Protein AF-A0A9N8YLJ7-F1 (afdb_monomer_lite)

InterPro domains:
  IPR016093 MIR motif [PS50919] (160-214)
  IPR016093 MIR motif [PS50919] (389-443)
  IPR016093 MIR motif [SM00472] (160-214)
  IPR016093 MIR motif [SM00472] (224-276)
  IPR016093 MIR motif [SM00472] (389-443)
  IPR016093 MIR motif [SM00472] (504-561)
  IPR036300 Mir domain superfamily [SSF82109] (162-273)
  IPR036300 Mir domain superfamily [SSF82109] (392-560)

Organism: NCBI:txid1117310

Secondary structure (DSSP, 8-state):
-PPPPB-SSS-HHHHHHHHHHHHHHTT---HHHHHHHHHHTB-TTS--GGGTTT--SHHHHHHHHHHSHHHHHHHHHHHHHHHT-----GGGT--HHHHHHHHHHHHHHTT---HHHHHHHHHHH--SHHHHHHHHHHSTT--SHHHHHHHHHHHHHHHHTB-BTT-EEE-B-TTT-PEEEEEEEE-SSTT-PEEEEEE-S---TTTEEEEEPPTT---SSSSPPBPBTT-EEEEEETTT-PEEEEEEEEE-TTT-SEEEEEESSSGGGEEEEEESS--S---TT-PPBPBTT--EEEEE--SS--EE----S------SHHHHHHHHHHHHHHHHHTT---HHHHHHHHHHHTTT-HHHHHHHHHHGGG--SHHHHHHHHHHHHHHHHTBPBTT-EEEEEETTT-PEEE--TT-B-SSTT-SEE-EEES--STTSEEEEEESS-SB-BSSS-EEEEEETTT--EEEE-TTTSB-TTT-SEEEEEES-TT--EEEE-TT-TT--SB-BTTEEEEEEESSSTT-EEEEEEEEEEETTEEEEEEEEE-SPP--GGG-EEEEE--

pLDDT: mean 85.6, std 11.63, range [34.59, 97.5]

Radius of gyration: 37.89 Å; chains: 1; bounding box: 102×46×97 Å

Foldseek 3Di:
DDQAAAPLLAQLVVSLVSLVVVCVVVVNDDFQVSQVVNVVRHDPVFDLPVCVVVRRGSVSRNVSSCPTVSLVVNLVVLVVCLLPAAADAVVRVGDLVVSVVSLVRSCVSNVVPDPVVSLVSVLNNYDDPQLNVQSVVPCPPDDDPVVNSVSSVVSSVQVVFFDWQQDKDWDADPPVRFTWFWDPAADPDFPSFTAIATHPDDDDLRRIWGWHAAPPDDDPDPDTGTDWQFHKTWIAGRVPRFTWFWDQPGADPFPRGTGIHTHHHDLRRIKGKHQPDPPPDDPPDDTGTDGPPGDTWIWGPDPPDTDTDDHDPDDDDPLPPPPPVVVLVVLVVVCVVVVVQDLVVSLVVVLVVCVVPPQLNVQSVVVVVVDDHSVSSSVSSSVSVVQVVFFDWAFFKKWKAQQVPRWTWFWDAPPADPFWPRATAIFTHNDPDLRRIWGKHWDPDGWDQQAPTWIWTQRPPNRFTWAFDPLRTAWPPPRATGIHRHNDRPWTKHWDDPPDPPSDDTDGAFDKTWIGTPVDPQWTKFWDQDWDDDPHDIGTGIHIHNDDDDDSRRIIGMHGDD

Structure (mmCIF, N/CA/C/O backbone):
data_AF-A0A9N8YLJ7-F1
#
_entry.id   AF-A0A9N8YLJ7-F1
#
loop_
_atom_site.group_PDB
_atom_site.id
_atom_site.type_symbol
_atom_site.label_atom_id
_atom_site.label_alt_id
_atom_site.label_comp_id
_atom_site.label_asym_id
_atom_site.label_entity_id
_atom_site.label_seq_id
_atom_site.pdbx_PDB_ins_code
_atom_site.Cartn_x
_atom_site.Cartn_y
_atom_site.Cartn_z
_atom_site.occupancy
_atom_site.B_iso_or_equiv
_atom_site.auth_seq_id
_atom_site.auth_comp_id
_atom_site.auth_asym_id
_atom_site.auth_atom_id
_atom_site.pdbx_PDB_model_num
ATOM 1 N N . MET A 1 1 ? -42.008 -7.904 14.282 1.00 63.31 1 MET A N 1
ATOM 2 C CA . MET A 1 1 ? -41.082 -7.922 15.429 1.00 63.31 1 MET A CA 1
ATOM 3 C C . MET A 1 1 ? -41.911 -7.738 16.669 1.00 63.31 1 MET A C 1
ATOM 5 O O . MET A 1 1 ? -42.624 -6.746 16.717 1.00 63.31 1 MET A O 1
ATOM 9 N N . ASP A 1 2 ? -41.853 -8.676 17.604 1.00 79.25 2 ASP A N 1
ATOM 10 C CA . ASP A 1 2 ? -42.521 -8.517 18.893 1.00 79.25 2 ASP A CA 1
ATOM 11 C C . ASP A 1 2 ? -41.650 -7.659 19.821 1.00 79.25 2 ASP A C 1
ATOM 13 O O . ASP A 1 2 ? -40.420 -7.784 19.788 1.00 79.25 2 ASP A O 1
ATOM 17 N N . PRO A 1 3 ? -42.247 -6.759 20.619 1.00 84.94 3 PRO A N 1
ATOM 18 C CA . PRO A 1 3 ? -41.491 -5.929 21.541 1.00 84.94 3 PRO A CA 1
ATOM 19 C C . PRO A 1 3 ? -40.908 -6.789 22.676 1.00 84.94 3 PRO A C 1
ATOM 21 O O . PRO A 1 3 ? -41.565 -7.727 23.139 1.00 84.94 3 PRO A O 1
ATOM 24 N N . PRO A 1 4 ? -39.693 -6.486 23.164 1.00 87.56 4 PRO A N 1
ATOM 25 C CA . PRO A 1 4 ? -39.104 -7.229 24.271 1.00 87.56 4 PRO A CA 1
ATOM 26 C C . PRO A 1 4 ? -39.909 -7.021 25.560 1.00 87.56 4 PRO A C 1
ATOM 28 O O . PRO A 1 4 ? -40.402 -5.924 25.833 1.00 87.56 4 PRO A O 1
ATOM 31 N N . ARG A 1 5 ? -40.017 -8.068 26.387 1.00 92.81 5 ARG A N 1
ATOM 32 C CA . ARG A 1 5 ? -40.552 -7.945 27.753 1.00 92.81 5 ARG A CA 1
ATOM 33 C C . ARG A 1 5 ? -39.571 -7.181 28.639 1.00 92.81 5 ARG A C 1
ATOM 35 O O . ARG A 1 5 ? -38.361 -7.326 28.482 1.00 92.81 5 ARG A O 1
ATOM 42 N N . TYR A 1 6 ? -40.084 -6.404 29.590 1.00 94.50 6 TYR A N 1
ATOM 43 C CA . TYR A 1 6 ? -39.234 -5.739 30.575 1.00 94.50 6 TYR A CA 1
ATOM 44 C C . TYR A 1 6 ? -38.812 -6.723 31.665 1.00 94.50 6 TYR A C 1
ATOM 46 O O . TYR A 1 6 ? -39.648 -7.187 32.437 1.00 94.50 6 TYR A O 1
ATOM 54 N N . ASP A 1 7 ? -37.519 -7.014 31.756 1.00 92.19 7 ASP A N 1
ATOM 55 C CA . ASP A 1 7 ? -36.923 -7.931 32.737 1.00 92.19 7 ASP A CA 1
ATOM 56 C C . ASP A 1 7 ? -35.888 -7.251 33.655 1.00 92.19 7 ASP A C 1
ATOM 58 O O . ASP A 1 7 ? -35.203 -7.911 34.435 1.00 92.19 7 ASP A O 1
ATOM 62 N N . GLY A 1 8 ? -35.782 -5.919 33.591 1.00 90.69 8 GLY A N 1
ATOM 63 C CA . GLY A 1 8 ? -34.843 -5.138 34.396 1.00 90.69 8 GLY A CA 1
ATOM 64 C C . GLY A 1 8 ? -33.413 -5.085 33.850 1.00 90.69 8 GLY A C 1
ATOM 65 O O . GLY A 1 8 ? -32.546 -4.512 34.505 1.00 90.69 8 GLY A O 1
ATOM 66 N N . THR A 1 9 ? -33.144 -5.639 32.662 1.00 90.75 9 THR A N 1
ATOM 67 C CA . THR A 1 9 ? -31.802 -5.622 32.042 1.00 90.75 9 THR A CA 1
ATOM 68 C C . THR A 1 9 ? -31.545 -4.417 31.125 1.00 90.75 9 THR A C 1
ATOM 70 O O . THR A 1 9 ? -30.433 -4.242 30.618 1.00 90.75 9 THR A O 1
ATOM 73 N N . ILE A 1 10 ? -32.554 -3.563 30.938 1.00 92.56 10 ILE A N 1
ATOM 74 C CA . ILE A 1 10 ? -32.544 -2.374 30.079 1.00 92.56 10 ILE A CA 1
ATOM 75 C C . ILE A 1 10 ? -33.080 -1.156 30.843 1.00 92.56 10 ILE A C 1
ATOM 77 O O . ILE A 1 10 ? -33.931 -1.285 31.727 1.00 92.56 10 ILE A O 1
ATOM 81 N N . HIS A 1 11 ? -32.584 0.037 30.508 1.00 96.19 11 HIS A N 1
ATOM 82 C CA . HIS A 1 11 ? -33.081 1.283 31.084 1.00 96.19 11 HIS A CA 1
ATOM 83 C C . HIS A 1 11 ? -34.590 1.464 30.792 1.00 96.19 11 HIS A C 1
ATOM 85 O O . HIS A 1 11 ? -34.984 1.328 29.628 1.00 96.19 11 HIS A O 1
ATOM 91 N N . PRO A 1 12 ? -35.434 1.802 31.792 1.00 95.94 12 PRO A N 1
ATOM 92 C CA . PRO A 1 12 ? -36.884 1.932 31.623 1.00 95.94 12 PRO A CA 1
ATOM 93 C C . PRO A 1 12 ? -37.304 2.806 30.437 1.00 95.94 12 PRO A C 1
ATOM 95 O O . PRO A 1 12 ? -38.110 2.369 29.623 1.00 95.94 12 PRO A O 1
ATOM 98 N N . ASP A 1 13 ? -36.711 3.993 30.277 1.00 95.88 13 ASP A N 1
ATOM 99 C CA . ASP A 1 13 ? -37.057 4.893 29.163 1.00 95.88 13 ASP A CA 1
ATOM 100 C C . ASP A 1 13 ? -36.730 4.312 27.783 1.00 95.88 13 ASP A C 1
ATOM 102 O O . ASP A 1 13 ? -37.494 4.500 26.838 1.00 95.88 13 ASP A O 1
ATOM 106 N N . GLU A 1 14 ? -35.604 3.603 27.652 1.00 95.25 14 GLU A N 1
ATOM 107 C CA . GLU A 1 14 ? -35.198 3.016 26.372 1.00 95.25 14 GLU A CA 1
ATOM 108 C C . GLU A 1 14 ? -36.108 1.837 26.017 1.00 95.25 14 GLU A C 1
ATOM 110 O O . GLU A 1 14 ? -36.513 1.686 24.867 1.00 95.25 14 GLU A O 1
ATOM 115 N N . TRP A 1 15 ? -36.507 1.044 27.013 1.00 96.12 15 TRP A N 1
ATOM 116 C CA . TRP A 1 15 ? -37.508 -0.000 26.819 1.00 96.12 15 TRP A CA 1
ATOM 117 C C . TRP A 1 15 ? -38.877 0.572 26.433 1.00 96.12 15 TRP A C 1
ATOM 119 O O . TRP A 1 15 ? -39.453 0.143 25.434 1.00 96.12 15 TRP A O 1
ATOM 129 N N . ILE A 1 16 ? -39.372 1.587 27.153 1.00 95.88 16 ILE A N 1
ATOM 130 C CA . ILE A 1 16 ? -40.635 2.266 26.820 1.00 95.88 16 ILE A CA 1
ATOM 131 C C . ILE A 1 16 ? -40.579 2.804 25.388 1.00 95.88 16 ILE A C 1
ATOM 133 O O . ILE A 1 16 ? -41.525 2.627 24.625 1.00 95.88 16 ILE A O 1
ATOM 137 N N . LYS A 1 17 ? -39.461 3.415 24.980 1.00 94.44 17 LYS A N 1
ATOM 138 C CA . LYS A 1 17 ? -39.255 3.892 23.608 1.00 94.44 17 LYS A CA 1
ATOM 139 C C . LYS A 1 17 ? -39.347 2.761 22.576 1.00 94.44 17 LYS A C 1
ATOM 141 O O . LYS A 1 17 ? -40.006 2.945 21.555 1.00 94.44 17 LYS A O 1
ATOM 146 N N . GLN A 1 18 ? -38.741 1.600 22.831 1.00 93.88 18 GLN A N 1
ATOM 147 C CA . GLN A 1 18 ? -38.833 0.435 21.936 1.00 93.88 18 GLN A CA 1
ATOM 148 C C . GLN A 1 18 ? -40.274 -0.068 21.797 1.00 93.88 18 GLN A C 1
ATOM 150 O O . GLN A 1 18 ? -40.733 -0.317 20.681 1.00 93.88 18 GLN A O 1
ATOM 155 N N . VAL A 1 19 ? -41.009 -0.158 22.910 1.00 94.25 19 VAL A N 1
ATOM 156 C CA . VAL A 1 19 ? -42.425 -0.551 22.895 1.00 94.25 19 VAL A CA 1
ATOM 157 C C . VAL A 1 19 ? -43.272 0.483 22.150 1.00 94.25 19 VAL A C 1
ATOM 159 O O . VAL A 1 19 ? -44.089 0.108 21.314 1.00 94.25 19 VAL A O 1
ATOM 162 N N . ARG A 1 20 ? -43.036 1.782 22.367 1.00 93.19 20 ARG A N 1
ATOM 163 C CA . ARG A 1 20 ? -43.737 2.866 21.658 1.00 93.19 20 ARG A CA 1
ATOM 164 C C . ARG A 1 20 ? -43.558 2.780 20.146 1.00 93.19 20 ARG A C 1
ATOM 166 O O . ARG A 1 20 ? -44.538 2.892 19.421 1.00 93.19 20 ARG A O 1
ATOM 173 N N . ILE A 1 21 ? -42.333 2.544 19.670 1.00 93.06 21 ILE A N 1
ATOM 174 C CA . ILE A 1 21 ? -42.055 2.366 18.235 1.00 93.06 21 ILE A CA 1
ATOM 175 C C . ILE A 1 21 ? -42.877 1.201 17.669 1.00 93.06 21 ILE A C 1
ATOM 177 O O . ILE A 1 21 ? -43.480 1.330 16.604 1.00 93.06 21 ILE A O 1
ATOM 181 N N . PHE A 1 22 ? -42.944 0.082 18.395 1.00 93.62 22 PHE A N 1
ATOM 182 C CA . PHE A 1 22 ? -43.775 -1.054 18.004 1.00 93.62 22 PHE A CA 1
ATOM 183 C C . PHE A 1 22 ? -45.272 -0.701 17.969 1.00 93.62 22 PHE A C 1
ATOM 185 O O . PHE A 1 22 ? -45.948 -1.010 16.989 1.00 93.62 22 PHE A O 1
ATOM 192 N N . CYS A 1 23 ? -45.790 -0.026 18.997 1.00 93.00 23 CYS A N 1
ATOM 193 C CA . CYS A 1 23 ? -47.189 0.397 19.062 1.00 93.00 23 CYS A CA 1
ATOM 194 C C . CYS A 1 23 ? -47.559 1.344 17.915 1.00 93.00 23 CYS A C 1
ATOM 196 O O . CYS A 1 23 ? -48.573 1.124 17.256 1.00 93.00 23 CYS A O 1
ATOM 198 N N . TYR A 1 24 ? -46.700 2.315 17.590 1.00 92.56 24 TYR A N 1
ATOM 199 C CA . TYR A 1 24 ? -46.915 3.209 16.451 1.00 92.56 24 TYR A CA 1
ATOM 200 C C . TYR A 1 24 ? -46.936 2.462 15.117 1.00 92.56 24 TYR A C 1
ATOM 202 O O . TYR A 1 24 ? -47.789 2.739 14.278 1.00 92.56 24 TYR A O 1
ATOM 210 N N . PHE A 1 25 ? -46.072 1.459 14.933 1.00 91.94 25 PHE A N 1
ATOM 211 C CA . PHE A 1 25 ? -46.131 0.589 13.753 1.00 91.94 25 PHE A CA 1
ATOM 212 C C . PHE A 1 25 ? -47.456 -0.188 13.663 1.00 91.94 25 PHE A C 1
ATOM 214 O O . PHE A 1 25 ? -47.945 -0.478 12.573 1.00 91.94 25 PHE A O 1
ATOM 221 N N . LYS A 1 26 ? -48.061 -0.507 14.811 1.00 92.62 26 LYS A N 1
ATOM 222 C CA . LYS A 1 26 ? -49.385 -1.133 14.921 1.00 92.62 26 LYS A CA 1
ATOM 223 C C . LYS A 1 26 ? -50.544 -0.133 14.940 1.00 92.62 26 LYS A C 1
ATOM 225 O O . LYS A 1 26 ? -51.671 -0.555 15.164 1.00 92.62 26 LYS A O 1
ATOM 230 N N . GLN A 1 27 ? -50.278 1.148 14.673 1.00 93.25 27 GLN A N 1
ATOM 231 C CA . GLN A 1 27 ? -51.266 2.234 14.670 1.00 93.25 27 GLN A CA 1
ATOM 232 C C . GLN A 1 27 ? -51.952 2.456 16.030 1.00 93.25 27 GLN A C 1
ATOM 234 O O . GLN A 1 27 ? -53.019 3.054 16.101 1.00 93.25 27 GLN A O 1
ATOM 239 N N . ILE A 1 28 ? -51.320 2.017 17.120 1.00 92.56 28 ILE A N 1
ATOM 240 C CA . ILE A 1 28 ? -51.748 2.318 18.485 1.00 92.56 28 ILE A CA 1
ATOM 241 C C . ILE A 1 28 ? -51.061 3.622 18.882 1.00 92.56 28 ILE A C 1
ATOM 243 O O . ILE A 1 28 ? -49.840 3.656 19.066 1.00 92.56 28 ILE A O 1
ATOM 247 N N . THR A 1 29 ? -51.832 4.703 18.967 1.00 92.31 29 THR A N 1
ATOM 248 C CA . THR A 1 29 ? -51.314 6.052 19.252 1.00 92.31 29 THR A CA 1
ATOM 249 C C . THR A 1 29 ? -51.743 6.596 20.608 1.00 92.31 29 THR A C 1
ATOM 251 O O . THR A 1 29 ? -51.127 7.550 21.079 1.00 92.31 29 THR A O 1
ATOM 254 N N . ASP A 1 30 ? -52.766 6.007 21.231 1.00 94.06 30 ASP A N 1
ATOM 255 C CA . ASP A 1 30 ? -53.246 6.420 22.547 1.00 94.06 30 ASP A CA 1
ATOM 256 C C . ASP A 1 30 ? -52.242 6.040 23.648 1.00 94.06 30 ASP A C 1
ATOM 258 O O . ASP A 1 30 ? -51.832 4.886 23.779 1.00 94.06 30 ASP A O 1
ATOM 262 N N . GLU A 1 31 ? -51.814 7.020 24.448 1.00 92.81 31 GLU A N 1
ATOM 263 C CA . GLU A 1 31 ? -50.809 6.797 25.491 1.00 92.81 31 GLU A CA 1
ATOM 264 C C . GLU A 1 31 ? -51.301 5.824 26.569 1.00 92.81 31 GLU A C 1
ATOM 266 O O . GLU A 1 31 ? -50.521 4.983 27.023 1.00 92.81 31 GLU A O 1
ATOM 271 N N . GLN A 1 32 ? -52.576 5.886 26.959 1.00 91.06 32 GLN A N 1
ATOM 272 C CA . GLN A 1 32 ? -53.111 5.027 28.015 1.00 91.06 32 GLN A CA 1
ATOM 273 C C . GLN A 1 32 ? -53.176 3.567 27.560 1.00 91.06 32 GLN A C 1
ATOM 275 O O . GLN A 1 32 ? -52.810 2.666 28.322 1.00 91.06 32 GLN A O 1
ATOM 280 N N . GLU A 1 33 ? -53.569 3.322 26.309 1.00 92.00 33 GLU A N 1
ATOM 281 C CA . GLU A 1 33 ? -53.531 1.997 25.690 1.00 92.00 33 GLU A CA 1
ATOM 282 C C . GLU A 1 33 ? -52.106 1.443 25.633 1.00 92.00 33 GLU A C 1
ATOM 284 O O . GLU A 1 33 ? -51.875 0.292 26.019 1.00 92.00 33 GLU A O 1
ATOM 289 N N . ILE A 1 34 ? -51.126 2.263 25.236 1.00 93.94 34 ILE A N 1
ATOM 290 C CA . ILE A 1 34 ? -49.717 1.850 25.205 1.00 93.94 34 ILE A CA 1
ATOM 291 C C . ILE A 1 34 ? -49.210 1.558 26.622 1.00 93.94 34 ILE A C 1
ATOM 293 O O . ILE A 1 34 ? -48.548 0.546 26.834 1.00 93.94 34 ILE A O 1
ATOM 297 N N . VAL A 1 35 ? -49.531 2.387 27.620 1.00 93.69 35 VAL A N 1
ATOM 298 C CA . VAL A 1 35 ? -49.142 2.149 29.021 1.00 93.69 35 VAL A CA 1
ATOM 299 C C . VAL A 1 35 ? -49.771 0.858 29.553 1.00 93.69 35 VAL A C 1
ATOM 301 O O . VAL A 1 35 ? -49.090 0.071 30.217 1.00 93.69 35 VAL A O 1
ATOM 304 N N . LYS A 1 36 ? -51.042 0.585 29.234 1.00 91.50 36 LYS A N 1
ATOM 305 C CA . LYS A 1 36 ? -51.720 -0.673 29.585 1.00 91.50 36 LYS A CA 1
ATOM 306 C C . LYS A 1 36 ? -51.044 -1.876 28.927 1.00 91.50 36 LYS A C 1
ATOM 308 O O . LYS A 1 36 ? -50.832 -2.896 29.585 1.00 91.50 36 LYS A O 1
ATOM 313 N N . PHE A 1 37 ? -50.643 -1.741 27.666 1.00 92.56 37 PHE A N 1
ATOM 314 C CA . PHE A 1 37 ? -49.867 -2.756 26.964 1.00 92.56 37 PHE A CA 1
ATOM 315 C C . PHE A 1 37 ? -48.496 -2.974 27.624 1.00 92.56 37 PHE A C 1
ATOM 317 O O . PHE A 1 37 ? -48.159 -4.107 27.966 1.00 92.56 37 PHE A O 1
ATOM 324 N N . CYS A 1 38 ? -47.750 -1.908 27.927 1.00 93.44 38 CYS A N 1
ATOM 325 C CA . CYS A 1 38 ? -46.479 -1.977 28.650 1.00 93.44 38 CYS A CA 1
ATOM 326 C C . CYS A 1 38 ? -46.613 -2.719 29.986 1.00 93.44 38 CYS A C 1
ATOM 328 O O . CYS A 1 38 ? -45.805 -3.597 30.276 1.00 93.44 38 CYS A O 1
ATOM 330 N N . LYS A 1 39 ? -47.653 -2.428 30.780 1.00 91.69 39 LYS A N 1
ATOM 331 C CA . LYS A 1 39 ? -47.930 -3.120 32.051 1.00 91.69 39 LYS A CA 1
ATOM 332 C C . LYS A 1 39 ? -48.038 -4.640 31.883 1.00 91.69 39 LYS A C 1
ATOM 334 O O . LYS A 1 39 ? -47.531 -5.379 32.721 1.00 91.69 39 LYS A O 1
ATOM 339 N N . SER A 1 40 ? -48.654 -5.107 30.793 1.00 90.88 40 SER A N 1
ATOM 340 C CA . SER A 1 40 ? -48.762 -6.542 30.478 1.00 90.88 40 SER A CA 1
ATOM 341 C C . SER A 1 40 ? -47.443 -7.184 30.018 1.00 90.88 40 SER A C 1
ATOM 343 O O . SER A 1 40 ? -47.299 -8.404 30.057 1.00 90.88 40 SER A O 1
ATOM 345 N N . MET A 1 41 ? -46.472 -6.365 29.607 1.00 93.19 41 MET A N 1
ATOM 346 C CA . MET A 1 41 ? -45.174 -6.786 29.070 1.00 93.19 41 MET A CA 1
ATOM 347 C C . MET A 1 41 ? -44.053 -6.790 30.121 1.00 93.19 41 MET A C 1
ATOM 349 O O . MET A 1 41 ? -42.909 -7.117 29.798 1.00 93.19 41 MET A O 1
ATOM 353 N N . ILE A 1 42 ? -44.356 -6.442 31.373 1.00 92.94 42 ILE A N 1
ATOM 354 C CA . ILE A 1 42 ? -43.411 -6.524 32.489 1.00 92.94 42 ILE A CA 1
ATOM 355 C C . ILE A 1 42 ? -43.308 -7.976 32.956 1.00 92.94 42 ILE A C 1
ATOM 357 O O . ILE A 1 42 ? -44.315 -8.659 33.143 1.00 92.94 42 ILE A O 1
ATOM 361 N N . ASN A 1 43 ? -42.081 -8.460 33.147 1.00 91.62 43 ASN A N 1
ATOM 362 C CA . ASN A 1 43 ? -41.835 -9.791 33.684 1.00 91.62 43 ASN A CA 1
ATOM 363 C C . ASN A 1 43 ? -42.477 -9.928 35.075 1.00 91.62 43 ASN A C 1
ATOM 365 O O . ASN A 1 43 ? -42.333 -9.049 35.922 1.00 91.62 43 ASN A O 1
ATOM 369 N N . SER A 1 44 ? -43.148 -11.053 35.332 1.00 89.06 44 SER A N 1
ATOM 370 C CA . SER A 1 44 ? -43.843 -11.323 36.594 1.00 89.06 44 SER A CA 1
ATOM 371 C C . SER A 1 44 ? -42.941 -11.277 37.832 1.00 89.06 44 SER A C 1
ATOM 373 O O . SER A 1 44 ? -43.453 -11.126 38.938 1.00 89.06 44 SER A O 1
ATOM 375 N N . THR A 1 45 ? -41.620 -11.403 37.668 1.00 87.25 45 THR A N 1
ATOM 376 C CA . THR A 1 45 ? -40.638 -11.260 38.757 1.00 87.25 45 THR A CA 1
ATOM 377 C C . THR A 1 45 ? -40.420 -9.809 39.203 1.00 87.25 45 THR A C 1
ATOM 379 O O . THR A 1 45 ? -39.848 -9.586 40.267 1.00 87.25 45 THR A O 1
ATOM 382 N N . ILE A 1 46 ? -40.879 -8.822 38.426 1.00 89.00 46 ILE A N 1
ATOM 383 C CA . ILE A 1 46 ? -40.777 -7.392 38.736 1.00 89.00 46 ILE A CA 1
ATOM 384 C C . ILE A 1 46 ? -42.131 -6.911 39.244 1.00 89.00 46 ILE A C 1
ATOM 386 O O . ILE A 1 46 ? -43.058 -6.643 38.478 1.00 89.00 46 ILE A O 1
ATOM 390 N N . ASN A 1 47 ? -42.253 -6.811 40.566 1.00 84.19 47 ASN A N 1
ATOM 391 C CA . ASN A 1 47 ? -43.512 -6.444 41.193 1.00 84.19 47 ASN A CA 1
ATOM 392 C C . ASN A 1 47 ? -43.615 -4.926 41.389 1.00 84.19 47 ASN A C 1
ATOM 394 O O . ASN A 1 47 ? -43.082 -4.382 42.352 1.00 84.19 47 ASN A O 1
ATOM 398 N N . ILE A 1 48 ? -44.356 -4.261 40.501 1.00 83.19 48 ILE A N 1
ATOM 399 C CA . ILE A 1 48 ? -44.774 -2.858 40.670 1.00 83.19 48 ILE A CA 1
ATOM 400 C C . ILE A 1 48 ? -46.285 -2.724 40.948 1.00 83.19 48 ILE A C 1
ATOM 402 O O . ILE A 1 48 ? -46.835 -1.634 40.818 1.00 83.19 48 ILE A O 1
ATOM 406 N N . LYS A 1 49 ? -46.964 -3.828 41.328 1.00 72.19 49 LYS A N 1
ATOM 407 C CA . LYS A 1 49 ? -48.439 -3.938 41.435 1.00 72.19 49 LYS A CA 1
ATOM 408 C C . LYS A 1 49 ? -49.090 -2.904 42.343 1.00 72.19 49 LYS A C 1
ATOM 410 O O . LYS A 1 49 ? -50.161 -2.412 42.010 1.00 72.19 49 LYS A O 1
ATOM 415 N N . ASN A 1 50 ? -48.408 -2.515 43.413 1.00 66.56 50 ASN A N 1
ATOM 416 C CA . ASN A 1 50 ? -48.930 -1.566 44.395 1.00 66.56 50 ASN A CA 1
ATOM 417 C C . ASN A 1 50 ? -49.145 -0.148 43.833 1.00 66.56 50 ASN A C 1
ATOM 419 O O . ASN A 1 50 ? -49.825 0.641 44.470 1.00 66.56 50 ASN A O 1
ATOM 423 N N . TYR A 1 51 ? -48.605 0.163 42.649 1.00 66.06 51 TYR A N 1
ATOM 424 C CA . TYR A 1 51 ? -48.700 1.480 42.009 1.00 66.06 51 TYR A CA 1
ATOM 425 C C . TYR A 1 51 ? -49.527 1.456 40.712 1.00 66.06 51 TYR A C 1
ATOM 427 O O . TYR A 1 51 ? -49.566 2.440 39.978 1.00 66.06 51 TYR A O 1
ATOM 435 N N . PHE A 1 52 ? -50.169 0.332 40.359 1.00 70.00 52 PHE A N 1
ATOM 436 C CA . PHE A 1 52 ? -50.791 0.174 39.034 1.00 70.00 52 PHE A CA 1
ATOM 437 C C . PHE A 1 52 ? -51.939 1.147 38.762 1.00 70.00 52 PHE A C 1
ATOM 439 O O . PHE A 1 52 ? -52.133 1.498 37.596 1.00 70.00 52 PHE A O 1
ATOM 446 N N . GLU A 1 53 ? -52.676 1.567 39.790 1.00 67.94 53 GLU A N 1
ATOM 447 C CA . GLU A 1 53 ? -53.762 2.549 39.660 1.00 67.94 53 GLU A CA 1
ATOM 448 C C . GLU A 1 53 ? -53.225 3.968 39.401 1.00 67.94 53 GLU A C 1
ATOM 450 O O . GLU A 1 53 ? -53.864 4.752 38.707 1.00 67.94 53 GLU A O 1
ATOM 455 N N . GLU A 1 54 ? -52.003 4.264 39.851 1.00 75.44 54 GLU A N 1
ATOM 456 C CA . GLU A 1 54 ? -51.348 5.572 39.709 1.00 75.44 54 GLU A CA 1
ATOM 457 C C . GLU A 1 54 ? -50.518 5.696 38.414 1.00 75.44 54 GLU A C 1
ATOM 459 O O . GLU A 1 54 ? -50.188 6.796 37.971 1.00 75.44 54 GLU A O 1
ATOM 464 N N . ILE A 1 55 ? -50.184 4.571 37.768 1.00 86.88 55 ILE A N 1
ATOM 465 C CA . ILE A 1 55 ? -49.395 4.545 36.527 1.00 86.88 55 ILE A CA 1
ATOM 466 C C . ILE A 1 55 ? -50.310 4.757 35.310 1.00 86.88 55 ILE A C 1
ATOM 468 O O . ILE A 1 55 ? -50.853 3.798 34.759 1.00 86.88 55 ILE A O 1
ATOM 472 N N . ASN A 1 56 ? -50.472 5.998 34.861 1.00 87.81 56 ASN A N 1
ATOM 473 C CA . ASN A 1 56 ? -51.322 6.360 33.712 1.00 87.81 56 ASN A CA 1
ATOM 474 C C . ASN A 1 56 ? -50.567 7.042 32.554 1.00 87.81 56 ASN A C 1
ATOM 476 O O . ASN A 1 56 ? -51.162 7.330 31.521 1.00 87.81 56 ASN A O 1
ATOM 480 N N . THR A 1 57 ? -49.262 7.262 32.707 1.00 92.62 57 THR A N 1
ATOM 481 C CA . THR A 1 57 ? -48.394 7.974 31.753 1.00 92.62 57 THR A CA 1
ATOM 482 C C . THR A 1 57 ? -47.063 7.249 31.582 1.00 92.62 57 THR A C 1
ATOM 484 O O . THR A 1 57 ? -46.646 6.474 32.449 1.00 92.62 57 THR A O 1
ATOM 487 N N . PHE A 1 58 ? -46.331 7.537 30.505 1.00 94.19 58 PHE A N 1
ATOM 488 C CA . PHE A 1 58 ? -44.970 7.011 30.334 1.00 94.19 58 PHE A CA 1
ATOM 489 C C . PHE A 1 58 ? -44.036 7.416 31.482 1.00 94.19 58 PHE A C 1
ATOM 491 O O . PHE A 1 58 ? -43.220 6.609 31.931 1.00 94.19 58 PHE A O 1
ATOM 498 N N . THR A 1 59 ? -44.182 8.641 31.992 1.00 93.81 59 THR A N 1
ATOM 499 C CA . THR A 1 59 ? -43.377 9.164 33.103 1.00 93.81 59 THR A CA 1
ATOM 500 C C . THR A 1 59 ? -43.643 8.405 34.402 1.00 93.81 59 THR A C 1
ATOM 502 O O . THR A 1 59 ? -42.698 7.954 35.049 1.00 93.81 59 THR A O 1
ATOM 505 N N . SER A 1 60 ? -44.915 8.208 34.772 1.00 93.25 60 SER A N 1
ATOM 506 C CA . SER A 1 60 ? -45.274 7.441 35.978 1.00 93.25 60 SER A CA 1
ATOM 507 C C . SER A 1 60 ? -44.822 5.979 35.883 1.00 93.25 60 SER A C 1
ATOM 509 O O . SER A 1 60 ? -44.290 5.440 36.853 1.00 93.25 60 SER A O 1
ATOM 511 N N . LEU A 1 61 ? -44.926 5.361 34.699 1.00 94.62 61 LEU A N 1
ATOM 512 C CA . LEU A 1 61 ? -44.423 4.007 34.457 1.00 94.62 61 LEU A CA 1
ATOM 513 C C . LEU A 1 61 ? -42.901 3.927 34.615 1.00 94.62 61 LEU A C 1
ATOM 515 O O . LEU A 1 61 ? -42.404 3.042 35.312 1.00 94.62 61 LEU A O 1
ATOM 519 N N . SER A 1 62 ? -42.158 4.849 33.996 1.00 94.62 62 SER A N 1
ATOM 520 C CA . SER A 1 62 ? -40.698 4.898 34.120 1.00 94.62 62 SER A CA 1
ATOM 521 C C . SER A 1 62 ? -40.276 5.055 35.580 1.00 94.62 62 SER A C 1
ATOM 523 O O . SER A 1 62 ? -39.455 4.277 36.060 1.00 94.62 62 SER A O 1
ATOM 525 N N . ASN A 1 63 ? -40.897 5.973 36.325 1.00 93.06 63 ASN A N 1
ATOM 526 C CA . ASN A 1 63 ? -40.598 6.192 37.742 1.00 93.06 63 ASN A CA 1
ATOM 527 C C . ASN A 1 63 ? -40.847 4.936 38.595 1.00 93.06 63 ASN A C 1
ATOM 529 O O . ASN A 1 63 ? -40.011 4.590 39.435 1.00 93.06 63 ASN A O 1
ATOM 533 N N . ALA A 1 64 ? -41.945 4.213 38.350 1.00 93.06 64 ALA A N 1
ATOM 534 C CA . ALA A 1 64 ? -42.243 2.961 39.043 1.00 93.06 64 ALA A CA 1
ATOM 535 C C . ALA A 1 64 ? -41.186 1.880 38.755 1.00 93.06 64 ALA A C 1
ATOM 537 O O . ALA A 1 64 ? -40.690 1.228 39.675 1.00 93.06 64 ALA A O 1
ATOM 538 N N . LEU A 1 65 ? -40.778 1.730 37.490 1.00 94.44 65 LEU A N 1
ATOM 539 C CA . LEU A 1 65 ? -39.725 0.789 37.093 1.00 94.44 65 LEU A CA 1
ATOM 540 C C . LEU A 1 65 ? -38.351 1.177 37.659 1.00 94.44 65 LEU A C 1
ATOM 542 O O . LEU A 1 65 ? -37.613 0.307 38.120 1.00 94.44 65 LEU A O 1
ATOM 546 N N . ARG A 1 66 ? -38.019 2.474 37.685 1.00 93.94 66 ARG A N 1
ATOM 547 C CA . ARG A 1 66 ? -36.778 2.995 38.283 1.00 93.94 66 ARG A CA 1
ATOM 548 C C . ARG A 1 66 ? -36.716 2.789 39.798 1.00 93.94 66 ARG A C 1
ATOM 550 O O . ARG A 1 66 ? -35.628 2.630 40.345 1.00 93.94 66 ARG A O 1
ATOM 557 N N . SER A 1 67 ? -37.865 2.775 40.470 1.00 91.75 67 SER A N 1
ATOM 558 C CA . SER A 1 67 ? -37.956 2.551 41.920 1.00 91.75 67 SER A CA 1
ATOM 559 C C . SER A 1 67 ? -37.727 1.086 42.310 1.00 91.75 67 SER A C 1
ATOM 561 O O . SER A 1 67 ? -37.409 0.792 43.462 1.00 91.75 67 SER A O 1
ATOM 563 N N . HIS A 1 68 ? -37.850 0.152 41.362 1.00 93.06 68 HIS A N 1
ATOM 564 C CA . HIS A 1 68 ? -37.628 -1.267 41.615 1.00 93.06 68 HIS A CA 1
ATOM 565 C C . HIS A 1 68 ? -36.131 -1.600 41.765 1.00 93.06 68 HIS A C 1
ATOM 567 O O . HIS A 1 68 ? -35.267 -1.068 41.065 1.00 93.06 68 HIS A O 1
ATOM 573 N N . VAL A 1 69 ? -35.807 -2.554 42.647 1.00 91.75 69 VAL A N 1
ATOM 574 C CA . VAL A 1 69 ? -34.417 -2.927 42.985 1.00 91.75 69 VAL A CA 1
ATOM 575 C C . VAL A 1 69 ? -33.586 -3.380 41.775 1.00 91.75 69 VAL A C 1
ATOM 577 O O . VAL A 1 69 ? -32.377 -3.146 41.729 1.00 91.75 69 VAL A O 1
ATOM 580 N N . THR A 1 70 ? -34.219 -3.979 40.762 1.00 91.62 70 THR A N 1
ATOM 581 C CA . THR A 1 70 ? -33.544 -4.424 39.528 1.00 91.62 70 THR A CA 1
ATOM 582 C C . THR A 1 70 ? -32.901 -3.268 38.769 1.00 91.62 70 THR A C 1
ATOM 584 O O . THR A 1 70 ? -31.807 -3.439 38.235 1.00 91.62 70 THR A O 1
ATOM 587 N N . PHE A 1 71 ? -33.506 -2.075 38.777 1.00 93.44 71 PHE A N 1
ATOM 588 C CA . PHE A 1 71 ? -32.920 -0.907 38.124 1.00 93.44 71 PHE A CA 1
ATOM 589 C C . PHE A 1 71 ? -31.652 -0.434 38.841 1.00 93.44 71 PHE A C 1
ATOM 591 O O . PHE A 1 71 ? -30.644 -0.141 38.196 1.00 93.44 71 PHE A O 1
ATOM 598 N N . LYS A 1 72 ? -31.640 -0.453 40.180 1.00 93.31 72 LYS A N 1
ATOM 599 C CA . LYS A 1 72 ? -30.422 -0.182 40.959 1.00 93.31 72 LYS A CA 1
ATOM 600 C C . LYS A 1 72 ? -29.305 -1.178 40.620 1.00 93.31 72 LYS A C 1
ATOM 602 O O . LYS A 1 72 ? -28.174 -0.765 40.376 1.00 93.31 72 LYS A O 1
ATOM 607 N N . ILE A 1 73 ? -29.628 -2.472 40.531 1.00 91.19 73 ILE A N 1
ATOM 608 C CA . ILE A 1 73 ? -28.668 -3.523 40.145 1.00 91.19 73 ILE A CA 1
ATOM 609 C C . ILE A 1 73 ? -28.120 -3.282 38.728 1.00 91.19 73 ILE A C 1
ATOM 611 O O . ILE A 1 73 ? -26.909 -3.408 38.517 1.00 91.19 73 ILE A O 1
ATOM 615 N N . LEU A 1 74 ? -28.977 -2.905 37.770 1.00 93.44 74 LEU A N 1
ATOM 616 C CA . LEU A 1 74 ? -28.570 -2.533 36.412 1.00 93.44 74 LEU A CA 1
ATOM 617 C C . LEU A 1 74 ? -27.583 -1.359 36.431 1.00 93.44 74 LEU A C 1
ATOM 619 O O . LEU A 1 74 ? -26.505 -1.471 35.841 1.00 93.44 74 LEU A O 1
ATOM 623 N N . LYS A 1 75 ? -27.910 -0.275 37.149 1.00 95.19 75 LYS A N 1
ATOM 624 C CA . LYS A 1 75 ? -27.043 0.907 37.276 1.00 95.19 75 LYS A CA 1
ATOM 625 C C . LYS A 1 75 ? -25.669 0.538 37.826 1.00 95.19 75 LYS A C 1
ATOM 627 O O . LYS A 1 75 ? -24.650 0.872 37.219 1.00 95.19 75 LYS A O 1
ATOM 632 N N . ASP A 1 76 ? -25.631 -0.197 38.935 1.00 90.44 76 ASP A N 1
ATOM 633 C CA . ASP A 1 76 ? -24.380 -0.600 39.581 1.00 90.44 76 ASP A CA 1
ATOM 634 C C . ASP A 1 76 ? -23.554 -1.545 38.690 1.00 90.44 76 ASP A C 1
ATOM 636 O O . ASP A 1 76 ? -22.327 -1.445 38.627 1.00 90.44 76 ASP A O 1
ATOM 640 N N . SER A 1 77 ? -24.217 -2.438 37.949 1.00 92.06 77 SER A N 1
ATOM 641 C CA . SER A 1 77 ? -23.576 -3.308 36.955 1.00 92.06 77 SER A CA 1
ATOM 642 C C . SER A 1 77 ? -22.947 -2.507 35.812 1.00 92.06 77 SER A C 1
ATOM 644 O O . SER A 1 77 ? -21.791 -2.743 35.451 1.00 92.06 77 SER A O 1
ATOM 646 N N . CYS A 1 78 ? -23.658 -1.515 35.271 1.00 94.25 78 CYS A N 1
ATOM 647 C CA . CYS A 1 78 ? -23.135 -0.628 34.234 1.00 94.25 78 CYS A CA 1
ATOM 648 C C . CYS A 1 78 ? -21.954 0.216 34.735 1.00 94.25 78 CYS A C 1
ATOM 650 O O . CYS A 1 78 ? -20.959 0.321 34.019 1.00 94.25 78 CYS A O 1
ATOM 652 N N . LYS A 1 79 ? -21.997 0.723 35.976 1.00 94.00 79 LYS A N 1
ATOM 653 C CA . LYS A 1 79 ? -20.862 1.426 36.607 1.00 94.00 79 LYS A CA 1
ATOM 654 C C . LYS A 1 79 ? -19.617 0.548 36.696 1.00 94.00 79 LYS A C 1
ATOM 656 O O . LYS A 1 79 ? -18.552 0.964 36.246 1.00 94.00 79 LYS A O 1
ATOM 661 N N . ARG A 1 80 ? -19.745 -0.686 37.201 1.00 94.44 80 ARG A N 1
ATOM 662 C CA . ARG A 1 80 ? -18.617 -1.635 37.266 1.00 94.44 80 ARG A CA 1
ATOM 663 C C . ARG A 1 80 ? -18.047 -1.940 35.880 1.00 94.44 80 ARG A C 1
ATOM 665 O O . ARG A 1 80 ? -16.833 -1.946 35.714 1.00 94.44 80 ARG A O 1
ATOM 672 N N . LYS A 1 81 ? -18.913 -2.130 34.876 1.00 94.31 81 LYS A N 1
ATOM 673 C CA . LYS A 1 81 ? -18.501 -2.344 33.477 1.00 94.31 81 LYS A CA 1
ATOM 674 C C . LYS A 1 81 ? -17.756 -1.144 32.889 1.00 94.31 81 LYS A C 1
ATOM 676 O O . LYS A 1 81 ? -16.829 -1.350 32.120 1.00 94.31 81 LYS A O 1
ATOM 681 N N . LEU A 1 82 ? -18.150 0.085 33.227 1.00 96.44 82 LEU A N 1
ATOM 682 C CA . LEU A 1 82 ? -17.445 1.301 32.805 1.00 96.44 82 LEU A CA 1
ATOM 683 C C . LEU A 1 82 ? -16.082 1.442 33.493 1.00 96.44 82 LEU A C 1
ATOM 685 O O . LEU A 1 82 ? -15.118 1.837 32.851 1.00 96.44 82 LEU A O 1
ATOM 689 N N . GLN A 1 83 ? -15.984 1.085 34.775 1.00 92.94 83 GLN A N 1
ATOM 690 C CA . GLN A 1 83 ? -14.728 1.132 35.534 1.00 92.94 83 GLN A CA 1
ATOM 691 C C . GLN A 1 83 ? -13.683 0.127 35.026 1.00 92.94 83 GLN A C 1
ATOM 693 O O . GLN A 1 83 ? -12.488 0.414 35.073 1.00 92.94 83 GLN A O 1
ATOM 698 N N . SER A 1 84 ? -14.116 -1.037 34.534 1.00 93.31 84 SER A N 1
ATOM 699 C CA . SER A 1 84 ? -13.234 -2.047 33.937 1.00 93.31 84 SER A CA 1
ATOM 700 C C . SER A 1 84 ? -13.068 -1.911 32.420 1.00 93.31 84 SER A C 1
ATOM 702 O O . SER A 1 84 ? -12.322 -2.686 31.820 1.00 93.31 84 SER A O 1
ATOM 704 N N . LEU A 1 85 ? -13.743 -0.943 31.792 1.00 96.00 85 LEU A N 1
ATOM 705 C CA . LEU A 1 85 ? -13.712 -0.751 30.347 1.00 96.00 85 LEU A CA 1
ATOM 706 C C . LEU A 1 85 ? -12.301 -0.372 29.885 1.00 96.00 85 LEU A C 1
ATOM 708 O O . LEU A 1 85 ? -11.650 0.482 30.485 1.00 96.00 85 LEU A O 1
ATOM 712 N N . LYS A 1 86 ? -11.842 -0.984 28.792 1.00 96.50 86 LYS A N 1
ATOM 713 C CA . LYS A 1 86 ? -10.557 -0.678 28.159 1.00 96.50 86 LYS A CA 1
ATOM 714 C C . LYS A 1 86 ? -10.763 -0.277 26.712 1.00 96.50 86 LYS A C 1
ATOM 716 O O . LYS A 1 86 ? -11.480 -0.949 25.976 1.00 96.50 86 LYS A O 1
ATOM 721 N N . PHE A 1 87 ? -10.136 0.827 26.330 1.00 96.75 87 PHE A N 1
ATOM 722 C CA . PHE A 1 87 ? -10.087 1.270 24.950 1.00 96.75 87 PHE A CA 1
ATOM 723 C C . PHE A 1 87 ? -8.938 0.570 24.223 1.00 96.75 87 PHE A C 1
ATOM 725 O O . PHE A 1 87 ? -7.808 0.549 24.715 1.00 96.75 87 PHE A O 1
ATOM 732 N N . ILE A 1 88 ? -9.242 0.024 23.047 1.00 93.44 88 ILE A N 1
ATOM 733 C CA . ILE A 1 88 ? -8.269 -0.546 22.117 1.00 93.44 88 ILE A CA 1
ATOM 734 C C . ILE A 1 88 ? -8.361 0.291 20.834 1.00 93.44 88 ILE A C 1
ATOM 736 O O . ILE A 1 88 ? -9.444 0.349 20.251 1.00 93.44 88 ILE A O 1
ATOM 740 N N . PRO A 1 89 ? -7.274 0.954 20.408 1.00 90.62 89 PRO A N 1
ATOM 741 C CA . PRO A 1 89 ? -7.226 1.667 19.133 1.00 90.62 89 PRO A CA 1
ATOM 742 C C . PRO A 1 89 ? -7.377 0.730 17.925 1.00 90.62 89 PRO A C 1
ATOM 744 O O . PRO A 1 89 ? -6.992 -0.440 17.985 1.00 90.62 89 PRO A O 1
ATOM 747 N N . GLU A 1 90 ? -7.838 1.256 16.791 1.00 89.06 90 GLU A N 1
ATOM 748 C CA . GLU A 1 90 ? -8.004 0.513 15.530 1.00 89.06 90 GLU A CA 1
ATOM 749 C C . GLU A 1 90 ? -6.705 -0.138 15.051 1.00 89.06 90 GLU A C 1
ATOM 751 O O . GLU A 1 90 ? -6.723 -1.261 14.554 1.00 89.06 90 GLU A O 1
ATOM 756 N N . ILE A 1 91 ? -5.562 0.524 15.259 1.00 83.25 91 ILE A N 1
ATOM 757 C CA . ILE A 1 91 ? -4.244 -0.012 14.884 1.00 83.25 91 ILE A CA 1
ATOM 758 C C . ILE A 1 91 ? -3.880 -1.307 15.636 1.00 83.25 91 ILE A C 1
ATOM 760 O O . ILE A 1 91 ? -2.983 -2.029 15.215 1.00 83.25 91 ILE A O 1
ATOM 764 N N . HIS A 1 92 ? -4.585 -1.613 16.729 1.00 86.12 92 HIS A N 1
ATOM 765 C CA . HIS A 1 92 ? -4.464 -2.851 17.501 1.00 86.12 92 HIS A CA 1
ATOM 766 C C . HIS A 1 92 ? -5.709 -3.750 17.358 1.00 86.12 92 HIS A C 1
ATOM 768 O O . HIS A 1 92 ? -5.949 -4.616 18.198 1.00 86.12 92 HIS A O 1
ATOM 774 N N . GLY A 1 93 ? -6.521 -3.542 16.314 1.00 87.75 93 GLY A N 1
ATOM 775 C CA . GLY A 1 93 ? -7.727 -4.328 16.027 1.00 87.75 93 GLY A CA 1
ATOM 776 C C . GLY A 1 93 ? -8.982 -3.892 16.790 1.00 87.75 93 GLY A C 1
ATOM 777 O O . GLY A 1 93 ? -9.963 -4.633 16.828 1.00 87.75 93 GLY A O 1
ATOM 778 N N . GLY A 1 94 ? -8.959 -2.717 17.425 1.00 92.81 94 GLY A N 1
ATOM 779 C CA . GLY A 1 94 ? -10.122 -2.141 18.095 1.00 92.81 94 GLY A CA 1
ATOM 780 C C . GLY A 1 94 ? -11.111 -1.441 17.156 1.00 92.81 94 GLY A C 1
ATOM 781 O O . GLY A 1 94 ? -10.957 -1.447 15.938 1.00 92.81 94 GLY A O 1
ATOM 782 N N . ASP A 1 95 ? -12.144 -0.830 17.741 1.00 94.06 95 ASP A N 1
ATOM 783 C CA . ASP A 1 95 ? -13.198 -0.106 17.017 1.00 94.06 95 ASP A CA 1
ATOM 784 C C . ASP A 1 95 ? -13.715 1.057 17.879 1.00 94.06 95 ASP A C 1
ATOM 786 O O . ASP A 1 95 ? -14.441 0.849 18.862 1.00 94.06 95 ASP A O 1
ATOM 790 N N . THR A 1 96 ? -13.329 2.288 17.530 1.00 94.12 96 THR A N 1
ATOM 791 C CA . THR A 1 96 ? -13.691 3.487 18.296 1.00 94.12 96 THR A CA 1
ATOM 792 C C . THR A 1 96 ? -15.192 3.733 18.284 1.00 94.12 96 THR A C 1
ATOM 794 O O . THR A 1 96 ? -15.760 4.080 19.320 1.00 94.12 96 THR A O 1
ATOM 797 N N . ALA A 1 97 ? -15.880 3.501 17.165 1.00 94.00 97 ALA A N 1
ATOM 798 C CA . ALA A 1 97 ? -17.320 3.726 17.078 1.00 94.00 97 ALA A CA 1
ATOM 799 C C . ALA A 1 97 ? -18.091 2.770 18.003 1.00 94.00 97 ALA A C 1
ATOM 801 O O . ALA A 1 97 ? -18.958 3.205 18.771 1.00 94.00 97 ALA A O 1
ATOM 802 N N . LYS A 1 98 ? -17.740 1.476 18.000 1.00 96.12 98 LYS A N 1
ATOM 803 C CA . LYS A 1 98 ? -18.319 0.487 18.924 1.00 96.12 98 LYS A CA 1
ATOM 804 C C . LYS A 1 98 ? -17.987 0.810 20.372 1.00 96.12 98 LYS A C 1
ATOM 806 O O . LYS A 1 98 ? -18.876 0.725 21.221 1.00 96.12 98 LYS A O 1
ATOM 811 N N . PHE A 1 99 ? -16.747 1.205 20.657 1.00 97.38 99 PHE A N 1
ATOM 812 C CA . PHE A 1 99 ? -16.336 1.605 21.998 1.00 97.38 99 PHE A CA 1
ATOM 813 C C . PHE A 1 99 ? -17.172 2.783 22.515 1.00 97.38 99 PHE A C 1
ATOM 815 O O . PHE A 1 99 ? -17.761 2.689 23.592 1.00 97.38 99 PHE A O 1
ATOM 822 N N . ILE A 1 100 ? -17.289 3.863 21.736 1.00 96.94 100 ILE A N 1
ATOM 823 C CA . ILE A 1 100 ? -18.037 5.066 22.121 1.00 96.94 100 ILE A CA 1
ATOM 824 C C . ILE A 1 100 ? -19.535 4.775 22.247 1.00 96.94 100 ILE A C 1
ATOM 826 O O . ILE A 1 100 ? -20.172 5.240 23.193 1.00 96.94 100 ILE A O 1
ATOM 830 N N . SER A 1 101 ? -20.102 3.969 21.348 1.00 96.25 101 SER A N 1
ATOM 831 C CA . SER A 1 101 ? -21.496 3.518 21.441 1.00 96.25 101 SER A CA 1
ATOM 832 C C . SER A 1 101 ? -21.748 2.734 22.732 1.00 96.25 101 SER A C 1
ATOM 834 O O . SER A 1 101 ? -22.671 3.050 23.490 1.00 96.25 101 SER A O 1
ATOM 836 N N . TYR A 1 102 ? -20.881 1.766 23.042 1.00 97.31 102 TYR A N 1
ATOM 837 C CA . TYR A 1 102 ? -20.964 0.985 24.272 1.00 97.31 102 TYR A CA 1
ATOM 838 C C . TYR A 1 102 ? -20.805 1.865 25.517 1.00 97.31 102 TYR A C 1
ATOM 840 O O . TYR A 1 102 ? -21.617 1.769 26.437 1.00 97.31 102 TYR A O 1
ATOM 848 N N . PHE A 1 103 ? -19.815 2.762 25.528 1.00 97.50 103 PHE A N 1
ATOM 849 C CA . PHE A 1 103 ? -19.592 3.728 26.602 1.00 97.50 103 PHE A CA 1
ATOM 850 C C . PHE A 1 103 ? -20.835 4.596 26.838 1.00 97.50 103 PHE A C 1
ATOM 852 O O . PHE A 1 103 ? -21.355 4.641 27.951 1.00 97.50 103 PHE A O 1
ATOM 859 N N . ASN A 1 104 ? -21.378 5.209 25.782 1.00 95.88 104 ASN A N 1
ATOM 860 C CA . ASN A 1 104 ? -22.563 6.062 25.862 1.00 95.88 104 ASN A CA 1
ATOM 861 C C . ASN A 1 104 ? -23.785 5.312 26.383 1.00 95.88 104 ASN A C 1
ATOM 863 O O . ASN A 1 104 ? -24.470 5.819 27.272 1.00 95.88 104 ASN A O 1
ATOM 867 N N . LYS A 1 105 ? -24.029 4.103 25.867 1.00 96.19 105 LYS A N 1
ATOM 868 C CA . LYS A 1 105 ? -25.115 3.238 26.330 1.00 96.19 105 LYS A CA 1
ATOM 869 C C . LYS A 1 105 ? -24.970 2.931 27.816 1.00 96.19 105 LYS A C 1
ATOM 871 O O . LYS A 1 105 ? -25.934 3.043 28.562 1.00 96.19 105 LYS A O 1
ATOM 876 N N . LYS A 1 106 ? -23.767 2.572 28.264 1.00 96.88 106 LYS A N 1
ATOM 877 C CA . LYS A 1 106 ? -23.527 2.235 29.670 1.00 96.88 106 LYS A CA 1
ATOM 878 C C . LYS A 1 106 ? -23.626 3.447 30.591 1.00 96.88 106 LYS A C 1
ATOM 880 O O . LYS A 1 106 ? -24.157 3.295 31.686 1.00 96.88 106 LYS A O 1
ATOM 885 N N . CYS A 1 107 ? -23.182 4.630 30.162 1.00 96.56 107 CYS A N 1
ATOM 886 C CA . CYS A 1 107 ? -23.396 5.869 30.912 1.00 96.56 107 CYS A CA 1
ATOM 887 C C . CYS A 1 107 ? -24.887 6.199 31.037 1.00 96.56 107 CYS A C 1
ATOM 889 O O . CYS A 1 107 ? 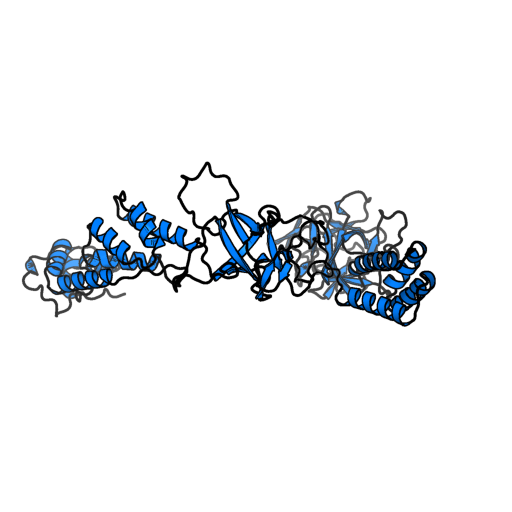-25.324 6.551 32.127 1.00 96.56 107 CYS A O 1
ATOM 891 N N . PHE A 1 108 ? -25.664 6.036 29.960 1.00 96.25 108 PHE A N 1
ATOM 892 C CA . PHE A 1 108 ? -27.115 6.234 29.980 1.00 96.25 108 PHE A CA 1
ATOM 893 C C . PHE A 1 108 ? -27.808 5.240 30.923 1.00 96.25 108 PHE A C 1
ATOM 895 O O . PHE A 1 108 ? -28.498 5.660 31.846 1.00 96.25 108 PHE A O 1
ATOM 902 N N . ASP A 1 109 ? -27.537 3.937 30.772 1.00 95.31 109 ASP A N 1
ATOM 903 C CA . ASP A 1 109 ? -28.081 2.875 31.634 1.00 95.31 109 ASP A CA 1
ATOM 904 C C . ASP A 1 109 ? -27.740 3.091 33.125 1.00 95.31 109 ASP A C 1
ATOM 906 O O . ASP A 1 109 ? -28.495 2.681 34.004 1.00 95.31 109 ASP A O 1
ATOM 910 N N . ALA A 1 110 ? -26.586 3.700 33.419 1.00 96.06 110 ALA A N 1
ATOM 911 C CA . ALA A 1 110 ? -26.122 4.004 34.773 1.00 96.06 110 ALA A CA 1
ATOM 912 C C . ALA A 1 110 ? -26.578 5.376 35.308 1.00 96.06 110 ALA A C 1
ATOM 914 O O . ALA A 1 110 ? -26.270 5.695 36.460 1.00 96.06 110 ALA A O 1
ATOM 915 N N . GLU A 1 111 ? -27.285 6.171 34.498 1.00 96.00 111 GLU A N 1
ATOM 916 C CA . GLU A 1 111 ? -27.641 7.576 34.754 1.00 96.00 111 GLU A CA 1
ATOM 917 C C . GLU A 1 111 ? -26.424 8.469 35.096 1.00 96.00 111 GLU A C 1
ATOM 919 O O . GLU A 1 111 ? -26.494 9.353 35.951 1.00 96.00 111 GLU A O 1
ATOM 924 N N . ILE A 1 112 ? -25.283 8.245 34.433 1.00 96.50 112 ILE A N 1
ATOM 925 C CA . ILE A 1 112 ? -24.063 9.058 34.578 1.00 96.50 112 ILE A CA 1
ATOM 926 C C . ILE A 1 112 ? -24.141 10.249 33.623 1.00 96.50 112 ILE A C 1
ATOM 928 O O . ILE A 1 112 ? -23.689 10.190 32.475 1.00 96.50 112 ILE A O 1
ATOM 932 N N . ASN A 1 113 ? -24.721 11.341 34.115 1.00 93.38 113 ASN A N 1
ATOM 933 C CA . ASN A 1 113 ? -24.882 12.588 33.362 1.00 93.38 113 ASN A CA 1
ATOM 934 C C . ASN A 1 113 ? -23.773 13.611 33.645 1.00 93.38 113 ASN A C 1
ATOM 936 O O . ASN A 1 113 ? -23.566 14.515 32.837 1.00 93.38 113 ASN A O 1
ATOM 940 N N . ASP A 1 114 ? -23.049 13.462 34.759 1.00 95.69 114 ASP A N 1
ATOM 941 C CA . ASP A 1 114 ? -21.955 14.363 35.116 1.00 95.69 114 ASP A CA 1
ATOM 942 C C . ASP A 1 114 ? -20.789 14.243 34.124 1.00 95.69 114 ASP A C 1
ATOM 944 O O . ASP A 1 114 ? -20.236 13.163 33.888 1.00 95.69 114 ASP A O 1
ATOM 948 N N . LEU A 1 115 ? -20.402 15.375 33.536 1.00 95.06 115 LEU A N 1
ATOM 949 C CA . LEU A 1 115 ? -19.339 15.416 32.536 1.00 95.06 115 LEU A CA 1
ATOM 950 C C . LEU A 1 115 ? -17.968 15.112 33.159 1.00 95.06 115 LEU A C 1
ATOM 952 O O . LEU A 1 115 ? -17.115 14.523 32.495 1.00 95.06 115 LEU A O 1
ATOM 956 N N . GLY A 1 116 ? -17.747 15.487 34.424 1.00 94.94 116 GLY A N 1
ATOM 957 C CA . GLY A 1 116 ? -16.513 15.188 35.152 1.00 94.94 116 GLY A CA 1
ATOM 958 C C . GLY A 1 116 ? -16.306 13.684 35.338 1.00 94.94 116 GLY A C 1
ATOM 959 O O . GLY A 1 116 ? -15.226 13.162 35.050 1.00 94.94 116 GLY A O 1
ATOM 960 N N . GLU A 1 117 ? -17.358 12.969 35.733 1.00 95.62 117 GLU A N 1
ATOM 961 C CA . GLU A 1 117 ? -17.367 11.513 35.855 1.00 95.62 117 GLU A CA 1
ATOM 962 C C . GLU A 1 117 ? -17.138 10.838 34.495 1.00 95.62 117 GLU A C 1
ATOM 964 O O . GLU A 1 117 ? -16.293 9.945 34.393 1.00 95.62 117 GLU A O 1
ATOM 969 N N . GLN A 1 118 ? -17.790 11.305 33.422 1.00 96.31 118 GLN A N 1
ATOM 970 C CA . GLN A 1 118 ? -17.559 10.779 32.068 1.00 96.31 118 GLN A CA 1
ATOM 971 C C . GLN A 1 118 ? -16.104 10.973 31.605 1.00 96.31 118 GLN A C 1
ATOM 973 O O . GLN A 1 118 ? -15.497 10.026 31.099 1.00 96.31 118 GLN A O 1
ATOM 978 N N . LYS A 1 119 ? -15.512 12.160 31.823 1.00 95.88 119 LYS A N 1
ATOM 979 C CA . LYS A 1 119 ? -14.087 12.427 31.536 1.00 95.88 119 LYS A CA 1
ATOM 980 C C . LYS A 1 119 ? -13.183 11.448 32.285 1.00 95.88 119 LYS A C 1
ATOM 982 O O . LYS A 1 119 ? -12.277 10.867 31.692 1.00 95.88 119 LYS A O 1
ATOM 987 N N . LYS A 1 120 ? -13.449 11.241 33.578 1.00 95.56 120 LYS A N 1
ATOM 988 C CA . LYS A 1 120 ? -12.684 10.336 34.443 1.00 95.56 120 LYS A CA 1
ATOM 989 C C . LYS A 1 120 ? -12.760 8.884 33.957 1.00 95.56 120 LYS A C 1
ATOM 991 O O . LYS A 1 120 ? -11.731 8.215 33.879 1.00 95.56 120 LYS A O 1
ATOM 996 N N . LEU A 1 121 ? -13.949 8.407 33.590 1.00 96.38 121 LEU A N 1
ATOM 997 C CA . LEU A 1 121 ? -14.146 7.051 33.068 1.00 96.38 121 LEU A CA 1
ATOM 998 C C . LEU A 1 121 ? -13.429 6.837 31.727 1.00 96.38 121 LEU A C 1
ATOM 1000 O O . LEU A 1 121 ? -12.729 5.837 31.569 1.00 96.38 121 LEU A O 1
ATOM 1004 N N . LEU A 1 122 ? -13.529 7.789 30.791 1.00 96.31 122 LEU A N 1
ATOM 1005 C CA . LEU A 1 122 ? -12.780 7.725 29.531 1.00 96.31 122 LEU A CA 1
ATOM 1006 C C . LEU A 1 122 ? -11.271 7.714 29.780 1.00 96.31 122 LEU A C 1
ATOM 1008 O O . LEU A 1 122 ? -10.578 6.863 29.229 1.00 96.31 122 LEU A O 1
ATOM 1012 N N . PHE A 1 123 ? -10.760 8.579 30.659 1.00 95.50 123 PHE A N 1
ATOM 1013 C CA . PHE A 1 123 ? -9.334 8.616 30.984 1.00 95.50 123 PHE A CA 1
ATOM 1014 C C . PHE A 1 123 ? -8.808 7.264 31.495 1.00 95.50 123 PHE A C 1
ATOM 1016 O O . PHE A 1 123 ? -7.773 6.788 31.029 1.00 95.50 123 PHE A O 1
ATOM 1023 N N . TYR A 1 124 ? -9.523 6.606 32.415 1.00 94.44 124 TYR A N 1
ATOM 1024 C CA . TYR A 1 124 ? -9.091 5.310 32.956 1.00 94.44 124 TYR A CA 1
ATOM 1025 C C . TYR A 1 124 ? -9.224 4.143 31.976 1.00 94.44 124 TYR A C 1
ATOM 1027 O O . TYR A 1 124 ? -8.551 3.116 32.152 1.00 94.44 124 TYR A O 1
ATOM 1035 N N . SER A 1 125 ? -10.047 4.305 30.940 1.00 95.75 125 SER A N 1
ATOM 1036 C CA . SER A 1 125 ? -10.159 3.320 29.869 1.00 95.75 125 SER A CA 1
ATOM 1037 C C . SER A 1 125 ? -8.940 3.297 28.942 1.00 95.75 125 SER A C 1
ATOM 1039 O O . SER A 1 125 ? -8.650 2.258 28.351 1.00 95.75 125 SER A O 1
ATOM 1041 N N . LEU A 1 126 ? -8.190 4.403 28.851 1.00 94.81 126 LEU A N 1
ATOM 1042 C CA . LEU A 1 126 ? -6.969 4.503 28.053 1.00 94.81 126 LEU A CA 1
ATOM 1043 C C . LEU A 1 126 ? -5.831 3.736 28.735 1.00 94.81 126 LEU A C 1
ATOM 1045 O O . LEU A 1 126 ? -5.597 3.915 29.929 1.00 94.81 126 LEU A O 1
ATOM 1049 N N . SER A 1 127 ? -5.090 2.912 27.997 1.00 87.44 127 SER A N 1
ATOM 1050 C CA . SER A 1 127 ? -3.930 2.169 28.532 1.00 87.44 127 SER A CA 1
ATOM 1051 C C . SER A 1 127 ? -2.583 2.734 28.072 1.00 87.44 127 SER A C 1
ATOM 1053 O O . SER A 1 127 ? -1.580 2.525 28.743 1.00 87.44 127 SER A O 1
ATOM 1055 N N . ASP A 1 128 ? -2.567 3.461 26.955 1.00 89.56 128 ASP A N 1
ATOM 1056 C CA . ASP A 1 128 ? -1.361 4.023 26.346 1.00 89.56 128 ASP A CA 1
ATOM 1057 C C . ASP A 1 128 ? -0.967 5.371 26.980 1.00 89.56 128 ASP A C 1
ATOM 1059 O O . ASP A 1 128 ? -1.818 6.225 27.263 1.00 89.56 128 ASP A O 1
ATOM 1063 N N . ASP A 1 129 ? 0.337 5.559 27.201 1.00 87.56 129 ASP A N 1
ATOM 1064 C CA . ASP A 1 129 ? 0.892 6.729 27.888 1.00 87.56 129 ASP A CA 1
ATOM 1065 C C . ASP A 1 129 ? 0.726 8.025 27.066 1.00 87.56 129 ASP A C 1
ATOM 1067 O O . ASP A 1 129 ? 0.445 9.085 27.638 1.00 87.56 129 ASP A O 1
ATOM 1071 N N . PHE A 1 130 ? 0.835 7.959 25.731 1.00 88.50 130 PHE A N 1
ATOM 1072 C CA . PHE A 1 130 ? 0.578 9.103 24.851 1.00 88.50 130 PHE A CA 1
ATOM 1073 C C . PHE A 1 130 ? -0.900 9.488 24.889 1.00 88.50 130 PHE A C 1
ATOM 1075 O O . PHE A 1 130 ? -1.211 10.658 25.128 1.00 88.50 130 PHE A O 1
ATOM 1082 N N . LEU A 1 131 ? -1.807 8.517 24.716 1.00 92.25 131 LEU A N 1
ATOM 1083 C CA . LEU A 1 131 ? -3.250 8.779 24.726 1.00 92.25 131 LEU A CA 1
ATOM 1084 C C . LEU A 1 131 ? -3.676 9.438 26.040 1.00 92.25 131 LEU A C 1
ATOM 1086 O O . LEU A 1 131 ? -4.374 10.448 26.027 1.00 92.25 131 LEU A O 1
ATOM 1090 N N . ARG A 1 132 ? -3.205 8.919 27.181 1.00 92.56 132 ARG A N 1
ATOM 1091 C CA . ARG A 1 132 ? -3.479 9.498 28.506 1.00 92.56 132 ARG A CA 1
ATOM 1092 C C . ARG A 1 132 ? -2.990 10.937 28.626 1.00 92.56 132 ARG A C 1
ATOM 1094 O O . ARG A 1 132 ? -3.717 11.794 29.130 1.00 92.56 132 ARG A O 1
ATOM 1101 N N . LYS A 1 133 ? -1.760 11.203 28.180 1.00 91.25 133 LYS A N 1
ATOM 1102 C CA . LYS A 1 133 ? -1.142 12.530 28.266 1.00 91.25 133 LYS A CA 1
ATOM 1103 C C . LYS A 1 133 ? -1.871 13.550 27.393 1.00 91.25 133 LYS A C 1
ATOM 1105 O O . LYS A 1 133 ? -2.185 14.638 27.874 1.00 91.25 133 LYS A O 1
ATOM 1110 N N . GLU A 1 134 ? -2.163 13.206 26.140 1.00 91.56 134 GLU A N 1
ATOM 1111 C CA . GLU A 1 134 ? -2.876 14.104 25.226 1.00 91.56 134 GLU A CA 1
ATOM 1112 C C . GLU A 1 134 ? -4.341 14.293 25.620 1.00 91.56 134 GLU A C 1
ATOM 1114 O O . GLU A 1 134 ? -4.845 15.414 25.544 1.00 91.56 134 GLU A O 1
ATOM 1119 N N . PHE A 1 135 ? -5.002 13.252 26.135 1.00 94.81 135 PHE A N 1
ATOM 1120 C CA . PHE A 1 135 ? -6.349 13.377 26.686 1.00 94.81 135 PHE A CA 1
ATOM 1121 C C . PHE A 1 135 ? -6.370 14.363 27.854 1.00 94.81 135 PHE A C 1
ATOM 1123 O O . PHE A 1 135 ? -7.072 15.367 27.780 1.00 94.81 135 PHE A O 1
ATOM 1130 N N . ASN A 1 136 ? -5.520 14.183 28.869 1.00 92.62 136 ASN A N 1
ATOM 1131 C CA . ASN A 1 136 ? -5.450 15.107 30.010 1.00 92.62 136 ASN A CA 1
ATOM 1132 C C . ASN A 1 136 ? -5.169 16.559 29.609 1.00 92.62 136 ASN A C 1
ATOM 1134 O O . ASN A 1 136 ? -5.721 17.480 30.205 1.00 92.62 136 ASN A O 1
ATOM 1138 N N . LYS A 1 137 ? -4.337 16.769 28.587 1.00 91.62 137 LYS A N 1
ATOM 1139 C CA . LYS A 1 137 ? -4.000 18.105 28.092 1.00 91.62 137 LYS A CA 1
ATOM 1140 C C . LYS A 1 137 ? -5.189 18.820 27.441 1.00 91.62 137 LYS A C 1
ATOM 1142 O O . LYS A 1 137 ? -5.291 20.035 27.567 1.00 91.62 137 LYS A O 1
ATOM 1147 N N . ARG A 1 138 ? -6.059 18.099 26.725 1.00 90.75 138 ARG A N 1
ATOM 1148 C CA . ARG A 1 138 ? -7.140 18.696 25.912 1.00 90.75 138 ARG A CA 1
ATOM 1149 C C . ARG A 1 138 ? -8.486 18.767 26.625 1.00 90.75 138 ARG A C 1
ATOM 1151 O O . ARG A 1 138 ? -9.328 19.573 26.253 1.00 90.75 138 ARG A O 1
ATOM 1158 N N . ILE A 1 139 ? -8.707 17.944 27.648 1.00 90.38 139 ILE A N 1
ATOM 1159 C CA . ILE A 1 139 ? -10.041 17.772 28.248 1.00 90.38 139 ILE A CA 1
ATOM 1160 C C . ILE A 1 139 ? -10.406 18.802 29.318 1.00 90.38 139 ILE A C 1
ATOM 1162 O O . ILE A 1 139 ? -11.566 18.826 29.741 1.00 90.38 139 ILE A O 1
ATOM 1166 N N . HIS A 1 140 ? -9.454 19.615 29.788 1.00 84.81 140 HIS A N 1
ATOM 1167 C CA . HIS A 1 140 ? -9.689 20.561 30.884 1.00 84.81 140 HIS A CA 1
ATOM 1168 C C . HIS A 1 140 ? -10.851 21.512 30.553 1.00 84.81 140 HIS A C 1
ATOM 1170 O O . HIS A 1 140 ? -11.835 21.565 31.290 1.00 84.81 140 HIS A O 1
ATOM 1176 N N . ASP A 1 141 ? -10.816 22.127 29.368 1.00 85.62 141 ASP A N 1
ATOM 1177 C CA . ASP A 1 141 ? -11.776 23.161 28.955 1.00 85.62 141 ASP A CA 1
ATOM 1178 C C . ASP A 1 141 ? -13.005 22.614 28.211 1.00 85.62 141 ASP A C 1
ATOM 1180 O O . ASP A 1 141 ? -13.840 23.373 27.721 1.00 85.62 141 ASP A O 1
ATOM 1184 N N . VAL A 1 142 ? -13.151 21.290 28.123 1.00 91.38 142 VAL A N 1
ATOM 1185 C CA . VAL A 1 142 ? -14.290 20.653 27.451 1.00 91.38 142 VAL A CA 1
ATOM 1186 C C . VAL A 1 142 ? -15.560 20.823 28.287 1.00 91.38 142 VAL A C 1
ATOM 1188 O O . VAL A 1 142 ? -15.630 20.321 29.412 1.00 91.38 142 VAL A O 1
ATOM 1191 N N . LYS A 1 143 ? -16.572 21.499 27.727 1.00 92.38 143 LYS A N 1
ATOM 1192 C CA . LYS A 1 143 ? -17.823 21.864 28.426 1.00 92.38 143 LYS A CA 1
ATOM 1193 C C . LYS A 1 143 ? -19.054 21.049 28.026 1.00 92.38 143 LYS A C 1
ATOM 1195 O O . LYS A 1 143 ? -20.079 21.163 28.687 1.00 92.38 143 LYS A O 1
ATOM 1200 N N . SER A 1 144 ? -18.976 20.235 26.974 1.00 95.31 144 SER A N 1
ATOM 1201 C CA . SER A 1 144 ? -20.089 19.388 26.535 1.00 95.31 144 SER A CA 1
ATOM 1202 C C . SER A 1 144 ? -19.633 17.968 26.225 1.00 95.31 144 SER A C 1
ATOM 1204 O O . SER A 1 144 ? -18.455 17.708 25.962 1.00 95.31 144 SER A O 1
ATOM 1206 N N . LYS A 1 145 ? -20.592 17.040 26.244 1.00 93.62 145 LYS A N 1
ATOM 1207 C CA . LYS A 1 145 ? -20.361 15.638 25.897 1.00 93.62 145 LYS A CA 1
ATOM 1208 C C . LYS A 1 145 ? -19.951 15.472 24.433 1.00 93.62 145 LYS A C 1
ATOM 1210 O O . LYS A 1 145 ? -19.054 14.696 24.141 1.00 93.62 145 LYS A O 1
ATOM 1215 N N . GLU A 1 146 ? -20.556 16.221 23.520 1.00 93.75 146 GLU A N 1
ATOM 1216 C CA . GLU A 1 146 ? -20.215 16.171 22.092 1.00 93.75 146 GLU A CA 1
ATOM 1217 C C . GLU A 1 146 ? -18.756 16.572 21.854 1.00 93.75 146 GLU A C 1
ATOM 1219 O O . GLU A 1 146 ? -18.014 15.836 21.208 1.00 93.75 146 GLU A O 1
ATOM 1224 N N . ILE A 1 147 ? -18.311 17.678 22.463 1.00 94.81 147 ILE A N 1
ATOM 1225 C CA . ILE A 1 147 ? -16.921 18.142 22.358 1.00 94.81 147 ILE A CA 1
ATOM 1226 C C . ILE A 1 147 ? -15.962 17.135 23.009 1.00 94.81 147 ILE A C 1
ATOM 1228 O O . ILE A 1 147 ? -14.857 16.935 22.508 1.00 94.81 147 ILE A O 1
ATOM 1232 N N . LEU A 1 148 ? -16.372 16.465 24.094 1.00 95.75 148 LEU A N 1
ATOM 1233 C CA . LEU A 1 148 ? -15.586 15.400 24.725 1.00 95.75 148 LEU A CA 1
ATOM 1234 C C . LEU A 1 148 ? -15.353 14.226 23.772 1.00 95.75 148 LEU A C 1
ATOM 1236 O O . LEU A 1 148 ? -14.213 13.792 23.610 1.00 95.75 148 LEU A O 1
ATOM 1240 N N . LEU A 1 149 ? -16.419 13.728 23.142 1.00 94.25 149 LEU A N 1
ATOM 1241 C CA . LEU A 1 149 ? -16.338 12.608 22.204 1.00 94.25 149 LEU A CA 1
ATOM 1242 C C . LEU A 1 149 ? -15.546 12.990 20.947 1.00 94.25 149 LEU A C 1
ATOM 1244 O O . LEU A 1 149 ? -14.723 12.200 20.491 1.00 94.25 149 LEU A O 1
ATOM 1248 N N . GLN A 1 150 ? -15.726 14.214 20.442 1.00 93.56 150 GLN A N 1
ATOM 1249 C CA . GLN A 1 150 ? -14.934 14.734 19.328 1.00 93.56 150 GLN A CA 1
ATOM 1250 C C . GLN A 1 150 ? -13.447 14.813 19.690 1.00 93.56 150 GLN A C 1
ATOM 1252 O O . GLN A 1 150 ? -12.611 14.285 18.966 1.00 93.56 150 GLN A O 1
ATOM 1257 N N . SER A 1 151 ? -13.119 15.383 20.853 1.00 94.69 151 SER A N 1
ATOM 1258 C CA . SER A 1 151 ? -11.733 15.493 21.325 1.00 94.69 151 SER A CA 1
ATOM 1259 C C . SER A 1 151 ? -11.084 14.120 21.493 1.00 94.69 151 SER A C 1
ATOM 1261 O O . SER A 1 151 ? -9.922 13.940 21.137 1.00 94.69 151 SER A O 1
ATOM 1263 N N . PHE A 1 152 ? -11.830 13.140 22.016 1.00 94.81 152 PHE A N 1
ATOM 1264 C CA . PHE A 1 152 ? -11.371 11.757 22.115 1.00 94.81 152 PHE A CA 1
ATOM 1265 C C . PHE A 1 152 ? -11.043 11.186 20.729 1.00 94.81 152 PHE A C 1
ATOM 1267 O O . PHE A 1 152 ? -9.938 10.691 20.522 1.00 94.81 152 PHE A O 1
ATOM 1274 N N . ASN A 1 153 ? -11.965 11.311 19.772 1.00 93.75 153 ASN A N 1
ATOM 1275 C CA . ASN A 1 153 ? -11.775 10.837 18.402 1.00 93.75 153 ASN A CA 1
ATOM 1276 C C . ASN A 1 153 ? -10.578 11.512 17.713 1.00 93.75 153 ASN A C 1
ATOM 1278 O O . ASN A 1 153 ? -9.782 10.842 17.062 1.00 93.75 153 ASN A O 1
ATOM 1282 N N . ASP A 1 154 ? -10.394 12.818 17.903 1.00 92.88 154 ASP A N 1
ATOM 1283 C CA . ASP A 1 154 ? -9.264 13.559 17.337 1.00 92.88 154 ASP A CA 1
ATOM 1284 C C . ASP A 1 154 ? -7.918 13.063 17.886 1.00 92.88 154 ASP A C 1
ATOM 1286 O O . ASP A 1 154 ? -6.949 12.930 17.136 1.00 92.88 154 ASP A O 1
ATOM 1290 N N . ILE A 1 155 ? -7.854 12.746 19.184 1.00 93.06 155 ILE A N 1
ATOM 1291 C CA . ILE A 1 155 ? -6.659 12.170 19.816 1.00 93.06 155 ILE A CA 1
ATOM 1292 C C . ILE A 1 155 ? -6.372 10.769 19.263 1.00 93.06 155 ILE A C 1
ATOM 1294 O O . ILE A 1 155 ? -5.218 10.458 18.969 1.00 93.06 155 ILE A O 1
ATOM 1298 N N . VAL A 1 156 ? -7.399 9.930 19.101 1.00 92.50 156 VAL A N 1
ATOM 1299 C CA . VAL A 1 156 ? -7.252 8.583 18.524 1.00 92.50 156 VAL A CA 1
ATOM 1300 C C . VAL A 1 156 ? -6.783 8.660 17.070 1.00 92.50 156 VAL A C 1
ATOM 1302 O O . VAL A 1 156 ? -5.838 7.969 16.690 1.00 92.50 156 VAL A O 1
ATOM 1305 N N . ASN A 1 157 ? -7.366 9.557 16.274 1.00 90.06 157 ASN A N 1
ATOM 1306 C CA . ASN A 1 157 ? -6.941 9.805 14.898 1.00 90.06 157 ASN A CA 1
ATOM 1307 C C . ASN A 1 157 ? -5.482 10.263 14.832 1.00 90.06 157 ASN A C 1
ATOM 1309 O O . ASN A 1 157 ? -4.722 9.793 13.988 1.00 90.06 157 ASN A O 1
ATOM 1313 N N . GLU A 1 158 ? -5.058 11.148 15.733 1.00 90.12 158 GLU A N 1
ATOM 1314 C CA . GLU A 1 158 ? -3.659 11.552 15.822 1.00 90.12 158 GLU A CA 1
ATOM 1315 C C . GLU A 1 158 ? -2.744 10.379 16.188 1.00 90.12 158 GLU A C 1
ATOM 1317 O O . GLU A 1 158 ? -1.704 10.208 15.553 1.00 90.12 158 GLU A O 1
ATOM 1322 N N . TYR A 1 159 ? -3.147 9.558 17.162 1.00 90.69 159 TYR A N 1
ATOM 1323 C CA . TYR A 1 159 ? -2.414 8.366 17.583 1.00 90.69 159 TYR A CA 1
ATOM 1324 C C . TYR A 1 159 ? -2.238 7.357 16.443 1.00 90.69 159 TYR A C 1
ATOM 1326 O O . TYR A 1 159 ? -1.146 6.822 16.270 1.00 90.69 159 TYR A O 1
ATOM 1334 N N . SER A 1 160 ? -3.273 7.157 15.618 1.00 89.69 160 SER A N 1
ATOM 1335 C CA . SER A 1 160 ? -3.243 6.235 14.470 1.00 89.69 160 SER A CA 1
ATOM 1336 C C . SER A 1 160 ? -2.193 6.595 13.413 1.00 89.69 160 SER A C 1
ATOM 1338 O O . SER A 1 160 ? -1.761 5.737 12.649 1.00 89.69 160 SER A O 1
ATOM 1340 N N . ARG A 1 161 ? -1.765 7.862 13.384 1.00 91.06 161 ARG A N 1
ATOM 1341 C CA . ARG A 1 161 ? -0.761 8.375 12.449 1.00 91.06 161 ARG A CA 1
ATOM 1342 C C . ARG A 1 161 ? 0.645 8.369 13.030 1.00 91.06 161 ARG A C 1
ATOM 1344 O O . ARG A 1 161 ? 1.578 8.678 12.301 1.00 91.06 161 ARG A O 1
ATOM 1351 N N . LEU A 1 162 ? 0.831 8.099 14.322 1.00 91.06 162 LEU A N 1
ATOM 1352 C CA . LEU A 1 162 ? 2.164 8.134 14.920 1.00 91.06 162 LEU A CA 1
ATOM 1353 C C . LEU A 1 162 ? 3.006 6.948 14.445 1.00 91.06 162 LEU A C 1
ATOM 1355 O O . LEU A 1 162 ? 2.540 5.811 14.419 1.00 91.06 162 LEU A O 1
ATOM 1359 N N . ILE A 1 163 ? 4.273 7.207 14.136 1.00 91.44 163 ILE A N 1
ATOM 1360 C CA . ILE A 1 163 ? 5.222 6.164 13.747 1.00 91.44 163 ILE A CA 1
ATOM 1361 C C . ILE A 1 163 ? 5.931 5.618 14.992 1.00 91.44 163 ILE A C 1
ATOM 1363 O O . ILE A 1 163 ? 6.434 6.377 15.824 1.00 91.44 163 ILE A O 1
ATOM 1367 N N . LYS A 1 164 ? 5.978 4.288 15.115 1.00 90.81 164 LYS A N 1
ATOM 1368 C CA . LYS A 1 164 ? 6.623 3.553 16.217 1.00 90.81 164 LYS A CA 1
ATOM 1369 C C . LYS A 1 164 ? 7.848 2.789 15.719 1.00 90.81 164 LYS A C 1
ATOM 1371 O O . LYS A 1 164 ? 7.874 2.365 14.561 1.00 90.81 164 LYS A O 1
ATOM 1376 N N . TYR A 1 165 ? 8.821 2.540 16.590 1.00 91.25 165 TYR A N 1
ATOM 1377 C CA . TYR A 1 165 ? 9.871 1.564 16.293 1.00 91.25 165 TYR A CA 1
ATOM 1378 C C . TYR A 1 165 ? 9.248 0.185 16.035 1.00 91.25 165 TYR A C 1
ATOM 1380 O O . TYR A 1 165 ? 8.310 -0.225 16.712 1.00 91.25 165 TYR A O 1
ATOM 1388 N N . GLY A 1 166 ? 9.746 -0.510 15.018 1.00 89.75 166 GLY A N 1
ATOM 1389 C CA . GLY A 1 166 ? 9.196 -1.754 14.491 1.00 89.75 166 GLY A CA 1
ATOM 1390 C C . GLY A 1 166 ? 8.111 -1.577 13.424 1.00 89.75 166 GLY A C 1
ATOM 1391 O O . GLY A 1 166 ? 7.771 -2.567 12.776 1.00 89.75 166 GLY A O 1
ATOM 1392 N N . SER A 1 167 ? 7.602 -0.357 13.200 1.00 91.50 167 SER A N 1
ATOM 1393 C CA . SER A 1 167 ? 6.600 -0.093 12.156 1.00 91.50 167 SER A CA 1
ATOM 1394 C C . SER A 1 167 ? 7.183 -0.309 10.765 1.00 91.50 167 SER A C 1
ATOM 1396 O O . SER A 1 167 ? 8.332 0.051 10.497 1.00 91.50 167 SER A O 1
ATOM 1398 N N . TRP A 1 168 ? 6.357 -0.829 9.863 1.00 92.31 168 TRP A N 1
ATOM 1399 C CA . TRP A 1 168 ? 6.649 -0.863 8.436 1.00 92.31 168 TRP A CA 1
ATOM 1400 C C . TRP A 1 168 ? 6.170 0.430 7.783 1.00 92.31 168 TRP A C 1
ATOM 1402 O O . TRP A 1 168 ? 5.028 0.844 7.972 1.00 92.31 168 TRP A O 1
ATOM 1412 N N . VAL A 1 169 ? 7.052 1.075 7.028 1.00 93.88 169 VAL A N 1
ATOM 1413 C CA . VAL A 1 169 ? 6.799 2.353 6.364 1.00 93.88 169 VAL A CA 1
ATOM 1414 C C . VAL A 1 169 ? 7.252 2.300 4.911 1.00 93.88 169 VAL A C 1
ATOM 1416 O O . VAL A 1 169 ? 8.163 1.562 4.546 1.00 93.88 169 VAL A O 1
ATOM 1419 N N . THR A 1 170 ? 6.646 3.136 4.079 1.00 94.25 170 THR A N 1
ATOM 1420 C CA . THR A 1 170 ? 7.107 3.401 2.713 1.00 94.25 170 THR A CA 1
ATOM 1421 C C . THR A 1 170 ? 7.600 4.837 2.641 1.00 94.25 170 THR A C 1
ATOM 1423 O O . THR A 1 170 ? 6.921 5.744 3.127 1.00 94.25 170 THR A O 1
ATOM 1426 N N . ILE A 1 171 ? 8.750 5.068 2.013 1.00 93.75 171 ILE A N 1
ATOM 1427 C CA . ILE A 1 171 ? 9.339 6.406 1.902 1.00 93.75 171 ILE A CA 1
ATOM 1428 C C . ILE A 1 171 ? 9.122 6.900 0.476 1.00 93.75 171 ILE A C 1
ATOM 1430 O O . ILE A 1 171 ? 9.698 6.359 -0.464 1.00 93.75 171 ILE A O 1
ATOM 1434 N N . ARG A 1 172 ? 8.279 7.924 0.310 1.00 92.19 172 ARG A N 1
ATOM 1435 C CA . ARG A 1 172 ? 7.996 8.544 -0.989 1.00 92.19 172 ARG A CA 1
ATOM 1436 C C . ARG A 1 172 ? 8.731 9.869 -1.108 1.00 92.19 172 ARG A C 1
ATOM 1438 O O . ARG A 1 172 ? 8.563 10.750 -0.265 1.00 92.19 172 ARG A O 1
ATOM 1445 N N . HIS A 1 173 ? 9.494 10.038 -2.178 1.00 91.00 173 HIS A N 1
ATOM 1446 C CA . HIS A 1 173 ? 10.108 11.319 -2.483 1.00 91.00 173 HIS A CA 1
ATOM 1447 C C . HIS A 1 173 ? 9.045 12.310 -2.978 1.00 91.00 173 HIS A C 1
ATOM 1449 O O . HIS A 1 173 ? 8.267 12.003 -3.879 1.00 91.00 173 HIS A O 1
ATOM 1455 N N . VAL A 1 174 ? 8.994 13.505 -2.381 1.00 89.00 174 VAL A N 1
ATOM 1456 C CA . VAL A 1 174 ? 7.908 14.475 -2.618 1.00 89.00 174 VAL A CA 1
ATOM 1457 C C . VAL A 1 174 ? 7.887 14.970 -4.066 1.00 89.00 174 VAL A C 1
ATOM 1459 O O . VAL A 1 174 ? 6.813 15.037 -4.653 1.00 89.00 174 VAL A O 1
ATOM 1462 N N . SER A 1 175 ? 9.047 15.295 -4.643 1.00 87.44 175 SER A N 1
ATOM 1463 C CA . SER A 1 175 ? 9.113 15.921 -5.972 1.00 87.44 175 SER A CA 1
ATOM 1464 C C . SER A 1 175 ? 8.947 14.924 -7.118 1.00 87.44 175 SER A C 1
ATOM 1466 O O . SER A 1 175 ? 8.289 15.236 -8.101 1.00 87.44 175 SER A O 1
ATOM 1468 N N . THR A 1 176 ? 9.537 13.729 -7.007 1.00 86.75 176 THR A N 1
ATOM 1469 C CA . THR A 1 176 ? 9.477 12.713 -8.078 1.00 86.75 176 THR A CA 1
ATOM 1470 C C . THR A 1 176 ? 8.302 11.753 -7.923 1.00 86.75 176 THR A C 1
ATOM 1472 O O . THR A 1 176 ? 8.044 10.973 -8.831 1.00 86.75 176 THR A O 1
ATOM 1475 N N . VAL A 1 177 ? 7.617 11.767 -6.771 1.00 87.44 177 VAL A N 1
ATOM 1476 C CA . VAL A 1 177 ? 6.514 10.853 -6.405 1.00 87.44 177 VAL A CA 1
ATOM 1477 C C . VAL A 1 177 ? 6.938 9.369 -6.351 1.00 87.44 177 VAL A C 1
ATOM 1479 O O . VAL A 1 177 ? 6.133 8.502 -6.023 1.00 87.44 177 VAL A O 1
ATOM 1482 N N . LYS A 1 178 ? 8.225 9.075 -6.575 1.00 88.50 178 LYS A N 1
ATOM 1483 C CA . LYS A 1 178 ? 8.819 7.734 -6.534 1.00 88.50 178 LYS A CA 1
ATOM 1484 C C . LYS A 1 178 ? 8.991 7.241 -5.097 1.00 88.50 178 LYS A C 1
ATOM 1486 O O . LYS A 1 178 ? 9.346 8.014 -4.201 1.00 88.50 178 LYS A O 1
ATOM 1491 N N . TYR A 1 179 ? 8.801 5.943 -4.890 1.00 91.75 179 TYR A N 1
ATOM 1492 C CA . TYR A 1 179 ? 9.067 5.260 -3.625 1.00 91.75 179 TYR A CA 1
ATOM 1493 C C . TYR A 1 179 ? 10.504 4.740 -3.575 1.00 91.75 179 TYR A C 1
ATOM 1495 O O . TYR A 1 179 ? 11.000 4.211 -4.568 1.00 91.75 179 TYR A O 1
ATOM 1503 N N . LEU A 1 180 ? 11.162 4.878 -2.422 1.00 93.19 180 LEU A N 1
ATOM 1504 C CA . LEU A 1 180 ? 12.480 4.300 -2.162 1.00 93.19 180 LEU A CA 1
ATOM 1505 C C . LEU A 1 180 ? 12.375 2.772 -2.149 1.00 93.19 180 LEU A C 1
ATOM 1507 O O . LEU A 1 180 ? 11.705 2.212 -1.280 1.00 93.19 180 LEU A O 1
ATOM 1511 N N . ALA A 1 181 ? 13.057 2.111 -3.076 1.00 91.88 181 ALA A N 1
ATOM 1512 C CA . ALA A 1 181 ? 13.007 0.668 -3.259 1.00 91.88 181 ALA A CA 1
ATOM 1513 C C . ALA A 1 181 ? 14.402 0.056 -3.436 1.00 91.88 181 ALA A C 1
ATOM 1515 O O . ALA A 1 181 ? 15.379 0.759 -3.704 1.00 91.88 181 ALA A O 1
ATOM 1516 N N . THR A 1 182 ? 14.477 -1.266 -3.291 1.00 90.50 182 THR A N 1
ATOM 1517 C CA . THR A 1 182 ? 15.672 -2.073 -3.575 1.00 90.50 182 THR A CA 1
ATOM 1518 C C . THR A 1 182 ? 15.340 -3.300 -4.423 1.00 90.50 182 THR A C 1
ATOM 1520 O O . THR A 1 182 ? 14.180 -3.560 -4.726 1.00 90.50 182 THR A O 1
ATOM 1523 N N . CYS A 1 183 ? 16.349 -4.066 -4.825 1.00 83.62 183 CYS A N 1
ATOM 1524 C CA . CYS A 1 183 ? 16.177 -5.335 -5.527 1.00 83.62 183 CYS A CA 1
ATOM 1525 C C . CYS A 1 183 ? 17.293 -6.334 -5.172 1.00 83.62 183 CYS A C 1
ATOM 1527 O O . CYS A 1 183 ? 18.158 -6.067 -4.337 1.00 83.62 183 CYS A O 1
ATOM 1529 N N . SER A 1 184 ? 17.246 -7.524 -5.777 1.00 81.00 184 SER A N 1
ATOM 1530 C CA . SER A 1 184 ? 18.282 -8.559 -5.637 1.00 81.00 184 SER A CA 1
ATOM 1531 C C . SER A 1 184 ? 19.635 -8.124 -6.193 1.00 81.00 184 SER A C 1
ATOM 1533 O O . SER A 1 184 ? 20.672 -8.598 -5.726 1.00 81.00 184 SER A O 1
ATOM 1535 N N . GLU A 1 185 ? 19.616 -7.223 -7.171 1.00 81.19 185 GLU A N 1
ATOM 1536 C CA . GLU A 1 185 ? 20.797 -6.788 -7.899 1.00 81.19 185 GLU A CA 1
ATOM 1537 C C . GLU A 1 185 ? 21.697 -5.894 -7.047 1.00 81.19 185 GLU A C 1
ATOM 1539 O O . GLU A 1 185 ? 21.244 -5.128 -6.192 1.00 81.19 185 GLU A O 1
ATOM 1544 N N . LYS A 1 186 ? 23.001 -5.994 -7.299 1.00 85.69 186 LYS A N 1
ATOM 1545 C CA . LYS A 1 186 ? 24.048 -5.285 -6.561 1.00 85.69 186 LYS A CA 1
ATOM 1546 C C . LYS A 1 186 ? 24.767 -4.298 -7.463 1.00 85.69 186 LYS A C 1
ATOM 1548 O O . LYS A 1 186 ? 24.901 -4.536 -8.661 1.00 85.69 186 LYS A O 1
ATOM 1553 N N . TYR A 1 187 ? 25.277 -3.217 -6.881 1.00 77.94 187 TYR A N 1
ATOM 1554 C CA . TYR A 1 187 ? 26.168 -2.322 -7.609 1.00 77.94 187 TYR A CA 1
ATOM 1555 C C . TYR A 1 187 ? 27.404 -3.099 -8.090 1.00 77.94 187 TYR A C 1
ATOM 1557 O O . TYR A 1 187 ? 28.026 -3.840 -7.330 1.00 77.94 187 TYR A O 1
ATOM 1565 N N . LEU A 1 188 ? 27.759 -2.954 -9.368 1.00 73.06 188 LEU A N 1
ATOM 1566 C CA . LEU A 1 188 ? 28.953 -3.599 -9.936 1.00 73.06 188 LEU A CA 1
ATOM 1567 C C . LEU A 1 188 ? 30.247 -2.946 -9.427 1.00 73.06 188 LEU A C 1
ATOM 1569 O O . LEU A 1 188 ? 31.279 -3.603 -9.270 1.00 73.06 188 LEU A O 1
ATOM 1573 N N . THR A 1 189 ? 30.176 -1.647 -9.153 1.00 75.06 189 THR A N 1
ATOM 1574 C CA . THR A 1 189 ? 31.241 -0.816 -8.591 1.00 75.06 189 THR A CA 1
ATOM 1575 C C . THR A 1 189 ? 30.834 -0.321 -7.201 1.00 75.06 189 THR A C 1
ATOM 1577 O O . THR A 1 189 ? 29.777 -0.686 -6.688 1.00 75.06 189 THR A O 1
ATOM 1580 N N . GLY A 1 190 ? 31.689 0.462 -6.544 1.00 84.31 190 GLY A N 1
ATOM 1581 C CA . GLY A 1 190 ? 31.349 1.037 -5.245 1.00 84.31 190 GLY A CA 1
ATOM 1582 C C . GLY A 1 190 ? 31.197 -0.028 -4.158 1.00 84.31 190 GLY A C 1
ATOM 1583 O O . GLY A 1 190 ? 32.105 -0.836 -3.949 1.00 84.31 190 GLY A O 1
ATOM 1584 N N . SER A 1 191 ? 30.066 -0.018 -3.449 1.00 85.25 191 SER A N 1
ATOM 1585 C CA . SER A 1 191 ? 29.892 -0.843 -2.247 1.00 85.25 191 SER A CA 1
ATOM 1586 C C . SER A 1 191 ? 29.672 -2.328 -2.512 1.00 85.25 191 SER A C 1
ATOM 1588 O O . SER A 1 191 ? 29.786 -3.135 -1.589 1.00 85.25 191 SER A O 1
ATOM 1590 N N . ARG A 1 192 ? 29.299 -2.703 -3.745 1.00 83.94 192 ARG A N 1
ATOM 1591 C CA . ARG A 1 192 ? 28.752 -4.035 -4.070 1.00 83.94 192 ARG A CA 1
ATOM 1592 C C . ARG A 1 192 ? 27.528 -4.432 -3.230 1.00 83.94 192 ARG A C 1
ATOM 1594 O O . ARG A 1 192 ? 27.151 -5.605 -3.194 1.00 83.94 192 ARG A O 1
ATOM 1601 N N . GLY A 1 193 ? 26.909 -3.469 -2.550 1.00 84.06 193 GLY A N 1
ATOM 1602 C CA . GLY A 1 193 ? 25.633 -3.621 -1.868 1.00 84.06 193 GLY A CA 1
ATOM 1603 C C . GLY A 1 193 ? 24.478 -3.651 -2.859 1.00 84.06 193 GLY A C 1
ATOM 1604 O O . GLY A 1 193 ? 24.648 -3.371 -4.048 1.00 84.06 193 GLY A O 1
ATOM 1605 N N . GLN A 1 194 ? 23.295 -4.007 -2.367 1.00 89.81 194 GLN A N 1
ATOM 1606 C CA . GLN A 1 194 ? 22.096 -4.022 -3.201 1.00 89.81 194 GLN A CA 1
ATOM 1607 C C . GLN A 1 194 ? 21.731 -2.617 -3.668 1.00 89.81 194 GLN A C 1
ATOM 1609 O O . GLN A 1 194 ? 21.869 -1.647 -2.918 1.00 89.81 194 GLN A O 1
ATOM 1614 N N . ILE A 1 195 ? 21.243 -2.535 -4.901 1.00 88.69 195 ILE A N 1
ATOM 1615 C CA . ILE A 1 195 ? 20.906 -1.273 -5.549 1.00 88.69 195 ILE A CA 1
ATOM 1616 C C . ILE A 1 195 ? 19.695 -0.639 -4.867 1.00 88.69 195 ILE A C 1
ATOM 1618 O O . ILE A 1 195 ? 18.725 -1.319 -4.522 1.00 88.69 195 ILE A O 1
ATOM 1622 N N . ILE A 1 196 ? 19.748 0.684 -4.708 1.00 91.00 196 ILE A N 1
ATOM 1623 C CA . ILE A 1 196 ? 18.640 1.510 -4.230 1.00 91.00 196 ILE A CA 1
ATOM 1624 C C . ILE A 1 196 ? 18.177 2.413 -5.366 1.00 91.00 196 ILE A C 1
ATOM 1626 O O . ILE A 1 196 ? 18.982 3.071 -6.024 1.00 91.00 196 ILE A O 1
ATOM 1630 N N . PHE A 1 197 ? 16.869 2.452 -5.602 1.00 88.50 197 PHE A N 1
ATOM 1631 C CA . PHE A 1 197 ? 16.273 3.223 -6.689 1.00 88.50 197 PHE A CA 1
ATOM 1632 C C . PHE A 1 197 ? 14.886 3.755 -6.317 1.00 88.50 197 PHE A C 1
ATOM 1634 O O . PHE A 1 197 ? 14.283 3.349 -5.326 1.00 88.50 197 PHE A O 1
ATOM 1641 N N . GLY A 1 198 ? 14.387 4.703 -7.111 1.00 88.81 198 GLY A N 1
ATOM 1642 C CA . GLY A 1 198 ? 13.022 5.210 -6.995 1.00 88.81 198 GLY A CA 1
ATOM 1643 C C . GLY A 1 198 ? 12.083 4.494 -7.966 1.00 88.81 198 GLY A C 1
ATOM 1644 O O . GLY A 1 198 ? 12.322 4.560 -9.170 1.00 88.81 198 GLY A O 1
ATOM 1645 N N . THR A 1 199 ? 11.010 3.868 -7.477 1.00 82.69 199 THR A N 1
ATOM 1646 C CA . THR A 1 199 ? 9.991 3.207 -8.318 1.00 82.69 199 THR A CA 1
ATOM 1647 C C . THR A 1 199 ? 8.661 3.966 -8.349 1.00 82.69 199 THR A C 1
ATOM 1649 O O . THR A 1 199 ? 8.275 4.593 -7.363 1.00 82.69 199 THR A O 1
ATOM 1652 N N . ASN A 1 200 ? 7.958 3.891 -9.485 1.00 80.38 200 ASN A N 1
ATOM 1653 C CA . ASN A 1 200 ? 6.589 4.396 -9.661 1.00 80.38 200 ASN A CA 1
ATOM 1654 C C . ASN A 1 200 ? 5.519 3.323 -9.378 1.00 80.38 200 ASN A C 1
ATOM 1656 O O . ASN A 1 200 ? 4.331 3.638 -9.371 1.00 80.38 200 ASN A O 1
ATOM 1660 N N . THR A 1 201 ? 5.916 2.059 -9.205 1.00 71.69 201 THR A N 1
ATOM 1661 C CA . THR A 1 201 ? 4.983 0.963 -8.916 1.00 71.69 201 THR A CA 1
ATOM 1662 C C . THR A 1 201 ? 4.401 1.106 -7.511 1.00 71.69 201 THR A C 1
ATOM 1664 O O . THR A 1 201 ? 5.024 1.709 -6.632 1.00 71.69 201 THR A O 1
ATOM 1667 N N . LEU A 1 202 ? 3.206 0.545 -7.291 1.00 61.72 202 LEU A N 1
ATOM 1668 C CA . LEU A 1 202 ? 2.631 0.445 -5.947 1.00 61.72 202 LEU A CA 1
ATOM 1669 C C . LEU A 1 202 ? 3.649 -0.217 -4.995 1.00 61.72 202 LEU A C 1
ATOM 1671 O O . LEU A 1 202 ? 4.380 -1.107 -5.438 1.00 61.72 202 LEU A O 1
ATOM 1675 N N . PRO A 1 203 ? 3.735 0.209 -3.720 1.00 64.50 203 PRO A N 1
ATOM 1676 C CA . PRO A 1 203 ? 4.737 -0.328 -2.809 1.00 64.50 203 PRO A CA 1
ATOM 1677 C C . PRO A 1 203 ? 4.528 -1.828 -2.565 1.00 64.50 203 PRO A C 1
ATOM 1679 O O . PRO A 1 203 ? 3.545 -2.230 -1.944 1.00 64.50 203 PRO A O 1
ATOM 1682 N N . GLU A 1 204 ? 5.468 -2.644 -3.038 1.00 80.62 204 GLU A N 1
ATOM 1683 C CA . GLU A 1 204 ? 5.605 -4.051 -2.659 1.00 80.62 204 GLU A CA 1
ATOM 1684 C C . GLU A 1 204 ? 6.678 -4.194 -1.566 1.00 80.62 204 GLU A C 1
ATOM 1686 O O . GLU A 1 204 ? 7.238 -3.211 -1.074 1.00 80.62 204 GLU A O 1
ATOM 1691 N N . THR A 1 205 ? 7.014 -5.427 -1.180 1.00 82.31 205 THR A N 1
ATOM 1692 C CA . THR A 1 205 ? 8.029 -5.706 -0.148 1.00 82.31 205 THR A CA 1
ATOM 1693 C C . THR A 1 205 ? 9.393 -5.071 -0.444 1.00 82.31 205 THR A C 1
ATOM 1695 O O . THR A 1 205 ? 10.186 -4.838 0.463 1.00 82.31 205 THR A O 1
ATOM 1698 N N . ASN A 1 206 ? 9.688 -4.766 -1.706 1.00 86.50 206 ASN A N 1
ATOM 1699 C CA . ASN A 1 206 ? 10.919 -4.100 -2.117 1.00 86.50 206 ASN A CA 1
ATOM 1700 C C . ASN A 1 206 ? 10.974 -2.600 -1.766 1.00 86.50 206 ASN A C 1
ATOM 1702 O O . ASN A 1 206 ? 12.074 -2.057 -1.659 1.00 86.50 206 ASN A O 1
ATOM 1706 N N . ALA A 1 207 ? 9.829 -1.947 -1.549 1.00 91.31 207 ALA A N 1
ATOM 1707 C CA . ALA A 1 207 ? 9.696 -0.527 -1.209 1.00 91.31 207 ALA A CA 1
ATOM 1708 C C . ALA A 1 207 ? 9.207 -0.289 0.234 1.00 91.31 207 ALA A C 1
ATOM 1710 O O . ALA A 1 207 ? 8.999 0.857 0.647 1.00 91.31 207 ALA A O 1
ATOM 1711 N N . THR A 1 208 ? 9.037 -1.365 1.005 1.00 93.06 208 THR A N 1
ATOM 1712 C CA . THR A 1 208 ? 8.598 -1.330 2.402 1.00 93.06 208 THR A CA 1
ATOM 1713 C C . THR A 1 208 ? 9.783 -1.528 3.346 1.00 93.06 208 THR A C 1
ATOM 1715 O O . THR A 1 208 ? 10.597 -2.441 3.187 1.00 93.06 208 THR A O 1
ATOM 1718 N N . TRP A 1 209 ? 9.877 -0.657 4.349 1.00 94.75 209 TRP A N 1
ATOM 1719 C CA . TRP A 1 209 ? 11.018 -0.533 5.250 1.00 94.75 209 TRP A CA 1
ATOM 1720 C C . TRP A 1 209 ? 10.568 -0.612 6.704 1.00 94.75 209 TRP A C 1
ATOM 1722 O O . TRP A 1 209 ? 9.684 0.127 7.126 1.00 94.75 209 TRP A O 1
ATOM 1732 N N . LYS A 1 210 ? 11.184 -1.487 7.494 1.00 94.75 210 LYS A N 1
ATOM 1733 C CA . LYS A 1 210 ? 10.998 -1.531 8.940 1.00 94.75 210 LYS A CA 1
ATOM 1734 C C . LYS A 1 210 ? 11.848 -0.451 9.582 1.00 94.75 210 LYS A C 1
ATOM 1736 O O . LYS A 1 210 ? 13.058 -0.399 9.357 1.00 94.75 210 LYS A O 1
ATOM 1741 N N . LEU A 1 211 ? 11.222 0.382 10.400 1.00 94.38 211 LEU A N 1
ATOM 1742 C CA . LEU A 1 211 ? 11.903 1.427 11.147 1.00 94.38 211 LEU A CA 1
ATOM 1743 C C . LEU A 1 211 ? 12.381 0.861 12.486 1.00 94.38 211 LEU A C 1
ATOM 1745 O O . LEU A 1 211 ? 11.605 0.701 13.422 1.00 94.38 211 LEU A O 1
ATOM 1749 N N . ASN A 1 212 ? 13.657 0.514 12.562 1.00 92.19 212 ASN A N 1
ATOM 1750 C CA . ASN A 1 212 ? 14.283 -0.135 13.707 1.00 92.19 212 ASN A CA 1
ATOM 1751 C C . ASN A 1 212 ? 15.080 0.863 14.561 1.00 92.19 212 ASN A C 1
ATOM 1753 O O . ASN A 1 212 ? 15.352 1.997 14.159 1.00 92.19 212 ASN A O 1
ATOM 1757 N N . TYR A 1 213 ? 15.469 0.412 15.753 1.00 91.31 213 TYR A N 1
ATOM 1758 C CA . TYR A 1 213 ? 16.430 1.116 16.600 1.00 91.31 213 TYR A CA 1
ATOM 1759 C C . TYR A 1 213 ? 17.779 1.282 15.881 1.00 91.31 213 TYR A C 1
ATOM 1761 O O . TYR A 1 213 ? 18.105 0.479 14.997 1.00 91.31 213 TYR A O 1
ATOM 1769 N N . PRO A 1 214 ? 18.566 2.313 16.224 1.00 89.38 214 PRO A N 1
ATOM 1770 C CA . PRO A 1 214 ? 19.878 2.506 15.627 1.00 89.38 214 PRO A CA 1
ATOM 1771 C C . PRO A 1 214 ? 20.819 1.358 16.004 1.00 89.38 214 PRO A C 1
ATOM 1773 O O . PRO A 1 214 ? 20.606 0.639 16.984 1.00 89.38 214 PRO A O 1
ATOM 1776 N N . PHE A 1 215 ? 21.877 1.176 15.220 1.00 84.19 215 PHE A N 1
ATOM 1777 C CA . PHE A 1 215 ? 22.899 0.177 15.501 1.00 84.19 215 PHE A CA 1
ATOM 1778 C C . PHE A 1 215 ? 23.458 0.335 16.924 1.00 84.19 215 PHE A C 1
ATOM 1780 O O . PHE A 1 215 ? 23.639 1.447 17.429 1.00 84.19 215 PHE A O 1
ATOM 1787 N N . GLY A 1 216 ? 23.682 -0.797 17.596 1.00 80.25 216 GLY A N 1
ATOM 1788 C CA . GLY A 1 216 ? 24.144 -0.842 18.986 1.00 80.25 216 GLY A CA 1
ATOM 1789 C C . GLY A 1 216 ? 23.088 -0.480 20.037 1.00 80.25 216 GLY A C 1
ATOM 1790 O O . GLY A 1 216 ? 23.404 -0.494 21.223 1.00 80.25 216 GLY A O 1
ATOM 1791 N N . HIS A 1 217 ? 21.845 -0.185 19.640 1.00 81.38 217 HIS A N 1
ATOM 1792 C CA . HIS A 1 217 ? 20.762 0.148 20.561 1.00 81.38 217 HIS A CA 1
ATOM 1793 C C . HIS A 1 217 ? 19.647 -0.896 20.518 1.00 81.38 217 HIS A C 1
ATOM 1795 O O . HIS A 1 217 ? 19.304 -1.441 19.470 1.00 81.38 217 HIS A O 1
ATOM 1801 N N . GLN A 1 218 ? 19.053 -1.148 21.680 1.00 73.50 218 GLN A N 1
ATOM 1802 C CA . GLN A 1 218 ? 17.882 -2.004 21.836 1.00 73.50 218 GLN A CA 1
ATOM 1803 C C . GLN A 1 218 ? 16.737 -1.220 22.477 1.00 73.50 218 GLN A C 1
ATOM 1805 O O . GLN A 1 218 ? 16.935 -0.128 23.023 1.00 73.50 218 GLN A O 1
ATOM 1810 N N . ALA A 1 219 ? 15.534 -1.790 22.407 1.00 72.00 219 ALA A N 1
ATOM 1811 C CA . ALA A 1 219 ? 14.376 -1.248 23.094 1.00 72.00 219 ALA A CA 1
ATOM 1812 C C . ALA A 1 219 ? 14.683 -1.098 24.591 1.00 72.00 219 ALA A C 1
ATOM 1814 O O . ALA A 1 219 ? 15.163 -2.025 25.238 1.00 72.00 219 ALA A O 1
ATOM 1815 N N . LYS A 1 220 ? 14.403 0.084 25.149 1.00 67.75 220 LYS A N 1
ATOM 1816 C CA . LYS A 1 220 ? 14.618 0.351 26.582 1.00 67.75 220 LYS A CA 1
ATOM 1817 C C . LYS A 1 220 ? 13.597 -0.363 27.474 1.00 67.75 220 LYS A C 1
ATOM 1819 O O . LYS A 1 220 ? 13.797 -0.440 28.680 1.00 67.75 220 LYS A O 1
ATOM 1824 N N . THR A 1 221 ? 12.488 -0.816 26.891 1.00 67.19 221 THR A N 1
ATOM 1825 C CA . THR A 1 221 ? 11.340 -1.431 27.565 1.00 67.19 221 THR A CA 1
ATOM 1826 C C . THR A 1 221 ? 10.591 -2.336 26.592 1.00 67.19 221 THR A C 1
ATOM 1828 O O . THR A 1 221 ? 10.613 -2.061 25.395 1.00 67.19 221 THR A O 1
ATOM 1831 N N . ASP A 1 222 ? 9.803 -3.282 27.101 1.00 63.00 222 ASP A N 1
ATOM 1832 C CA . ASP A 1 222 ? 8.888 -4.111 26.290 1.00 63.00 222 ASP A CA 1
ATOM 1833 C C . ASP A 1 222 ? 7.695 -3.330 25.695 1.00 63.00 222 ASP A C 1
ATOM 1835 O O . ASP A 1 222 ? 6.882 -3.881 24.955 1.00 63.00 222 ASP A O 1
ATOM 1839 N N . LYS A 1 223 ? 7.551 -2.039 26.027 1.00 67.06 223 LYS A N 1
ATOM 1840 C CA . LYS A 1 223 ? 6.507 -1.166 25.477 1.00 67.06 223 LYS A CA 1
ATOM 1841 C C . LYS A 1 223 ? 6.886 -0.645 24.090 1.00 67.06 223 LYS A C 1
ATOM 1843 O O . LYS A 1 223 ? 8.029 -0.255 23.856 1.00 67.06 223 LYS A O 1
ATOM 1848 N N . GLU A 1 224 ? 5.889 -0.534 23.213 1.00 72.88 224 GLU A N 1
ATOM 1849 C CA . GLU A 1 224 ? 6.030 0.133 21.918 1.00 72.88 224 GLU A CA 1
ATOM 1850 C C . GLU A 1 224 ? 6.491 1.586 22.094 1.00 72.88 224 GLU A C 1
ATOM 1852 O O . GLU A 1 224 ? 5.852 2.385 22.784 1.00 72.88 224 GLU A O 1
ATOM 1857 N N . GLN A 1 225 ? 7.603 1.941 21.451 1.00 85.81 225 GLN A N 1
ATOM 1858 C CA . GLN A 1 225 ? 8.191 3.269 21.560 1.00 85.81 225 GLN A CA 1
ATOM 1859 C C . GLN A 1 225 ? 7.898 4.099 20.308 1.00 85.81 225 GLN A C 1
ATOM 1861 O O . GLN A 1 225 ? 8.132 3.664 19.180 1.00 85.81 225 GLN A O 1
ATOM 1866 N N . LEU A 1 226 ? 7.404 5.319 20.519 1.00 89.12 226 LEU A N 1
ATOM 1867 C CA . LEU A 1 226 ? 7.146 6.290 19.457 1.00 89.12 226 LEU A CA 1
ATOM 1868 C C . LEU A 1 226 ? 8.457 6.907 18.958 1.00 89.12 226 LEU A C 1
ATOM 1870 O O . LEU A 1 226 ? 9.341 7.210 19.761 1.00 89.12 226 LEU A O 1
ATOM 1874 N N . VAL A 1 227 ? 8.545 7.135 17.650 1.00 90.75 227 VAL A N 1
ATOM 1875 C CA . VAL A 1 227 ? 9.679 7.806 17.005 1.00 90.75 227 VAL A CA 1
ATOM 1876 C C . VAL A 1 227 ? 9.495 9.317 17.113 1.00 90.75 227 VAL A C 1
ATOM 1878 O O . VAL A 1 227 ? 8.420 9.855 16.824 1.00 90.75 227 VAL A O 1
ATOM 1881 N N . LEU A 1 228 ? 10.544 10.019 17.527 1.00 90.62 228 LEU A N 1
ATOM 1882 C CA . LEU A 1 228 ? 10.566 11.475 17.626 1.00 90.62 228 LEU A CA 1
ATOM 1883 C C . LEU A 1 228 ? 11.422 12.088 16.518 1.00 90.62 228 LEU A C 1
ATOM 1885 O O . LEU A 1 228 ? 12.360 11.481 16.009 1.00 90.62 228 LEU A O 1
ATOM 1889 N N . TYR A 1 229 ? 11.143 13.344 16.178 1.00 89.62 229 TYR A N 1
ATOM 1890 C CA . TYR A 1 229 ? 12.081 14.127 15.380 1.00 89.62 229 TYR A CA 1
ATOM 1891 C C . TYR A 1 229 ? 13.412 14.291 16.113 1.00 89.62 229 TYR A C 1
ATOM 1893 O 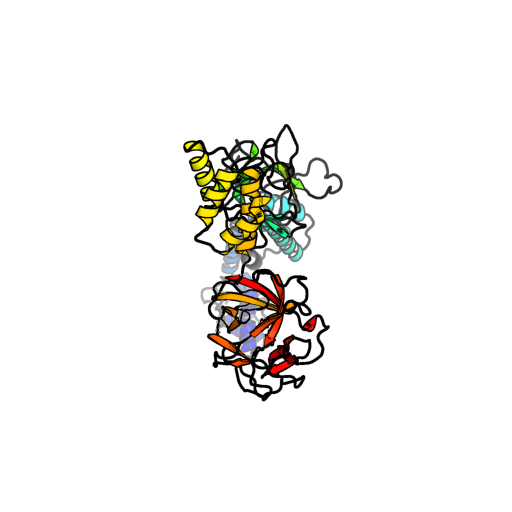O . TYR A 1 229 ? 13.439 14.668 17.286 1.00 89.62 229 TYR A O 1
ATOM 1901 N N . GLY A 1 230 ? 14.506 14.067 15.386 1.00 87.44 230 GLY A N 1
ATOM 1902 C CA . GLY A 1 230 ? 15.862 14.049 15.923 1.00 87.44 230 GLY A CA 1
ATOM 1903 C C . GLY A 1 230 ? 16.295 12.698 16.490 1.00 87.44 230 GLY A C 1
ATOM 1904 O O . GLY A 1 230 ? 17.464 12.575 16.839 1.00 87.44 230 GLY A O 1
ATOM 1905 N N . ASP A 1 231 ? 15.406 11.702 16.559 1.00 89.25 231 ASP A N 1
ATOM 1906 C CA . ASP A 1 231 ? 15.823 10.339 16.873 1.00 89.25 231 ASP A CA 1
ATOM 1907 C C . ASP A 1 231 ? 16.657 9.757 15.724 1.00 89.25 231 ASP A C 1
ATOM 1909 O O . ASP A 1 231 ? 16.350 9.953 14.540 1.00 89.25 231 ASP A O 1
ATOM 1913 N N . THR A 1 232 ? 17.680 8.992 16.099 1.00 90.88 232 THR A N 1
ATOM 1914 C CA . THR A 1 232 ? 18.430 8.125 15.195 1.00 90.88 232 THR A CA 1
ATOM 1915 C C . THR A 1 232 ? 17.691 6.797 15.042 1.00 90.88 232 THR A C 1
ATOM 1917 O O . THR A 1 232 ? 17.295 6.172 16.025 1.00 90.88 232 THR A O 1
ATOM 1920 N N . ILE A 1 233 ? 17.522 6.353 13.805 1.00 92.88 233 ILE A N 1
ATOM 1921 C CA . ILE A 1 233 ? 16.806 5.145 13.408 1.00 92.88 233 ILE A CA 1
ATOM 1922 C C . ILE A 1 233 ? 17.678 4.303 12.476 1.00 92.88 233 ILE A C 1
ATOM 1924 O O . ILE A 1 233 ? 18.669 4.781 11.927 1.00 92.88 233 ILE A O 1
ATOM 1928 N N . SER A 1 234 ? 17.270 3.066 12.230 1.00 93.62 234 SER A N 1
ATOM 1929 C CA . SER A 1 234 ? 17.785 2.272 11.119 1.00 93.62 234 SER A CA 1
ATOM 1930 C C . SER A 1 234 ? 16.629 1.756 10.260 1.00 93.62 234 SER A C 1
ATOM 1932 O O . SER A 1 234 ? 15.523 1.539 10.753 1.00 93.62 234 SER A O 1
ATOM 1934 N N . LEU A 1 235 ? 16.850 1.610 8.954 1.00 94.38 235 LEU A N 1
ATOM 1935 C CA . LEU A 1 235 ? 15.808 1.214 8.001 1.00 94.38 235 LEU A CA 1
ATOM 1936 C C . LEU A 1 235 ? 16.147 -0.151 7.412 1.00 94.38 235 LEU A C 1
ATOM 1938 O O . LEU A 1 235 ? 17.151 -0.277 6.721 1.00 94.38 235 LEU A O 1
ATOM 1942 N N . GLN A 1 236 ? 15.318 -1.159 7.671 1.00 94.38 236 GLN A N 1
ATOM 1943 C CA . GLN A 1 236 ? 15.495 -2.514 7.146 1.00 94.38 236 GLN A CA 1
ATOM 1944 C C . GLN A 1 236 ? 14.506 -2.783 6.020 1.00 94.38 236 GLN A C 1
ATOM 1946 O O . GLN A 1 236 ? 13.303 -2.654 6.221 1.00 94.38 236 GLN A O 1
ATOM 1951 N N . ASN A 1 237 ? 14.974 -3.195 4.850 1.00 93.12 237 ASN A N 1
ATOM 1952 C CA . ASN A 1 237 ? 14.075 -3.523 3.752 1.00 93.12 237 ASN A CA 1
ATOM 1953 C C . ASN A 1 237 ? 13.339 -4.855 3.995 1.00 93.12 237 ASN A C 1
ATOM 1955 O O . ASN A 1 237 ? 13.958 -5.825 4.433 1.00 93.12 237 ASN A O 1
ATOM 1959 N N . GLN A 1 238 ? 12.039 -4.923 3.679 1.00 88.75 238 GLN A N 1
ATOM 1960 C CA . GLN A 1 238 ? 11.233 -6.135 3.879 1.00 88.75 238 GLN A CA 1
ATOM 1961 C C . GLN A 1 238 ? 11.635 -7.282 2.943 1.00 88.75 238 GLN A C 1
ATOM 1963 O O . GLN A 1 238 ? 11.657 -8.431 3.374 1.00 88.75 238 GLN A O 1
ATOM 1968 N N . PHE A 1 239 ? 11.941 -6.985 1.679 1.00 79.19 239 PHE A N 1
ATOM 1969 C CA . PHE A 1 239 ? 12.308 -7.986 0.676 1.00 79.19 239 PHE A CA 1
ATOM 1970 C C . PHE A 1 239 ? 13.694 -8.582 0.938 1.00 79.19 239 PHE A C 1
ATOM 1972 O O . PHE A 1 239 ? 13.852 -9.798 0.981 1.00 79.19 239 PHE A O 1
ATOM 1979 N N . ALA A 1 240 ? 14.701 -7.728 1.118 1.00 75.62 240 ALA A N 1
ATOM 1980 C CA . ALA A 1 240 ? 16.085 -8.179 1.229 1.00 75.62 240 ALA A CA 1
ATOM 1981 C C . ALA A 1 240 ? 16.521 -8.526 2.660 1.00 75.62 240 ALA A C 1
ATOM 1983 O O . ALA A 1 240 ? 17.539 -9.188 2.846 1.00 75.62 240 ALA A O 1
ATOM 1984 N N . GLY A 1 241 ? 15.830 -8.001 3.676 1.00 84.00 241 GLY A N 1
ATOM 1985 C CA . GLY A 1 241 ? 16.251 -8.080 5.079 1.00 84.00 241 GLY A CA 1
ATOM 1986 C C . GLY A 1 241 ? 17.479 -7.225 5.429 1.00 84.00 241 GLY A C 1
ATOM 1987 O O . GLY A 1 241 ? 17.831 -7.129 6.604 1.00 84.00 241 GLY A O 1
ATOM 1988 N N . ASN A 1 242 ? 18.110 -6.582 4.443 1.00 90.25 242 ASN A N 1
ATOM 1989 C CA . ASN A 1 242 ? 19.282 -5.727 4.613 1.00 90.25 242 ASN A CA 1
ATOM 1990 C C . ASN A 1 242 ? 18.907 -4.294 5.011 1.00 90.25 242 ASN A C 1
ATOM 1992 O O . ASN A 1 242 ? 17.781 -3.833 4.814 1.00 90.25 242 ASN A O 1
ATOM 1996 N N . MET A 1 243 ? 19.883 -3.577 5.560 1.00 92.25 243 MET A N 1
ATOM 1997 C CA . MET A 1 243 ? 19.718 -2.236 6.108 1.00 92.25 243 MET A CA 1
ATOM 1998 C C . MET A 1 243 ? 20.105 -1.170 5.084 1.00 92.25 243 MET A C 1
ATOM 2000 O O . MET A 1 243 ? 21.103 -1.329 4.380 1.00 92.25 243 MET A O 1
ATOM 2004 N N . LEU A 1 244 ? 19.358 -0.065 5.033 1.00 93.62 244 LEU A N 1
ATOM 2005 C CA . LEU A 1 244 ? 19.720 1.112 4.249 1.00 93.62 244 LEU A CA 1
ATOM 2006 C C . LEU A 1 244 ? 21.039 1.677 4.771 1.00 93.62 244 LEU A C 1
ATOM 2008 O O . LEU A 1 244 ? 21.200 1.904 5.975 1.00 93.62 244 LEU A O 1
ATOM 2012 N N . TRP A 1 245 ? 21.981 1.892 3.869 1.00 91.31 245 TRP A N 1
ATOM 2013 C CA . TRP A 1 245 ? 23.376 2.117 4.200 1.00 91.31 245 TRP A CA 1
ATOM 2014 C C . TRP A 1 245 ? 23.979 3.181 3.288 1.00 91.31 245 TRP A C 1
ATOM 2016 O O . TRP A 1 245 ? 23.686 3.215 2.093 1.00 91.31 245 TRP A O 1
ATOM 2026 N N . ALA A 1 246 ? 24.831 4.040 3.843 1.00 89.62 246 ALA A N 1
ATOM 2027 C CA . ALA A 1 246 ? 25.593 5.014 3.071 1.00 89.62 246 ALA A CA 1
ATOM 2028 C C . ALA A 1 246 ? 26.993 5.183 3.662 1.00 89.62 246 ALA A C 1
ATOM 2030 O O . ALA A 1 246 ? 27.145 5.475 4.848 1.00 89.62 246 ALA A O 1
ATOM 2031 N N . TYR A 1 247 ? 28.020 5.036 2.825 1.00 86.06 247 TYR A N 1
ATOM 2032 C CA . TYR A 1 247 ? 29.414 5.180 3.238 1.00 86.06 247 TYR A CA 1
ATOM 2033 C C . TYR A 1 247 ? 30.134 6.231 2.383 1.00 86.06 247 TYR A C 1
ATOM 2035 O O . TYR A 1 247 ? 30.130 6.104 1.157 1.00 86.06 247 TYR A O 1
ATOM 2043 N N . PRO A 1 248 ? 30.797 7.244 2.983 1.00 84.81 248 PRO A N 1
ATOM 2044 C CA . PRO A 1 248 ? 31.290 8.427 2.262 1.00 84.81 248 PRO A CA 1
ATOM 2045 C C . PRO A 1 248 ? 32.231 8.158 1.078 1.00 84.81 248 PRO A C 1
ATOM 2047 O O . PRO A 1 248 ? 32.313 8.978 0.149 1.00 84.81 248 PRO A O 1
ATOM 2050 N N . ASN A 1 249 ? 32.953 7.034 1.120 1.00 86.38 249 ASN A N 1
ATOM 2051 C CA . ASN A 1 249 ? 33.977 6.695 0.133 1.00 86.38 249 ASN A CA 1
ATOM 2052 C C . ASN A 1 249 ? 33.408 6.031 -1.124 1.00 86.38 249 ASN A C 1
ATOM 2054 O O . ASN A 1 249 ? 34.059 6.083 -2.165 1.00 86.38 249 ASN A O 1
ATOM 2058 N N . TYR A 1 250 ? 32.206 5.450 -1.069 1.00 86.94 250 TYR A N 1
ATOM 2059 C CA . TYR A 1 250 ? 31.578 4.882 -2.260 1.00 86.94 250 TYR A CA 1
ATOM 2060 C C . TYR A 1 250 ? 30.758 5.939 -2.980 1.00 86.94 250 TYR A C 1
ATOM 2062 O O . TYR A 1 250 ? 29.984 6.677 -2.365 1.00 86.94 250 TYR A O 1
ATOM 2070 N N . LYS A 1 251 ? 30.966 6.038 -4.293 1.00 85.94 251 LYS A N 1
ATOM 2071 C CA . LYS A 1 251 ? 30.288 7.010 -5.142 1.00 85.94 251 LYS A CA 1
ATOM 2072 C C . LYS A 1 251 ? 29.241 6.322 -5.996 1.00 85.94 251 LYS A C 1
ATOM 2074 O O . LYS A 1 251 ? 29.528 5.308 -6.620 1.00 85.94 251 LYS A O 1
ATOM 2079 N N . SER A 1 252 ? 28.057 6.922 -6.041 1.00 80.75 252 SER A N 1
ATOM 2080 C CA . SER A 1 252 ? 26.978 6.540 -6.934 1.00 80.75 252 SER A CA 1
ATOM 2081 C C . SER A 1 252 ? 27.499 6.516 -8.371 1.00 80.75 252 SER A C 1
ATOM 2083 O O . SER A 1 252 ? 28.080 7.517 -8.815 1.00 80.75 252 SER A O 1
ATOM 2085 N N . PRO A 1 253 ? 27.268 5.420 -9.111 1.00 74.62 253 PRO A N 1
ATOM 2086 C CA . PRO A 1 253 ? 27.841 5.223 -10.438 1.00 74.62 253 PRO A CA 1
ATOM 2087 C C . PRO A 1 253 ? 27.391 6.278 -11.453 1.00 74.62 253 PRO A C 1
ATOM 2089 O O . PRO A 1 253 ? 28.103 6.526 -12.418 1.00 74.62 253 PRO A O 1
ATOM 2092 N N . THR A 1 254 ? 26.233 6.913 -11.247 1.00 76.56 254 THR A N 1
ATOM 2093 C CA . THR A 1 254 ? 25.675 7.870 -12.218 1.00 76.56 254 THR A CA 1
ATOM 2094 C C . THR A 1 254 ? 25.822 9.322 -11.792 1.00 76.56 254 THR A C 1
ATOM 2096 O O . THR A 1 254 ? 26.037 10.181 -12.637 1.00 76.56 254 THR A O 1
ATOM 2099 N N . SER A 1 255 ? 25.693 9.627 -10.498 1.00 79.31 255 SER A N 1
ATOM 2100 C CA . SER A 1 255 ? 25.712 11.019 -10.027 1.00 79.31 255 SER A CA 1
ATOM 2101 C C . SER A 1 255 ? 27.041 11.450 -9.413 1.00 79.31 255 SER A C 1
ATOM 2103 O O . SER A 1 255 ? 27.191 12.630 -9.105 1.00 79.31 255 SER A O 1
ATOM 2105 N N . GLY A 1 256 ? 27.966 10.523 -9.135 1.00 81.69 256 GLY A N 1
ATOM 2106 C CA . GLY A 1 256 ? 29.229 10.808 -8.440 1.00 81.69 256 GLY A CA 1
ATOM 2107 C C . GLY A 1 256 ? 29.084 11.236 -6.969 1.00 81.69 256 GLY A C 1
ATOM 2108 O O . GLY A 1 256 ? 30.087 11.422 -6.279 1.00 81.69 256 GLY A O 1
ATOM 2109 N N . HIS A 1 257 ? 27.853 11.374 -6.461 1.00 86.19 257 HIS A N 1
ATOM 2110 C CA . HIS A 1 257 ? 27.560 11.631 -5.047 1.00 86.19 257 HIS A CA 1
ATOM 2111 C C . HIS A 1 257 ? 27.788 10.370 -4.211 1.00 86.19 257 HIS A C 1
ATOM 2113 O O . HIS A 1 257 ? 28.125 9.329 -4.757 1.00 86.19 257 HIS A O 1
ATOM 2119 N N . VAL A 1 258 ? 27.623 10.429 -2.888 1.00 88.62 258 VAL A N 1
ATOM 2120 C CA . VAL A 1 258 ? 27.734 9.220 -2.055 1.00 88.62 258 VAL A CA 1
ATOM 2121 C C . VAL A 1 258 ? 26.671 8.193 -2.459 1.00 88.62 258 VAL A C 1
ATOM 2123 O O . VAL A 1 258 ? 25.507 8.538 -2.656 1.00 88.62 258 VAL A O 1
ATOM 2126 N N . GLU A 1 259 ? 27.096 6.943 -2.620 1.00 89.50 259 GLU A N 1
ATOM 2127 C CA . GLU A 1 259 ? 26.221 5.814 -2.924 1.00 89.50 259 GLU A CA 1
ATOM 2128 C C . GLU A 1 259 ? 25.357 5.454 -1.709 1.00 89.50 259 GLU A C 1
ATOM 2130 O O . GLU A 1 259 ? 25.845 5.401 -0.578 1.00 89.50 259 GLU A O 1
ATOM 2135 N N . VAL A 1 260 ? 24.079 5.168 -1.958 1.00 91.69 260 VAL A N 1
ATOM 2136 C CA . VAL A 1 260 ? 23.175 4.577 -0.970 1.00 91.69 260 VAL A CA 1
ATOM 2137 C C . VAL A 1 260 ? 22.867 3.162 -1.433 1.00 91.69 260 VAL A C 1
ATOM 2139 O O . VAL A 1 260 ? 22.416 2.972 -2.560 1.00 91.69 260 VAL A O 1
ATOM 2142 N N . SER A 1 261 ? 23.112 2.173 -0.582 1.00 91.19 261 SER A N 1
ATOM 2143 C CA . SER A 1 261 ? 22.894 0.761 -0.894 1.00 91.19 261 SER A CA 1
ATOM 2144 C C . SER A 1 261 ? 22.211 0.037 0.268 1.00 91.19 261 SER A C 1
ATOM 2146 O O . SER A 1 261 ? 21.968 0.616 1.331 1.00 91.19 261 SER A O 1
ATOM 2148 N N . CYS A 1 262 ? 21.854 -1.229 0.064 1.00 90.12 262 CYS A N 1
ATOM 2149 C CA . CYS A 1 262 ? 21.413 -2.117 1.138 1.00 90.12 262 CYS A CA 1
ATOM 2150 C C . CYS A 1 262 ? 22.543 -3.082 1.528 1.00 90.12 262 CYS A C 1
ATOM 2152 O O . CYS A 1 262 ? 23.090 -3.784 0.671 1.00 90.12 262 CYS A O 1
ATOM 2154 N N . TYR A 1 263 ? 22.885 -3.122 2.821 1.00 85.56 263 TYR A N 1
ATOM 2155 C CA . TYR A 1 263 ? 23.989 -3.928 3.359 1.00 85.56 263 TYR A CA 1
ATOM 2156 C C . TYR A 1 263 ? 23.700 -4.482 4.768 1.00 85.56 263 TYR A C 1
ATOM 2158 O O . TYR A 1 263 ? 22.648 -4.216 5.353 1.00 85.56 263 TYR A O 1
ATOM 2166 N N . SER A 1 264 ? 24.634 -5.261 5.325 1.00 84.44 264 SER A N 1
ATOM 2167 C CA . SER A 1 264 ? 24.550 -5.784 6.695 1.00 84.44 264 SER A CA 1
ATOM 2168 C C . SER A 1 264 ? 24.619 -4.673 7.748 1.00 84.44 264 SER A C 1
ATOM 2170 O O . SER A 1 264 ? 25.332 -3.687 7.563 1.00 84.44 264 SER A O 1
ATOM 2172 N N . MET A 1 265 ? 23.943 -4.877 8.882 1.00 79.69 265 MET A N 1
ATOM 2173 C CA . MET A 1 265 ? 23.814 -3.890 9.961 1.00 79.69 265 MET A CA 1
ATOM 2174 C C . MET A 1 265 ? 25.167 -3.485 10.588 1.00 79.69 265 MET A C 1
ATOM 2176 O O . MET A 1 265 ? 25.931 -4.336 11.036 1.00 79.69 265 MET A O 1
ATOM 2180 N N . ASN A 1 266 ? 25.449 -2.182 10.631 1.00 83.50 266 ASN A N 1
ATOM 2181 C CA . ASN A 1 266 ? 26.613 -1.517 11.217 1.00 83.50 266 ASN A CA 1
ATOM 2182 C C . ASN A 1 266 ? 26.304 -0.021 11.477 1.00 83.50 266 ASN A C 1
ATOM 2184 O O . ASN A 1 266 ? 25.198 0.452 11.216 1.00 83.50 266 ASN A O 1
ATOM 2188 N N . GLN A 1 267 ? 27.281 0.742 11.978 1.00 78.31 267 GLN A N 1
ATOM 2189 C CA . GLN A 1 267 ? 27.111 2.159 12.338 1.00 78.31 267 GLN A CA 1
ATOM 2190 C C . GLN A 1 267 ? 26.686 3.081 11.177 1.00 78.31 267 GLN A C 1
ATOM 2192 O O . GLN A 1 267 ? 25.997 4.068 11.400 1.00 78.31 267 GLN A O 1
ATOM 2197 N N . TYR A 1 268 ? 27.018 2.749 9.928 1.00 84.50 268 TYR A N 1
ATOM 2198 C CA . TYR A 1 268 ? 26.645 3.547 8.751 1.00 84.50 268 TYR A CA 1
ATOM 2199 C C . TYR A 1 268 ? 25.184 3.329 8.311 1.00 84.50 268 TYR A C 1
ATOM 2201 O O . TYR A 1 268 ? 24.729 3.918 7.329 1.00 84.50 268 TYR A O 1
ATOM 2209 N N . ASN A 1 269 ? 24.436 2.482 9.029 1.00 87.06 269 ASN A N 1
ATOM 2210 C CA . ASN A 1 269 ? 22.994 2.295 8.855 1.00 87.06 269 ASN A CA 1
ATOM 2211 C C . ASN A 1 269 ? 22.141 3.238 9.705 1.00 87.06 269 ASN A C 1
ATOM 2213 O O . ASN A 1 269 ? 20.915 3.107 9.697 1.00 87.06 269 ASN A O 1
ATOM 2217 N N . ASN A 1 270 ? 22.768 4.139 10.458 1.00 91.31 270 ASN A N 1
ATOM 2218 C CA . ASN A 1 270 ? 22.076 5.074 11.324 1.00 91.31 270 ASN A CA 1
ATOM 2219 C C . ASN A 1 270 ? 21.640 6.318 10.545 1.00 91.31 270 ASN A C 1
ATOM 2221 O O . ASN A 1 270 ? 22.433 6.959 9.853 1.00 91.31 270 ASN A O 1
ATOM 2225 N N . TRP A 1 271 ? 20.364 6.667 10.677 1.00 92.94 271 TRP A N 1
ATOM 2226 C CA . TRP A 1 271 ? 19.744 7.799 10.003 1.00 92.94 271 TRP A CA 1
ATOM 2227 C C . TRP A 1 271 ? 18.945 8.638 10.998 1.00 92.94 271 TRP A C 1
ATOM 2229 O O . TRP A 1 271 ? 18.184 8.100 11.790 1.00 92.94 271 TRP A O 1
ATOM 2239 N N . ILE A 1 272 ? 19.071 9.955 10.944 1.00 92.25 272 ILE A N 1
ATOM 2240 C CA . ILE A 1 272 ? 18.346 10.911 11.775 1.00 92.25 272 ILE A CA 1
ATOM 2241 C C . ILE A 1 272 ? 17.179 11.475 10.966 1.00 92.25 272 ILE A C 1
ATOM 2243 O O . ILE A 1 272 ? 17.354 11.960 9.845 1.00 92.25 272 ILE A O 1
ATOM 2247 N N . ILE A 1 273 ? 15.978 11.455 11.548 1.00 91.38 273 ILE A N 1
ATOM 2248 C CA . ILE A 1 273 ? 14.791 12.058 10.932 1.00 91.38 273 ILE A CA 1
ATOM 2249 C C . ILE A 1 273 ? 14.655 13.515 11.376 1.00 91.38 273 ILE A C 1
ATOM 2251 O O . ILE A 1 273 ? 14.405 13.817 12.546 1.00 91.38 273 ILE A O 1
ATOM 2255 N N . ARG A 1 274 ? 14.763 14.440 10.421 1.00 89.50 274 ARG A N 1
ATOM 2256 C CA . ARG A 1 274 ? 14.608 15.885 10.620 1.00 89.50 274 ARG A CA 1
ATOM 2257 C C . ARG A 1 274 ? 13.304 16.391 9.984 1.00 89.50 274 ARG A C 1
ATOM 2259 O O . ARG A 1 274 ? 12.870 15.860 8.962 1.00 89.50 274 ARG A O 1
ATOM 2266 N N . PRO A 1 275 ? 12.666 17.432 10.538 1.00 87.12 275 PRO A N 1
ATOM 2267 C CA . PRO A 1 275 ? 11.520 18.069 9.893 1.00 87.12 275 PRO A CA 1
ATOM 2268 C C . PRO A 1 275 ? 11.957 18.847 8.638 1.00 87.12 275 PRO A C 1
ATOM 2270 O O . PRO A 1 275 ? 12.972 19.536 8.661 1.00 87.12 275 PRO A O 1
ATOM 2273 N N . SER A 1 276 ? 11.180 18.774 7.549 1.00 76.81 276 SER A N 1
ATOM 2274 C CA . SER A 1 276 ? 11.497 19.465 6.282 1.00 76.81 276 SER A CA 1
ATOM 2275 C C . SER A 1 276 ? 11.321 20.989 6.337 1.00 76.81 276 SER A C 1
ATOM 2277 O O . SER A 1 276 ? 12.002 21.710 5.611 1.00 76.81 276 SER A O 1
ATOM 2279 N N . ALA A 1 277 ? 10.429 21.496 7.190 1.00 63.28 277 ALA A N 1
ATOM 2280 C CA . ALA A 1 277 ? 10.239 22.927 7.393 1.00 63.28 277 ALA A CA 1
ATOM 2281 C C . ALA A 1 277 ? 10.913 23.367 8.695 1.00 63.28 277 ALA A C 1
ATOM 2283 O O . ALA A 1 277 ? 10.656 22.789 9.754 1.00 63.28 277 ALA A O 1
ATOM 2284 N N . VAL A 1 278 ? 11.679 24.460 8.632 1.00 47.84 278 VAL A N 1
ATOM 2285 C CA . VAL A 1 278 ? 11.959 25.309 9.796 1.00 47.84 278 VAL A CA 1
ATOM 2286 C C . VAL A 1 278 ? 10.620 25.898 10.242 1.00 47.84 278 VAL A C 1
ATOM 2288 O O . VAL A 1 278 ? 10.268 27.031 9.923 1.00 47.84 278 VAL A O 1
ATOM 2291 N N . SER A 1 279 ? 9.805 25.120 10.953 1.00 41.88 279 SER A N 1
ATOM 2292 C CA . SER A 1 279 ? 8.756 25.712 11.768 1.00 41.88 279 SER A CA 1
ATOM 2293 C C . SER A 1 279 ? 9.474 26.652 12.727 1.00 41.88 279 SER A C 1
ATOM 2295 O O . SER A 1 279 ? 10.346 26.183 13.464 1.00 41.88 279 SER A O 1
ATOM 2297 N N . LYS A 1 280 ? 9.162 27.956 12.651 1.00 39.38 280 LYS A N 1
ATOM 2298 C CA . LYS A 1 280 ? 9.584 29.011 13.590 1.00 39.38 280 LYS A CA 1
ATOM 2299 C C . LYS A 1 280 ? 9.925 28.387 14.939 1.00 39.38 280 LYS A C 1
ATOM 2301 O O . LYS A 1 280 ? 9.037 27.745 15.497 1.00 39.38 280 LYS A O 1
ATOM 2306 N N . LYS A 1 281 ? 11.191 28.526 15.369 1.00 34.59 281 LYS A N 1
ATOM 2307 C CA . LYS A 1 281 ? 11.777 27.991 16.612 1.00 34.59 281 LYS A CA 1
ATOM 2308 C C . LYS A 1 281 ? 10.731 27.294 17.495 1.00 34.59 281 LYS A C 1
ATOM 2310 O O . LYS A 1 281 ? 9.934 27.995 18.129 1.00 34.59 281 LYS A O 1
ATOM 2315 N N . PRO A 1 282 ? 10.706 25.952 17.561 1.00 39.06 282 PRO A N 1
ATOM 2316 C CA . PRO A 1 282 ? 9.968 25.294 18.625 1.00 39.06 282 PRO A CA 1
ATOM 2317 C C . PRO A 1 282 ? 10.447 25.909 19.942 1.00 39.06 282 PRO A C 1
ATOM 2319 O O . PRO A 1 282 ? 11.648 26.141 20.100 1.00 39.06 282 PRO A O 1
ATOM 2322 N N . LYS A 1 283 ? 9.539 26.185 20.887 1.00 42.75 283 LYS A N 1
ATOM 2323 C CA . LYS A 1 283 ? 9.957 26.352 22.286 1.00 42.75 283 LYS A CA 1
ATOM 2324 C C . LYS A 1 283 ? 10.916 25.202 22.587 1.00 42.75 283 LYS A C 1
ATOM 2326 O O . LYS A 1 283 ? 10.561 24.053 22.326 1.00 42.75 283 LYS A O 1
ATOM 2331 N N . GLU A 1 284 ? 12.099 25.540 23.080 1.00 41.34 284 GLU A N 1
ATOM 2332 C CA . GLU A 1 284 ? 13.362 24.785 23.058 1.00 41.34 284 GLU A CA 1
ATOM 2333 C C . GLU A 1 284 ? 13.339 23.376 23.695 1.00 41.34 284 GLU A C 1
ATOM 2335 O O . GLU A 1 284 ? 14.379 22.759 23.835 1.00 41.34 284 GLU A O 1
ATOM 2340 N N . ASN A 1 285 ? 12.173 22.824 24.054 1.00 42.88 285 ASN A N 1
ATOM 2341 C CA . ASN A 1 285 ? 12.027 21.568 24.795 1.00 42.88 285 ASN A CA 1
ATOM 2342 C C . ASN A 1 285 ? 10.833 20.670 24.388 1.00 42.88 285 ASN A C 1
ATOM 2344 O O . ASN A 1 285 ? 10.578 19.662 25.048 1.00 42.88 285 ASN A O 1
ATOM 2348 N N . ALA A 1 286 ? 10.073 20.973 23.327 1.00 54.69 286 ALA A N 1
ATOM 2349 C CA . ALA A 1 286 ? 8.952 20.114 22.918 1.00 54.69 286 ALA A CA 1
ATOM 2350 C C . ALA A 1 286 ? 9.387 19.058 21.883 1.00 54.69 286 ALA A C 1
ATOM 2352 O O . ALA A 1 286 ? 9.339 19.301 20.678 1.00 54.69 286 ALA A O 1
ATOM 2353 N N . LYS A 1 287 ? 9.787 17.868 22.354 1.00 67.50 287 LYS A N 1
ATOM 2354 C CA . LYS A 1 287 ? 9.989 16.677 21.508 1.00 67.50 287 LYS A CA 1
ATOM 2355 C C . LYS A 1 287 ? 8.720 16.411 20.683 1.00 67.50 287 LYS A C 1
ATOM 2357 O O . LYS A 1 287 ? 7.658 16.165 21.255 1.00 67.50 287 LYS A O 1
ATOM 2362 N N . ARG A 1 288 ? 8.814 16.495 19.353 1.00 84.25 288 ARG A N 1
ATOM 2363 C CA . ARG A 1 288 ? 7.690 16.283 18.427 1.00 84.25 288 ARG A CA 1
ATOM 2364 C C . ARG A 1 288 ? 7.718 14.849 17.902 1.00 84.25 288 ARG A C 1
ATOM 2366 O O . ARG A 1 288 ? 8.766 14.387 17.464 1.00 84.25 288 ARG A O 1
ATOM 2373 N N . TYR A 1 289 ? 6.572 14.176 17.926 1.00 89.50 289 TYR A N 1
ATOM 2374 C CA . TYR A 1 289 ? 6.406 12.829 17.374 1.00 89.50 289 TYR A CA 1
ATOM 2375 C C . TYR A 1 289 ? 6.387 12.845 15.847 1.00 89.50 289 TYR A C 1
ATOM 2377 O O . TYR A 1 289 ? 5.820 13.766 15.249 1.00 89.50 289 TYR A O 1
ATOM 2385 N N . LEU A 1 290 ? 6.980 11.818 15.243 1.00 91.19 290 LEU A N 1
A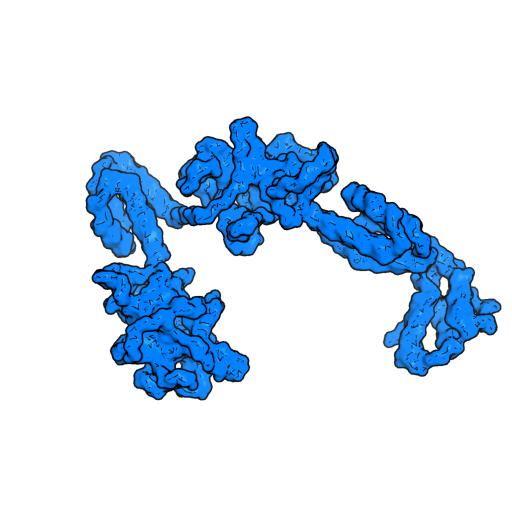TOM 2386 C CA . LEU A 1 290 ? 6.906 11.569 13.811 1.00 91.19 290 LEU A CA 1
ATOM 2387 C C . LEU A 1 290 ? 5.531 11.001 13.448 1.00 91.19 290 LEU A C 1
ATOM 2389 O O . LEU A 1 290 ? 5.052 10.064 14.095 1.00 91.19 290 LEU A O 1
ATOM 2393 N N . LYS A 1 291 ? 4.912 11.555 12.403 1.00 91.62 291 LYS A N 1
ATOM 2394 C CA . LYS A 1 291 ? 3.605 11.119 11.904 1.00 91.62 291 LYS A CA 1
ATOM 2395 C C . LYS A 1 291 ? 3.688 10.630 10.462 1.00 91.62 291 LYS A C 1
ATOM 2397 O O . LYS A 1 291 ? 4.543 11.073 9.699 1.00 91.62 291 LYS A O 1
ATOM 2402 N N . SER A 1 292 ? 2.779 9.743 10.073 1.00 91.19 292 SER A N 1
ATOM 2403 C CA . SER A 1 292 ? 2.559 9.378 8.677 1.00 91.19 292 SER A CA 1
ATOM 2404 C C . SER A 1 292 ? 2.281 10.632 7.849 1.00 91.19 292 SER A C 1
ATOM 2406 O O . SER A 1 292 ? 1.580 11.530 8.314 1.00 91.19 292 SER A O 1
ATOM 2408 N N . GLU A 1 293 ? 2.796 10.664 6.619 1.00 89.75 293 GLU A N 1
ATOM 2409 C CA . GLU A 1 293 ? 2.668 11.787 5.671 1.00 89.75 293 GLU A CA 1
ATOM 2410 C C . GLU A 1 293 ? 3.416 13.074 6.054 1.00 89.75 293 GLU A C 1
ATOM 2412 O O . GLU A 1 293 ? 3.428 14.028 5.270 1.00 89.75 293 GLU A O 1
ATOM 2417 N N . ASP A 1 294 ? 4.096 13.111 7.205 1.00 91.31 294 ASP A N 1
ATOM 2418 C CA . ASP A 1 294 ? 4.994 14.216 7.515 1.00 91.31 294 ASP A CA 1
ATOM 2419 C C . ASP A 1 294 ? 6.112 14.310 6.459 1.00 91.31 294 ASP A C 1
ATOM 2421 O O . ASP A 1 294 ? 6.727 13.317 6.059 1.00 91.31 294 ASP A O 1
ATOM 2425 N N . LYS A 1 295 ? 6.417 15.538 6.023 1.00 91.81 295 LYS A N 1
ATOM 2426 C CA . LYS A 1 295 ? 7.564 15.809 5.150 1.00 91.81 295 LYS A CA 1
ATOM 2427 C C . LYS A 1 295 ? 8.834 15.861 5.990 1.00 91.81 295 LYS A C 1
ATOM 2429 O O . LYS A 1 295 ? 8.988 16.743 6.841 1.00 91.81 295 LYS A O 1
ATOM 2434 N N . VAL A 1 296 ? 9.755 14.949 5.708 1.00 92.31 296 VAL A N 1
ATOM 2435 C CA . VAL A 1 296 ? 10.990 14.779 6.476 1.00 92.31 296 VAL A CA 1
ATOM 2436 C C . VAL A 1 296 ? 12.231 14.898 5.602 1.00 92.31 296 VAL A C 1
ATOM 2438 O O . VAL A 1 296 ? 12.178 14.700 4.390 1.00 92.31 296 VAL A O 1
ATOM 2441 N N . ILE A 1 297 ? 13.349 15.211 6.245 1.00 91.62 297 ILE A N 1
ATOM 2442 C CA . ILE A 1 297 ? 14.700 15.070 5.707 1.00 91.62 297 ILE A CA 1
ATOM 2443 C C . ILE A 1 297 ? 15.344 13.910 6.468 1.00 91.62 297 ILE A C 1
ATOM 2445 O O . ILE A 1 297 ? 15.269 13.867 7.696 1.00 91.62 297 ILE A O 1
ATOM 2449 N N . ILE A 1 298 ? 15.936 12.963 5.744 1.00 92.88 298 ILE A N 1
ATOM 2450 C CA . ILE A 1 298 ? 16.612 11.800 6.325 1.00 92.88 298 ILE A CA 1
ATOM 2451 C C . ILE A 1 298 ? 18.114 12.015 6.156 1.00 92.88 298 ILE A C 1
ATOM 2453 O O . ILE A 1 298 ? 18.614 12.111 5.037 1.00 92.88 298 ILE A O 1
ATOM 2457 N N . GLU A 1 299 ? 18.811 12.142 7.275 1.00 92.00 299 GLU A N 1
ATOM 2458 C CA . GLU A 1 299 ? 20.229 12.490 7.359 1.00 92.00 299 GLU A CA 1
ATOM 2459 C C . GLU A 1 299 ? 21.013 11.280 7.870 1.00 92.00 299 GLU A C 1
ATOM 2461 O O . GLU A 1 299 ? 20.589 10.653 8.828 1.00 92.00 299 GLU A O 1
ATOM 2466 N N . ASN A 1 300 ? 22.130 10.908 7.257 1.00 89.38 300 ASN A N 1
ATOM 2467 C CA . ASN A 1 300 ? 22.973 9.833 7.776 1.00 89.38 300 ASN A CA 1
ATOM 2468 C C . ASN A 1 300 ? 23.762 10.325 8.998 1.00 89.38 300 ASN A C 1
ATOM 2470 O O . ASN A 1 300 ? 24.371 11.395 8.955 1.00 89.38 300 ASN A O 1
ATOM 2474 N N . GLU A 1 301 ? 23.774 9.533 10.068 1.00 81.19 301 GLU A N 1
ATOM 2475 C CA . GLU A 1 301 ? 24.550 9.803 11.280 1.00 81.19 301 GLU A CA 1
ATOM 2476 C C . GLU A 1 301 ? 26.018 9.415 11.039 1.00 81.19 301 GLU A C 1
ATOM 2478 O O . GLU A 1 301 ? 26.484 8.353 11.445 1.00 81.19 301 GLU A O 1
ATOM 2483 N N . ASN A 1 302 ? 26.755 10.260 10.317 1.00 72.38 302 ASN A N 1
ATOM 2484 C CA . ASN A 1 302 ? 28.193 10.098 10.127 1.00 72.38 302 ASN A CA 1
ATOM 2485 C C . ASN A 1 302 ? 28.935 11.343 10.617 1.00 72.38 302 ASN A C 1
ATOM 2487 O O . ASN A 1 302 ? 28.675 12.458 10.165 1.00 72.38 302 ASN A O 1
ATOM 2491 N N . ASN A 1 303 ? 29.888 11.131 11.526 1.00 61.53 303 ASN A N 1
ATOM 2492 C CA . ASN A 1 303 ? 30.650 12.188 12.192 1.00 61.53 303 ASN A CA 1
ATOM 2493 C C . ASN A 1 303 ? 31.579 12.970 11.249 1.00 61.53 303 ASN A C 1
ATOM 2495 O O . ASN A 1 303 ? 32.036 14.051 11.611 1.00 61.53 303 ASN A O 1
ATOM 2499 N N . GLU A 1 304 ? 31.876 12.443 10.059 1.00 67.06 304 GLU A N 1
ATOM 2500 C CA . GLU A 1 304 ? 32.800 13.084 9.119 1.00 67.06 304 GLU A CA 1
ATOM 2501 C C . GLU A 1 304 ? 32.096 14.023 8.132 1.00 67.06 304 GLU A C 1
ATOM 2503 O O . GLU A 1 304 ? 32.640 15.072 7.781 1.00 67.06 304 GLU A O 1
ATOM 2508 N N . LYS A 1 305 ? 30.897 13.655 7.655 1.00 71.44 305 LYS A N 1
ATOM 2509 C CA . LYS A 1 305 ? 30.126 14.426 6.666 1.00 71.44 305 LYS A CA 1
ATOM 2510 C C . LYS A 1 305 ? 28.628 14.203 6.839 1.00 71.44 305 LYS A C 1
ATOM 2512 O O . LYS A 1 305 ? 28.162 13.067 6.822 1.00 71.44 305 LYS A O 1
ATOM 2517 N N . VAL A 1 306 ? 27.878 15.303 6.867 1.00 77.19 306 VAL A N 1
ATOM 2518 C CA . VAL A 1 306 ? 26.413 15.287 6.799 1.00 77.19 306 VAL A CA 1
ATOM 2519 C C . VAL A 1 306 ? 25.986 14.846 5.400 1.00 77.19 306 VAL A C 1
ATOM 2521 O O . VAL A 1 306 ? 26.255 15.534 4.413 1.00 77.19 306 VAL A O 1
ATOM 2524 N N . MET A 1 307 ? 25.325 13.693 5.305 1.00 86.00 307 MET A N 1
ATOM 2525 C CA . MET A 1 307 ? 24.821 13.146 4.044 1.00 86.00 307 MET A CA 1
ATOM 2526 C C . MET A 1 307 ? 23.303 13.058 4.108 1.00 86.00 307 MET A C 1
ATOM 2528 O O . MET A 1 307 ? 22.749 12.394 4.979 1.00 86.00 307 MET A O 1
ATOM 2532 N N . ILE A 1 308 ? 22.624 13.725 3.182 1.00 89.06 308 ILE A N 1
ATOM 2533 C CA . ILE A 1 308 ? 21.163 13.727 3.109 1.00 89.06 308 ILE A CA 1
ATOM 2534 C C . ILE A 1 308 ? 20.731 12.700 2.068 1.00 89.06 308 ILE A C 1
ATOM 2536 O O . ILE A 1 308 ? 21.234 12.709 0.943 1.00 89.06 308 ILE A O 1
ATOM 2540 N N . LEU A 1 309 ? 19.780 11.837 2.427 1.00 90.88 309 LEU A N 1
ATOM 2541 C CA . LEU A 1 309 ? 19.156 10.933 1.472 1.00 90.88 309 LEU A CA 1
ATOM 2542 C C . LEU A 1 309 ? 18.443 11.760 0.397 1.00 90.88 309 LEU A C 1
ATOM 2544 O O . LEU A 1 309 ? 17.488 12.486 0.680 1.00 90.88 309 LEU A O 1
ATOM 2548 N N . HIS A 1 310 ? 18.921 11.648 -0.837 1.00 87.81 310 HIS A N 1
ATOM 2549 C CA . HIS A 1 310 ? 18.497 12.490 -1.945 1.00 87.81 310 HIS A CA 1
ATOM 2550 C C . HIS A 1 310 ? 18.138 11.643 -3.166 1.00 87.81 310 HIS A C 1
ATOM 2552 O O . HIS A 1 310 ? 18.799 10.648 -3.464 1.00 87.81 310 HIS A O 1
ATOM 2558 N N . SER A 1 311 ? 17.097 12.052 -3.892 1.00 83.44 311 SER A N 1
ATOM 2559 C CA . SER A 1 311 ? 16.685 11.433 -5.151 1.00 83.44 311 SER A CA 1
ATOM 2560 C C . SER A 1 311 ? 16.903 12.418 -6.293 1.00 83.44 311 SER A C 1
ATOM 2562 O O . SER A 1 311 ? 16.436 13.552 -6.231 1.00 83.44 311 SER A O 1
ATOM 2564 N N . HIS A 1 312 ? 17.580 11.958 -7.342 1.00 72.62 312 HIS A N 1
ATOM 2565 C CA . HIS A 1 312 ? 17.743 12.691 -8.592 1.00 72.62 312 HIS A CA 1
ATOM 2566 C C . HIS A 1 312 ? 16.781 12.128 -9.642 1.00 72.62 312 HIS A C 1
ATOM 2568 O O . HIS A 1 312 ? 16.498 10.928 -9.628 1.00 72.62 312 HIS A O 1
ATOM 2574 N N . ASP A 1 313 ? 16.358 12.943 -10.610 1.00 70.56 313 ASP A N 1
ATOM 2575 C CA . ASP A 1 313 ? 15.715 12.429 -11.830 1.00 70.56 313 ASP A CA 1
ATOM 2576 C C . ASP A 1 313 ? 16.765 12.012 -12.871 1.00 70.56 313 ASP A C 1
ATOM 2578 O O . ASP A 1 313 ? 16.763 12.424 -14.026 1.00 70.56 313 ASP A O 1
ATOM 2582 N N . ILE A 1 314 ? 17.730 11.215 -12.413 1.00 68.44 314 ILE A N 1
ATOM 2583 C CA . ILE A 1 314 ? 18.765 10.616 -13.246 1.00 68.44 314 ILE A CA 1
ATOM 2584 C C . ILE A 1 314 ? 18.349 9.168 -13.474 1.00 68.44 314 ILE A C 1
ATOM 2586 O O . ILE A 1 314 ? 18.155 8.412 -12.519 1.00 68.44 314 ILE A O 1
ATOM 2590 N N . LYS A 1 315 ? 18.189 8.776 -14.741 1.00 64.75 315 LYS A N 1
ATOM 2591 C CA . LYS A 1 315 ? 17.894 7.386 -15.091 1.00 64.75 315 LYS A CA 1
ATOM 2592 C C . LYS A 1 315 ? 19.121 6.530 -14.783 1.00 64.75 315 LYS A C 1
ATOM 2594 O O . LYS A 1 315 ? 20.185 6.739 -15.356 1.00 64.75 315 LYS A O 1
ATOM 2599 N N . TYR A 1 316 ? 18.951 5.575 -13.876 1.00 56.25 316 TYR A N 1
ATOM 2600 C CA . TYR A 1 316 ? 19.894 4.486 -13.677 1.00 56.25 316 TYR A CA 1
ATOM 2601 C C . TYR A 1 316 ? 19.361 3.271 -14.425 1.00 56.25 316 TYR A C 1
ATOM 2603 O O . TYR A 1 316 ? 18.390 2.646 -13.996 1.00 56.25 316 TYR A O 1
ATOM 2611 N N . THR A 1 317 ? 19.958 2.966 -15.569 1.00 52.91 317 THR A N 1
ATOM 2612 C CA . THR A 1 317 ? 19.711 1.701 -16.251 1.00 52.91 317 THR A CA 1
ATOM 2613 C C . THR A 1 317 ? 20.574 0.669 -15.542 1.00 52.91 317 THR A C 1
ATOM 2615 O O . THR A 1 317 ? 21.802 0.758 -15.592 1.00 52.91 317 THR A O 1
ATOM 2618 N N . LEU A 1 318 ? 19.958 -0.311 -14.869 1.00 47.22 318 LEU A N 1
ATOM 2619 C CA . LEU A 1 318 ? 20.665 -1.572 -14.687 1.00 47.22 318 LEU A CA 1
ATOM 2620 C C . LEU A 1 318 ? 21.031 -2.006 -16.098 1.00 47.22 318 LEU A C 1
ATOM 2622 O O . LEU A 1 318 ? 20.130 -2.180 -16.922 1.00 47.22 318 LEU A O 1
ATOM 2626 N N . ALA A 1 319 ? 22.322 -2.145 -16.398 1.00 42.12 319 ALA A N 1
ATOM 2627 C CA . ALA A 1 319 ? 22.690 -2.978 -17.526 1.00 42.12 319 ALA A CA 1
ATOM 2628 C C . ALA A 1 319 ? 21.867 -4.262 -17.351 1.00 42.12 319 ALA A C 1
ATOM 2630 O O . ALA A 1 319 ? 21.900 -4.853 -16.268 1.00 42.12 319 ALA A O 1
ATOM 2631 N N . GLN A 1 320 ? 21.048 -4.634 -18.337 1.00 36.28 320 GLN A N 1
ATOM 2632 C CA . GLN A 1 320 ? 20.413 -5.953 -18.407 1.00 36.28 320 GLN A CA 1
ATOM 2633 C C . GLN A 1 320 ? 21.547 -6.981 -18.532 1.00 36.28 320 GLN A C 1
ATOM 2635 O O . GLN A 1 320 ? 21.864 -7.479 -19.605 1.00 36.28 320 GLN A O 1
ATOM 2640 N N . GLY A 1 321 ? 22.268 -7.174 -17.433 1.00 38.56 321 GLY A N 1
ATOM 2641 C CA . GLY A 1 321 ? 23.690 -7.486 -17.439 1.00 38.56 321 GLY A CA 1
ATOM 2642 C C . GLY A 1 321 ? 24.045 -8.627 -16.510 1.00 38.56 321 GLY A C 1
ATOM 2643 O O . GLY A 1 321 ? 25.224 -8.907 -16.336 1.00 38.56 321 GLY A O 1
ATOM 2644 N N . GLY A 1 322 ? 23.058 -9.343 -15.969 1.00 45.47 322 GLY A N 1
ATOM 2645 C CA . GLY A 1 322 ? 23.336 -10.652 -15.381 1.00 45.47 322 GLY A CA 1
ATOM 2646 C C . GLY A 1 322 ? 24.054 -11.554 -16.394 1.00 45.47 322 GLY A C 1
ATOM 2647 O O . GLY A 1 322 ? 25.081 -12.145 -16.075 1.00 45.47 322 GLY A O 1
ATOM 2648 N N . GLU A 1 323 ? 23.575 -11.567 -17.641 1.00 54.38 323 GLU A N 1
ATOM 2649 C CA . GLU A 1 323 ? 24.187 -12.294 -18.760 1.00 54.38 323 GLU A CA 1
ATOM 2650 C C . GLU A 1 323 ? 25.260 -11.451 -19.472 1.00 54.38 323 GLU A C 1
ATOM 2652 O O . GLU A 1 323 ? 26.383 -11.919 -19.625 1.00 54.38 323 GLU A O 1
ATOM 2657 N N . THR A 1 324 ? 24.984 -10.188 -19.826 1.00 62.66 324 THR A N 1
ATOM 2658 C CA . THR A 1 324 ? 25.921 -9.327 -20.583 1.00 62.66 324 THR A CA 1
ATOM 2659 C C . THR A 1 324 ? 27.210 -9.025 -19.815 1.00 62.66 324 THR A C 1
ATOM 2661 O O . THR A 1 324 ? 28.300 -9.166 -20.365 1.00 62.66 324 THR A O 1
ATOM 2664 N N . SER A 1 325 ? 27.139 -8.670 -18.526 1.00 59.22 325 SER A N 1
ATOM 2665 C CA . SER A 1 325 ? 28.343 -8.404 -17.725 1.00 59.22 325 SER A CA 1
ATOM 2666 C C . SER A 1 325 ? 29.099 -9.691 -17.393 1.00 59.22 325 SER A C 1
ATOM 2668 O O . SER A 1 325 ? 30.328 -9.677 -17.326 1.00 59.22 325 SER A O 1
ATOM 2670 N N . LYS A 1 326 ? 28.399 -10.822 -17.224 1.00 67.19 326 LYS A N 1
ATOM 2671 C CA . LYS A 1 326 ? 29.029 -12.143 -17.087 1.00 67.19 326 LYS A CA 1
ATOM 2672 C C . LYS A 1 326 ? 29.754 -12.536 -18.373 1.00 67.19 326 LYS A C 1
ATOM 2674 O O . LYS A 1 326 ? 30.913 -12.923 -18.299 1.00 67.19 326 LYS A O 1
ATOM 2679 N N . PHE A 1 327 ? 29.120 -12.349 -19.526 1.00 74.38 327 PHE A N 1
ATOM 2680 C CA . PHE A 1 327 ? 29.705 -12.550 -20.848 1.00 74.38 327 PHE A CA 1
ATOM 2681 C C . PHE A 1 327 ? 30.954 -11.682 -21.056 1.00 74.38 327 PHE A C 1
ATOM 2683 O O . PHE A 1 327 ? 32.011 -12.222 -21.369 1.00 74.38 327 PHE A O 1
ATOM 2690 N N . ILE A 1 328 ? 30.882 -10.372 -20.785 1.00 78.06 328 ILE A N 1
ATOM 2691 C CA . ILE A 1 328 ? 32.032 -9.457 -20.890 1.00 78.06 328 ILE A CA 1
ATOM 2692 C C . ILE A 1 328 ? 33.164 -9.895 -19.954 1.00 78.06 328 ILE A C 1
ATOM 2694 O O . ILE A 1 328 ? 34.324 -9.933 -20.359 1.00 78.06 328 ILE A O 1
ATOM 2698 N N . ASN A 1 329 ? 32.854 -10.256 -18.707 1.00 73.44 329 ASN A N 1
ATOM 2699 C CA . ASN A 1 329 ? 33.867 -10.715 -17.757 1.00 73.44 329 ASN A CA 1
ATOM 2700 C C . ASN A 1 329 ? 34.510 -12.033 -18.196 1.00 73.44 329 ASN A C 1
ATOM 2702 O O . ASN A 1 329 ? 35.730 -12.157 -18.124 1.00 73.44 329 ASN A O 1
ATOM 2706 N N . THR A 1 330 ? 33.722 -12.995 -18.681 1.00 77.00 330 THR A N 1
ATOM 2707 C CA . THR A 1 330 ? 34.233 -14.250 -19.239 1.00 77.00 330 THR A CA 1
ATOM 2708 C C . THR A 1 330 ? 35.116 -13.987 -20.455 1.00 77.00 330 THR A C 1
ATOM 2710 O O . THR A 1 330 ? 36.221 -14.516 -20.505 1.00 77.00 330 THR A O 1
ATOM 2713 N N . PHE A 1 331 ? 34.695 -13.123 -21.381 1.00 84.38 331 PHE A N 1
ATOM 2714 C CA . PHE A 1 331 ? 35.493 -12.737 -22.544 1.00 84.38 331 PHE A CA 1
ATOM 2715 C C . PHE A 1 331 ? 36.837 -12.122 -22.128 1.00 84.38 331 PHE A C 1
ATOM 2717 O O . PHE A 1 331 ? 37.887 -12.593 -22.553 1.00 84.38 331 PHE A O 1
ATOM 2724 N N . ARG A 1 332 ? 36.829 -11.145 -21.209 1.00 81.81 332 ARG A N 1
ATOM 2725 C CA . ARG A 1 332 ? 38.055 -10.513 -20.689 1.00 81.81 332 ARG A CA 1
ATOM 2726 C C . ARG A 1 332 ? 38.992 -11.508 -20.011 1.00 81.81 332 ARG A C 1
ATOM 2728 O O . ARG A 1 332 ? 40.198 -11.429 -20.206 1.00 81.81 332 ARG A O 1
ATOM 2735 N N . GLN A 1 333 ? 38.443 -12.418 -19.207 1.00 77.31 333 GLN A N 1
ATOM 2736 C CA . GLN A 1 333 ? 39.219 -13.461 -18.535 1.00 77.31 333 GLN A CA 1
ATOM 2737 C C . GLN A 1 333 ? 39.840 -14.433 -19.539 1.00 77.31 333 GLN A C 1
ATOM 2739 O O . GLN A 1 333 ? 40.994 -14.808 -19.377 1.00 77.31 333 GLN A O 1
ATOM 2744 N N . LEU A 1 334 ? 39.115 -14.808 -20.595 1.00 77.44 334 LEU A N 1
ATOM 2745 C CA . LEU A 1 334 ? 39.648 -15.665 -21.654 1.00 77.44 334 LEU A CA 1
ATOM 2746 C C . LEU A 1 334 ? 40.748 -14.962 -22.456 1.00 77.44 334 LEU A C 1
ATOM 2748 O O . LEU A 1 334 ? 41.784 -15.576 -22.687 1.00 77.44 334 LEU A O 1
ATOM 2752 N N . CYS A 1 335 ? 40.579 -13.681 -22.808 1.00 82.75 335 CYS A N 1
ATOM 2753 C CA . CYS A 1 335 ? 41.640 -12.901 -23.452 1.00 82.75 335 CYS A CA 1
ATOM 2754 C C . CYS A 1 335 ? 42.882 -12.794 -22.559 1.00 82.75 335 CYS A C 1
ATOM 2756 O O . CYS A 1 335 ? 43.988 -13.008 -23.040 1.00 82.75 335 CYS A O 1
ATOM 2758 N N . TYR A 1 336 ? 42.698 -12.522 -21.262 1.00 76.56 336 TYR A N 1
ATOM 2759 C CA . TYR A 1 336 ? 43.794 -12.448 -20.294 1.00 76.56 336 TYR A CA 1
ATOM 2760 C C . TYR A 1 336 ? 44.531 -13.786 -20.148 1.00 76.56 336 TYR A C 1
ATOM 2762 O O . TYR A 1 336 ? 45.748 -13.829 -20.258 1.00 76.56 336 TYR A O 1
ATOM 2770 N N . ASN A 1 337 ? 43.802 -14.890 -19.960 1.00 72.44 337 ASN A N 1
ATOM 2771 C CA . ASN A 1 337 ? 44.393 -16.222 -19.802 1.00 72.44 337 ASN A CA 1
ATOM 2772 C C . ASN A 1 337 ? 45.104 -16.728 -21.069 1.00 72.44 337 ASN A C 1
ATOM 2774 O O . ASN A 1 337 ? 45.942 -17.619 -20.974 1.00 72.44 337 ASN A O 1
ATOM 2778 N N . ALA A 1 338 ? 44.736 -16.204 -22.239 1.00 80.38 338 ALA A N 1
ATOM 2779 C CA . ALA A 1 338 ? 45.340 -16.532 -23.527 1.00 80.38 338 ALA A CA 1
ATOM 2780 C C . ALA A 1 338 ? 46.419 -15.521 -23.968 1.00 80.38 338 ALA A C 1
ATOM 2782 O O . ALA A 1 338 ? 46.885 -15.609 -25.100 1.00 80.38 338 ALA A O 1
ATOM 2783 N N . ASP A 1 339 ? 46.789 -14.558 -23.113 1.00 87.00 339 ASP A N 1
ATOM 2784 C CA . ASP A 1 339 ? 47.729 -13.465 -23.413 1.00 87.00 339 ASP A CA 1
ATOM 2785 C C . ASP A 1 339 ? 47.356 -12.606 -24.648 1.00 87.00 339 ASP A C 1
ATOM 2787 O O . ASP A 1 339 ? 48.203 -11.946 -25.256 1.00 87.00 339 ASP A O 1
ATOM 2791 N N . ILE A 1 340 ? 46.064 -12.540 -24.992 1.00 85.44 340 ILE A N 1
ATOM 2792 C CA . ILE A 1 340 ? 45.539 -11.734 -26.105 1.00 85.44 340 ILE A CA 1
ATOM 2793 C C . ILE A 1 340 ? 45.393 -10.280 -25.644 1.00 85.44 340 ILE A C 1
ATOM 2795 O O . ILE A 1 340 ? 44.354 -9.868 -25.115 1.00 85.44 340 ILE A O 1
ATOM 2799 N N . ASN A 1 341 ? 46.447 -9.492 -25.847 1.00 83.62 341 ASN A N 1
ATOM 2800 C CA . ASN A 1 341 ? 46.511 -8.078 -25.458 1.00 83.62 341 ASN A CA 1
ATOM 2801 C C . ASN A 1 341 ? 46.316 -7.101 -26.632 1.00 83.62 341 ASN A C 1
ATOM 2803 O O . ASN A 1 341 ? 46.083 -5.914 -26.397 1.00 83.62 341 ASN A O 1
ATOM 2807 N N . ASP A 1 342 ? 46.403 -7.583 -27.875 1.00 90.56 342 ASP A N 1
ATOM 2808 C CA . ASP A 1 342 ? 46.196 -6.769 -29.073 1.00 90.56 342 ASP A CA 1
ATOM 2809 C C . ASP A 1 342 ? 44.707 -6.458 -29.294 1.00 90.56 342 ASP A C 1
ATOM 2811 O O . ASP A 1 342 ? 43.849 -7.342 -29.253 1.00 90.56 342 ASP A O 1
ATOM 2815 N N . ILE A 1 343 ? 44.383 -5.182 -29.521 1.00 90.88 343 ILE A N 1
ATOM 2816 C CA . ILE A 1 343 ? 42.989 -4.737 -29.625 1.00 90.88 343 ILE A CA 1
ATOM 2817 C C . ILE A 1 343 ? 42.327 -5.169 -30.939 1.00 90.88 343 ILE A C 1
ATOM 2819 O O . ILE A 1 343 ? 41.123 -5.420 -30.947 1.00 90.88 343 ILE A O 1
ATOM 2823 N N . GLU A 1 344 ? 43.072 -5.287 -32.040 1.00 92.81 344 GLU A N 1
ATOM 2824 C CA . GLU A 1 344 ? 42.506 -5.750 -33.312 1.00 92.81 344 GLU A CA 1
ATOM 2825 C C . GLU A 1 344 ? 42.162 -7.241 -33.232 1.00 92.81 344 GLU A C 1
ATOM 2827 O O . GLU A 1 344 ? 41.070 -7.649 -33.633 1.00 92.81 344 GLU A O 1
ATOM 2832 N N . GLU A 1 345 ? 43.025 -8.036 -32.599 1.00 92.75 345 GLU A N 1
ATOM 2833 C CA . GLU A 1 345 ? 42.753 -9.443 -32.307 1.00 92.75 345 GLU A CA 1
ATOM 2834 C C . GLU A 1 345 ? 41.525 -9.612 -31.387 1.00 92.75 345 GLU A C 1
ATOM 2836 O O . GLU A 1 345 ? 40.620 -10.401 -31.682 1.00 92.75 345 GLU A O 1
ATOM 2841 N N . GLN A 1 346 ? 41.415 -8.809 -30.319 1.00 89.56 346 GLN A N 1
ATOM 2842 C CA . GLN A 1 346 ? 40.238 -8.809 -29.439 1.00 89.56 346 GLN A CA 1
ATOM 2843 C C . GLN A 1 346 ? 38.942 -8.456 -30.184 1.00 89.56 346 GLN A C 1
ATOM 2845 O O . GLN A 1 346 ? 37.916 -9.095 -29.946 1.00 89.56 346 GLN A O 1
ATOM 2850 N N . LYS A 1 347 ? 38.959 -7.476 -31.101 1.00 92.44 347 LYS A N 1
ATOM 2851 C CA . LYS A 1 347 ? 37.778 -7.108 -31.906 1.00 92.44 347 LYS A CA 1
ATOM 2852 C C . LYS A 1 347 ? 37.288 -8.265 -32.768 1.00 92.44 347 LYS A C 1
ATOM 2854 O O . LYS A 1 347 ? 36.075 -8.452 -32.880 1.00 92.44 347 LYS A O 1
ATOM 2859 N N . GLU A 1 348 ? 38.193 -9.014 -33.396 1.00 92.50 348 GLU A N 1
ATOM 2860 C CA . GLU A 1 348 ? 37.804 -10.140 -34.250 1.00 92.50 348 GLU A CA 1
ATOM 2861 C C . GLU A 1 348 ? 37.215 -11.291 -33.436 1.00 92.50 348 GLU A C 1
ATOM 2863 O O . GLU A 1 348 ? 36.137 -11.782 -33.783 1.00 92.50 348 GLU A O 1
ATOM 2868 N N . TYR A 1 349 ? 37.838 -11.668 -32.314 1.00 89.12 349 TYR A N 1
ATOM 2869 C CA . TYR A 1 349 ? 37.263 -12.685 -31.430 1.00 89.12 349 TYR A CA 1
ATOM 2870 C C . TYR A 1 349 ? 35.916 -12.247 -30.863 1.00 89.12 349 TYR A C 1
ATOM 2872 O O . TYR A 1 349 ? 34.955 -13.013 -30.905 1.00 89.12 349 TYR A O 1
ATOM 2880 N N . PHE A 1 350 ? 35.804 -11.001 -30.397 1.00 89.44 350 PHE A N 1
ATOM 2881 C CA . PHE A 1 350 ? 34.542 -10.479 -29.881 1.00 89.44 350 PHE A CA 1
ATOM 2882 C C . PHE A 1 350 ? 33.453 -10.522 -30.954 1.00 89.44 350 PHE A C 1
ATOM 2884 O O . PHE A 1 350 ? 32.373 -11.060 -30.729 1.00 89.44 350 PHE A O 1
ATOM 2891 N N . LYS A 1 351 ? 33.753 -10.069 -32.173 1.00 89.31 351 LYS A N 1
ATOM 2892 C CA . LYS A 1 351 ? 32.828 -10.148 -33.307 1.00 89.31 351 LYS A CA 1
ATOM 2893 C C . LYS A 1 351 ? 32.367 -11.585 -33.591 1.00 89.31 351 LYS A C 1
ATOM 2895 O O . LYS A 1 351 ? 31.185 -11.796 -33.853 1.00 89.31 351 LYS A O 1
ATOM 2900 N N . GLN A 1 352 ? 33.259 -12.575 -33.529 1.00 86.00 352 GLN A N 1
ATOM 2901 C CA . GLN A 1 352 ? 32.896 -13.983 -33.743 1.00 86.00 352 GLN A CA 1
ATOM 2902 C C . GLN A 1 352 ? 31.899 -14.494 -32.697 1.00 86.00 352 GLN A C 1
ATOM 2904 O O . GLN A 1 352 ? 30.970 -15.225 -33.048 1.00 86.00 352 GLN A O 1
ATOM 2909 N N . THR A 1 353 ? 32.031 -14.069 -31.437 1.00 84.81 353 THR A N 1
ATOM 2910 C CA . THR A 1 353 ? 31.085 -14.461 -30.376 1.00 84.81 353 THR A CA 1
ATOM 2911 C C . THR A 1 353 ? 29.662 -13.942 -30.606 1.00 84.81 353 THR A C 1
ATOM 2913 O O . THR A 1 353 ? 28.710 -14.557 -30.135 1.00 84.81 353 THR A O 1
ATOM 2916 N N . LEU A 1 354 ? 29.499 -12.862 -31.380 1.00 85.38 354 LEU A N 1
ATOM 2917 C CA . LEU A 1 354 ? 28.200 -12.262 -31.704 1.00 85.38 354 LEU A CA 1
ATOM 2918 C C . LEU A 1 354 ? 27.517 -12.901 -32.923 1.00 85.38 354 LEU A C 1
ATOM 2920 O O . LEU A 1 354 ? 26.412 -12.505 -33.275 1.00 85.38 354 LEU A O 1
ATOM 2924 N N . SER A 1 355 ? 28.148 -13.879 -33.580 1.00 78.44 355 SER A N 1
ATOM 2925 C CA . SER A 1 355 ? 27.673 -14.473 -34.844 1.00 78.44 355 SER A CA 1
ATOM 2926 C C . SER A 1 355 ? 26.277 -15.105 -34.785 1.00 78.44 355 SER A C 1
ATOM 2928 O O . SER A 1 355 ? 25.617 -15.217 -35.816 1.00 78.44 355 SER A O 1
ATOM 2930 N N . SER A 1 356 ? 25.806 -15.485 -33.596 1.00 74.31 356 SER A N 1
ATOM 2931 C CA . SER A 1 356 ? 24.453 -16.007 -33.378 1.00 74.31 356 SER A CA 1
ATOM 2932 C C . SER A 1 356 ? 23.363 -14.933 -33.442 1.00 74.31 356 SER A C 1
ATOM 2934 O O . SER A 1 356 ? 22.202 -15.268 -33.658 1.00 74.31 356 SER A O 1
ATOM 2936 N N . ASN A 1 357 ? 23.715 -13.654 -33.278 1.00 80.06 357 ASN A N 1
ATOM 2937 C CA . ASN A 1 357 ? 22.792 -12.528 -33.343 1.00 80.06 357 ASN A CA 1
ATOM 2938 C C . ASN A 1 357 ? 23.214 -11.581 -34.470 1.00 80.06 357 ASN A C 1
ATOM 2940 O O . ASN A 1 357 ? 24.150 -10.789 -34.337 1.00 80.06 357 ASN A O 1
ATOM 2944 N N . PHE A 1 358 ? 22.487 -11.653 -35.586 1.00 80.88 358 PHE A N 1
ATOM 2945 C CA . PHE A 1 358 ? 22.811 -10.895 -36.792 1.00 80.88 358 PHE A CA 1
ATOM 2946 C C . PHE A 1 358 ? 22.871 -9.380 -36.549 1.00 80.88 358 PHE A C 1
ATOM 2948 O O . PHE A 1 358 ? 23.761 -8.724 -37.084 1.00 80.88 358 PHE A O 1
ATOM 2955 N N . TYR A 1 359 ? 21.980 -8.826 -35.715 1.00 84.19 359 TYR A N 1
ATOM 2956 C CA . TYR A 1 359 ? 21.985 -7.393 -35.404 1.00 84.19 359 TYR A CA 1
ATOM 2957 C C . TYR A 1 359 ? 23.250 -6.985 -34.651 1.00 84.19 359 TYR A C 1
ATOM 2959 O O . TYR A 1 359 ? 23.949 -6.068 -35.081 1.00 84.19 359 TYR A O 1
ATOM 2967 N N . LEU A 1 360 ? 23.561 -7.681 -33.548 1.00 86.69 360 LEU A N 1
ATOM 2968 C CA . LEU A 1 360 ? 24.748 -7.382 -32.742 1.00 86.69 360 LEU A CA 1
ATOM 2969 C C . LEU A 1 360 ? 26.018 -7.506 -33.588 1.00 86.69 360 LEU A C 1
ATOM 2971 O O . LEU A 1 360 ? 26.899 -6.652 -33.512 1.00 86.69 360 LEU A O 1
ATOM 2975 N N . TYR A 1 361 ? 26.091 -8.539 -34.429 1.00 86.62 361 TYR A N 1
ATOM 2976 C CA . TYR A 1 361 ? 27.209 -8.763 -35.337 1.00 86.62 361 TYR A CA 1
ATOM 2977 C C . TYR A 1 361 ? 27.376 -7.637 -36.371 1.00 86.62 361 TYR A C 1
ATOM 2979 O O . TYR A 1 361 ? 28.493 -7.146 -36.575 1.00 86.62 361 TYR A O 1
ATOM 2987 N N . ASP A 1 362 ? 26.291 -7.240 -37.040 1.00 85.56 362 ASP A N 1
ATOM 2988 C CA . ASP A 1 362 ? 26.290 -6.217 -38.092 1.00 85.56 362 ASP A CA 1
ATOM 2989 C C . ASP A 1 362 ? 26.622 -4.829 -37.526 1.00 85.56 362 ASP A C 1
ATOM 2991 O O . ASP A 1 362 ? 27.545 -4.166 -38.006 1.00 85.56 362 ASP A O 1
ATOM 2995 N N . GLU A 1 363 ? 25.954 -4.413 -36.446 1.00 88.75 363 GLU A N 1
ATOM 2996 C CA . GLU A 1 363 ? 26.211 -3.112 -35.818 1.00 88.75 363 GLU A CA 1
ATOM 2997 C C . GLU A 1 363 ? 27.612 -3.024 -35.215 1.00 88.75 363 GLU A C 1
ATOM 2999 O O . GLU A 1 363 ? 28.325 -2.044 -35.453 1.00 88.75 363 GLU A O 1
ATOM 3004 N N . PHE A 1 364 ? 28.072 -4.070 -34.521 1.00 90.75 364 PHE A N 1
ATOM 3005 C CA . PHE A 1 364 ? 29.438 -4.089 -34.005 1.00 90.75 364 PHE A CA 1
ATOM 3006 C C . PHE A 1 364 ? 30.462 -4.028 -35.143 1.00 90.75 364 PHE A C 1
ATOM 3008 O O . PHE A 1 364 ? 31.448 -3.299 -35.051 1.00 90.75 364 PHE A O 1
ATOM 3015 N N . SER A 1 365 ? 30.216 -4.713 -36.265 1.00 89.00 365 SER A N 1
ATOM 3016 C CA . SER A 1 365 ? 31.107 -4.674 -37.433 1.00 89.00 365 SER A CA 1
ATOM 3017 C C . SER A 1 365 ? 31.259 -3.277 -38.034 1.00 89.00 365 SER A C 1
ATOM 3019 O O . SER A 1 365 ? 32.351 -2.940 -38.491 1.00 89.00 365 SER A O 1
ATOM 3021 N N . LYS A 1 366 ? 30.199 -2.463 -38.024 1.00 89.19 366 LYS A N 1
ATOM 3022 C CA . LYS A 1 366 ? 30.246 -1.075 -38.508 1.00 89.19 366 LYS A CA 1
ATOM 3023 C C . LYS A 1 366 ? 30.990 -0.160 -37.537 1.00 89.19 366 LYS A C 1
ATOM 3025 O O . LYS A 1 366 ? 31.750 0.706 -37.968 1.00 89.19 366 LYS A O 1
ATOM 3030 N N . ARG A 1 367 ? 30.778 -0.341 -36.229 1.00 89.44 367 ARG A N 1
ATOM 3031 C CA . ARG A 1 367 ? 31.307 0.559 -35.189 1.00 89.44 367 ARG A CA 1
ATOM 3032 C C . ARG A 1 367 ? 32.730 0.213 -34.748 1.00 89.44 367 ARG A C 1
ATOM 3034 O O . ARG A 1 367 ? 33.476 1.114 -34.364 1.00 89.44 367 ARG A O 1
ATOM 3041 N N . LYS A 1 368 ? 33.167 -1.046 -34.903 1.00 87.62 368 LYS A N 1
ATOM 3042 C CA . LYS A 1 368 ? 34.465 -1.522 -34.388 1.00 87.62 368 LYS A CA 1
ATOM 3043 C C . LYS A 1 368 ? 35.702 -0.800 -34.920 1.00 87.62 368 LYS A C 1
ATOM 3045 O O . LYS A 1 368 ? 36.748 -0.823 -34.275 1.00 87.62 368 LYS A O 1
ATOM 3050 N N . VAL A 1 369 ? 35.593 -0.136 -36.072 1.00 87.50 369 VAL A N 1
ATOM 3051 C CA . VAL A 1 369 ? 36.691 0.630 -36.689 1.00 87.50 369 VAL A CA 1
ATOM 3052 C C . VAL A 1 369 ? 37.164 1.774 -35.781 1.00 87.50 369 VAL A C 1
ATOM 3054 O O . VAL A 1 369 ? 38.335 2.131 -35.815 1.00 87.50 369 VAL A O 1
ATOM 3057 N N . LYS A 1 370 ? 36.279 2.329 -34.941 1.00 85.69 370 LYS A N 1
ATOM 3058 C CA . LYS A 1 370 ? 36.581 3.473 -34.062 1.00 85.69 370 LYS A CA 1
ATOM 3059 C C . LYS A 1 370 ? 37.130 3.083 -32.686 1.00 85.69 370 LYS A C 1
ATOM 3061 O O . LYS A 1 370 ? 37.521 3.960 -31.928 1.00 85.69 370 LYS A O 1
ATOM 3066 N N . ILE A 1 371 ? 37.137 1.793 -32.360 1.00 90.12 371 ILE A N 1
ATOM 3067 C CA . ILE A 1 371 ? 37.507 1.281 -31.038 1.00 90.12 371 ILE A CA 1
ATOM 3068 C C . ILE A 1 371 ? 39.034 1.208 -30.935 1.00 90.12 371 ILE A C 1
ATOM 3070 O O . ILE A 1 371 ? 39.672 0.552 -31.750 1.00 90.12 371 ILE A O 1
ATOM 3074 N N . SER A 1 372 ? 39.625 1.838 -29.926 1.00 89.00 372 SER A N 1
ATOM 3075 C CA . SER A 1 372 ? 41.078 1.851 -29.692 1.00 89.00 372 SER A CA 1
ATOM 3076 C C . SER A 1 372 ? 41.507 1.089 -28.434 1.00 89.00 372 SER A C 1
ATOM 3078 O O . SER A 1 372 ? 42.693 0.836 -28.232 1.00 89.00 372 SER A O 1
ATOM 3080 N N . SER A 1 373 ? 40.554 0.684 -27.588 1.00 85.44 373 SER A N 1
ATOM 3081 C CA . SER A 1 373 ? 40.826 -0.059 -26.353 1.00 85.44 373 SER A CA 1
ATOM 3082 C C . SER A 1 373 ? 39.702 -1.026 -25.981 1.00 85.44 373 SER A C 1
ATOM 3084 O O . SER A 1 373 ? 38.564 -0.887 -26.428 1.00 85.44 373 SER A O 1
ATOM 3086 N N . ILE A 1 374 ? 39.995 -1.976 -25.088 1.00 78.06 374 ILE A N 1
ATOM 3087 C CA . ILE A 1 374 ? 39.000 -2.932 -24.578 1.00 78.06 374 ILE A CA 1
ATOM 3088 C C . ILE A 1 374 ? 37.865 -2.247 -23.800 1.00 78.06 374 ILE A C 1
ATOM 3090 O O . ILE A 1 374 ? 36.731 -2.713 -23.810 1.00 78.06 374 ILE A O 1
ATOM 3094 N N . ASN A 1 375 ? 38.144 -1.117 -23.144 1.00 77.06 375 ASN A N 1
ATOM 3095 C CA . ASN A 1 375 ? 37.117 -0.355 -22.433 1.00 77.06 375 ASN A CA 1
ATOM 3096 C C . ASN A 1 375 ? 36.170 0.345 -23.415 1.00 77.06 375 ASN A C 1
ATOM 3098 O O . ASN A 1 375 ? 34.964 0.366 -23.185 1.00 77.06 375 ASN A O 1
ATOM 3102 N N . GLU A 1 376 ? 36.699 0.880 -24.520 1.00 84.62 376 GLU A N 1
ATOM 3103 C CA . GLU A 1 376 ? 35.874 1.414 -25.610 1.00 84.62 376 GLU A CA 1
ATOM 3104 C C . GLU A 1 376 ? 35.065 0.311 -26.291 1.00 84.62 376 GLU A C 1
ATOM 3106 O O . GLU A 1 376 ? 33.900 0.529 -26.601 1.00 84.62 376 GLU A O 1
ATOM 3111 N N . LEU A 1 377 ? 35.637 -0.890 -26.441 1.00 87.25 377 LEU A N 1
ATOM 3112 C CA . LEU A 1 377 ? 34.923 -2.054 -26.963 1.00 87.25 377 LEU A CA 1
ATOM 3113 C C . LEU A 1 377 ? 33.705 -2.397 -26.119 1.00 87.25 377 LEU A C 1
ATOM 3115 O O . LEU A 1 377 ? 32.606 -2.551 -26.646 1.00 87.25 377 LEU A O 1
ATOM 3119 N N . ILE A 1 378 ? 33.911 -2.501 -24.808 1.00 80.25 378 ILE A N 1
ATOM 3120 C CA . ILE A 1 378 ? 32.849 -2.800 -23.851 1.00 80.25 378 ILE A CA 1
ATOM 3121 C C . ILE A 1 378 ? 31.768 -1.725 -23.911 1.00 80.25 378 ILE A C 1
ATOM 3123 O O . ILE A 1 378 ? 30.593 -2.061 -23.995 1.00 80.25 378 ILE A O 1
ATOM 3127 N N . LYS A 1 379 ? 32.165 -0.449 -23.924 1.00 80.75 379 LYS A N 1
ATOM 3128 C CA . LYS A 1 379 ? 31.229 0.672 -23.988 1.00 80.75 379 LYS A CA 1
ATOM 3129 C C . LYS A 1 379 ? 30.386 0.643 -25.268 1.00 80.75 379 LYS A C 1
ATOM 3131 O O . LYS A 1 379 ? 29.167 0.729 -25.190 1.00 80.75 379 LYS A O 1
ATOM 3136 N N . GLU A 1 380 ? 31.018 0.473 -26.428 1.00 85.50 380 GLU A N 1
ATOM 3137 C CA . GLU A 1 380 ? 30.310 0.357 -27.710 1.00 85.50 380 GLU A CA 1
ATOM 3138 C C . GLU A 1 380 ? 29.370 -0.851 -27.725 1.00 85.50 380 GLU A C 1
ATOM 3140 O O . GLU A 1 380 ? 28.238 -0.755 -28.191 1.00 85.50 380 GLU A O 1
ATOM 3145 N N . PHE A 1 381 ? 29.793 -1.990 -27.174 1.00 85.00 381 PHE A N 1
ATOM 3146 C CA . PHE A 1 381 ? 28.928 -3.160 -27.082 1.00 85.00 381 PHE A CA 1
ATOM 3147 C C . PHE A 1 381 ? 27.732 -2.942 -26.150 1.00 85.00 381 PHE A C 1
ATOM 3149 O O . PHE A 1 381 ? 26.627 -3.351 -26.493 1.00 85.00 381 PHE A O 1
ATOM 3156 N N . GLU A 1 382 ? 27.918 -2.291 -25.000 1.00 82.00 382 GLU A N 1
ATOM 3157 C CA . GLU A 1 382 ? 26.817 -1.938 -24.097 1.00 82.00 382 GLU A CA 1
ATOM 3158 C C . GLU A 1 382 ? 25.804 -1.011 -24.783 1.00 82.00 382 GLU A C 1
ATOM 3160 O O . GLU A 1 382 ? 24.595 -1.215 -24.649 1.00 82.00 382 GLU A O 1
ATOM 3165 N N . GLU A 1 383 ? 26.282 -0.043 -25.568 1.00 82.88 383 GLU A N 1
ATOM 3166 C CA . GLU A 1 383 ? 25.431 0.832 -26.378 1.00 82.88 383 GLU A CA 1
ATOM 3167 C C . GLU A 1 383 ? 24.661 0.033 -27.445 1.00 82.88 383 GLU A C 1
ATOM 3169 O O . GLU A 1 383 ? 23.437 0.146 -27.531 1.00 82.88 383 GLU A O 1
ATOM 3174 N N . ILE A 1 384 ? 25.333 -0.846 -28.198 1.00 85.62 384 ILE A N 1
ATOM 3175 C CA . ILE A 1 384 ? 24.695 -1.702 -29.211 1.00 85.62 384 ILE A CA 1
ATOM 3176 C C . ILE A 1 384 ? 23.673 -2.656 -28.573 1.00 85.62 384 ILE A C 1
ATOM 3178 O O . ILE A 1 384 ? 22.575 -2.811 -29.104 1.00 85.62 384 ILE A O 1
ATOM 3182 N N . ALA A 1 385 ? 23.995 -3.277 -27.436 1.00 81.50 385 ALA A N 1
ATOM 3183 C CA . ALA A 1 385 ? 23.099 -4.185 -26.719 1.00 81.50 385 ALA A CA 1
ATOM 3184 C C . ALA A 1 385 ? 21.861 -3.456 -26.170 1.00 81.50 385 ALA A C 1
ATOM 3186 O O . ALA A 1 385 ? 20.754 -3.992 -26.192 1.00 81.50 385 ALA A O 1
ATOM 3187 N N . MET A 1 386 ? 22.019 -2.208 -25.723 1.00 79.62 386 MET A N 1
ATOM 3188 C CA . MET A 1 386 ? 20.894 -1.358 -25.331 1.00 79.62 386 MET A CA 1
ATOM 3189 C C . MET A 1 386 ? 20.025 -0.967 -26.533 1.00 79.62 386 MET A 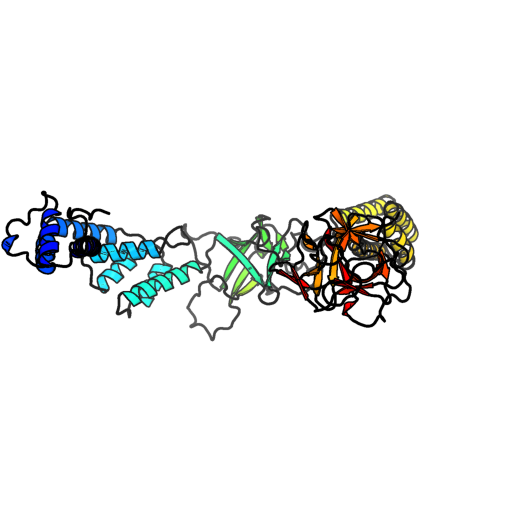C 1
ATOM 3191 O O . MET A 1 386 ? 18.804 -0.880 -26.418 1.00 79.62 386 MET A O 1
ATOM 3195 N N . GLU A 1 387 ? 20.620 -0.717 -27.697 1.00 82.12 387 GLU A N 1
ATOM 3196 C CA . GLU A 1 387 ? 19.842 -0.508 -28.917 1.00 82.12 387 GLU A CA 1
ATOM 3197 C C . GLU A 1 387 ? 19.103 -1.784 -29.346 1.00 82.12 387 GLU A C 1
ATOM 3199 O O . GLU A 1 387 ? 17.963 -1.698 -29.800 1.00 82.12 387 GLU A O 1
ATOM 3204 N N . GLU A 1 388 ? 19.728 -2.949 -29.167 1.00 83.38 388 GLU A N 1
ATOM 3205 C CA . GLU A 1 388 ? 19.196 -4.268 -29.522 1.00 83.38 388 GLU A CA 1
ATOM 3206 C C . GLU A 1 388 ? 17.938 -4.639 -28.728 1.00 83.38 388 GLU A C 1
ATOM 3208 O O . GLU A 1 388 ? 16.968 -5.152 -29.298 1.00 83.38 388 GLU A O 1
ATOM 3213 N N . SER A 1 389 ? 17.902 -4.294 -27.437 1.00 81.38 389 SER A N 1
ATOM 3214 C CA . SER A 1 389 ? 16.742 -4.549 -26.573 1.00 81.38 389 SER A CA 1
ATOM 3215 C C . SER A 1 389 ? 15.505 -3.739 -26.968 1.00 81.38 389 SER A C 1
ATOM 3217 O O . SER A 1 389 ? 14.383 -4.116 -26.637 1.00 81.38 389 SER A O 1
ATOM 3219 N N . ASN A 1 390 ? 15.693 -2.654 -27.724 1.00 84.00 390 ASN A N 1
ATOM 3220 C CA . ASN A 1 390 ? 14.608 -1.834 -28.249 1.00 84.00 390 ASN A CA 1
ATOM 3221 C C . ASN A 1 390 ? 14.134 -2.281 -29.639 1.00 84.00 390 ASN A C 1
ATOM 3223 O O . ASN A 1 390 ? 13.192 -1.689 -30.161 1.00 84.00 390 ASN A O 1
ATOM 3227 N N . ILE A 1 391 ? 14.754 -3.289 -30.256 1.00 86.44 391 ILE A N 1
ATOM 3228 C CA . ILE A 1 391 ? 14.368 -3.755 -31.591 1.00 86.44 391 ILE A CA 1
ATOM 3229 C C . ILE A 1 391 ? 13.061 -4.533 -31.536 1.00 86.44 391 ILE A C 1
ATOM 3231 O O . ILE A 1 391 ? 12.894 -5.469 -30.754 1.00 86.44 391 ILE A O 1
ATOM 3235 N N . ILE A 1 392 ? 12.161 -4.193 -32.453 1.00 87.38 392 ILE A N 1
ATOM 3236 C CA . ILE A 1 392 ? 10.907 -4.906 -32.663 1.00 87.38 392 ILE A CA 1
ATOM 3237 C C . ILE A 1 392 ? 11.157 -6.066 -33.631 1.00 87.38 392 ILE A C 1
ATOM 3239 O O . ILE A 1 392 ? 11.557 -5.862 -34.781 1.00 87.38 392 ILE A O 1
ATOM 3243 N N . ARG A 1 393 ? 10.912 -7.294 -33.163 1.00 89.00 393 ARG A N 1
ATOM 3244 C CA . ARG A 1 393 ? 11.168 -8.532 -33.910 1.00 89.00 393 ARG A CA 1
ATOM 3245 C C . ARG A 1 393 ? 9.885 -9.126 -34.469 1.00 89.00 393 ARG A C 1
ATOM 3247 O O . ARG A 1 393 ? 8.770 -8.782 -34.072 1.00 89.00 393 ARG A O 1
ATOM 3254 N N . ASN A 1 394 ? 10.049 -10.054 -35.404 1.00 88.12 394 ASN A N 1
ATOM 3255 C CA . ASN A 1 394 ? 8.939 -10.825 -35.933 1.00 88.12 394 ASN A CA 1
ATOM 3256 C C . ASN A 1 394 ? 8.262 -11.614 -34.801 1.00 88.12 394 ASN A C 1
ATOM 3258 O O . ASN A 1 394 ? 8.875 -12.468 -34.167 1.00 88.12 394 ASN A O 1
ATOM 3262 N N . GLY A 1 395 ? 6.988 -11.328 -34.558 1.00 89.69 395 GLY A N 1
ATOM 3263 C CA . GLY A 1 395 ? 6.193 -11.940 -33.502 1.00 89.69 395 GLY A CA 1
ATOM 3264 C C . GLY A 1 395 ? 6.124 -11.146 -32.199 1.00 89.69 395 GLY A C 1
ATOM 3265 O O . GLY A 1 395 ? 5.362 -11.572 -31.330 1.00 89.69 395 GLY A O 1
ATOM 3266 N N . SER A 1 396 ? 6.839 -10.021 -32.077 1.00 93.94 396 SER A N 1
ATOM 3267 C CA . SER A 1 396 ? 6.744 -9.121 -30.922 1.00 93.94 396 SER A CA 1
ATOM 3268 C C . SER A 1 396 ? 5.313 -8.626 -30.699 1.00 93.94 396 SER A C 1
ATOM 3270 O O . SER A 1 396 ? 4.523 -8.486 -31.642 1.00 93.94 396 SER A O 1
ATOM 3272 N N . ILE A 1 397 ? 4.982 -8.323 -29.446 1.00 95.00 397 ILE A N 1
ATOM 3273 C CA . ILE A 1 397 ? 3.745 -7.630 -29.093 1.00 95.00 397 ILE A CA 1
ATOM 3274 C C . ILE A 1 397 ? 4.042 -6.143 -28.984 1.00 95.00 397 ILE A C 1
ATOM 3276 O O . ILE A 1 397 ? 4.942 -5.721 -28.262 1.00 95.00 397 ILE A O 1
ATOM 3280 N N . VAL A 1 398 ? 3.255 -5.347 -29.695 1.00 95.81 398 VAL A N 1
ATOM 3281 C CA . VAL A 1 398 ? 3.411 -3.901 -29.789 1.00 95.81 398 VAL A CA 1
ATOM 3282 C C . VAL A 1 398 ? 2.099 -3.184 -29.495 1.00 95.81 398 VAL A C 1
ATOM 3284 O O . VAL A 1 398 ? 1.008 -3.739 -29.662 1.00 95.81 398 VAL A O 1
ATOM 3287 N N . ALA A 1 399 ? 2.215 -1.924 -29.099 1.00 96.81 399 ALA A N 1
ATOM 3288 C CA . ALA A 1 399 ? 1.122 -0.967 -29.077 1.00 96.81 399 ALA A CA 1
ATOM 3289 C C . ALA A 1 399 ? 1.389 0.144 -30.100 1.00 96.81 399 ALA A C 1
ATOM 3291 O O . ALA A 1 399 ? 2.534 0.519 -30.346 1.00 96.81 399 ALA A O 1
ATOM 3292 N N . LEU A 1 400 ? 0.327 0.663 -30.715 1.00 95.81 400 LEU A N 1
ATOM 3293 C CA . LEU A 1 400 ? 0.414 1.742 -31.699 1.00 95.81 400 LEU A CA 1
ATOM 3294 C C . LEU A 1 400 ? -0.283 2.971 -31.141 1.00 95.81 400 LEU A C 1
ATOM 3296 O O . LEU A 1 400 ? -1.510 3.009 -31.060 1.00 95.81 400 LEU A O 1
ATOM 3300 N N . LYS A 1 401 ? 0.502 3.968 -30.750 1.00 94.50 401 LYS A N 1
ATOM 3301 C CA . LYS A 1 401 ? 0.017 5.205 -30.152 1.00 94.50 401 LYS A CA 1
ATOM 3302 C C . LYS A 1 401 ? -0.060 6.306 -31.192 1.00 94.50 401 LYS A C 1
ATOM 3304 O O . LYS A 1 401 ? 0.940 6.697 -31.783 1.00 94.50 401 LYS A O 1
ATOM 3309 N N . HIS A 1 402 ? -1.247 6.846 -31.384 1.00 91.81 402 HIS A N 1
ATOM 3310 C CA . HIS A 1 402 ? -1.474 7.992 -32.237 1.00 91.81 402 HIS A CA 1
ATOM 3311 C C . HIS A 1 402 ? -0.817 9.239 -31.632 1.00 91.81 402 HIS A C 1
ATOM 3313 O O . HIS A 1 402 ? -1.175 9.652 -30.525 1.00 91.81 402 HIS A O 1
ATOM 3319 N N . VAL A 1 403 ? 0.128 9.846 -32.353 1.00 88.69 403 VAL A N 1
ATOM 3320 C CA . VAL A 1 403 ? 0.987 10.916 -31.820 1.00 88.69 403 VAL A CA 1
ATOM 3321 C C . VAL A 1 403 ? 0.179 12.156 -31.439 1.00 88.69 403 VAL A C 1
ATOM 3323 O O . VAL A 1 403 ? 0.369 12.679 -30.343 1.00 88.69 403 VAL A O 1
ATOM 3326 N N . ALA A 1 404 ? -0.757 12.601 -32.285 1.00 86.69 404 ALA A N 1
ATOM 3327 C CA . ALA A 1 404 ? -1.518 13.825 -32.022 1.00 86.69 404 ALA A CA 1
ATOM 3328 C C . ALA A 1 404 ? -2.453 13.715 -30.806 1.00 86.69 404 ALA A C 1
ATOM 3330 O O . ALA A 1 404 ? -2.584 14.667 -30.043 1.00 86.69 404 ALA A O 1
ATOM 3331 N N . THR A 1 405 ? -3.096 12.559 -30.607 1.00 87.06 405 THR A N 1
ATOM 3332 C CA . THR A 1 405 ? -4.111 12.396 -29.542 1.00 87.06 405 THR A CA 1
ATOM 3333 C C . THR A 1 405 ? -3.613 11.635 -28.314 1.00 87.06 405 THR A C 1
ATOM 3335 O O . THR A 1 405 ? -4.319 11.563 -27.315 1.00 87.06 405 THR A O 1
ATOM 3338 N N . GLY A 1 406 ? -2.442 10.995 -28.389 1.00 90.06 406 GLY A N 1
ATOM 3339 C CA . GLY A 1 406 ? -1.902 10.127 -27.337 1.00 90.06 406 GLY A CA 1
ATOM 3340 C C . GLY A 1 406 ? -2.657 8.807 -27.117 1.00 90.06 406 GLY A C 1
ATOM 3341 O O . GLY A 1 406 ? -2.320 8.072 -26.190 1.00 90.06 406 GLY A O 1
ATOM 3342 N N . LYS A 1 407 ? -3.661 8.506 -27.947 1.00 93.69 407 LYS A N 1
ATOM 3343 C CA . LYS A 1 407 ? -4.528 7.321 -27.878 1.00 93.69 407 LYS A CA 1
ATOM 3344 C C . LYS A 1 407 ? -3.953 6.135 -28.643 1.00 93.69 407 LYS A C 1
ATOM 3346 O O . LYS A 1 407 ? -3.277 6.321 -29.644 1.00 93.69 407 LYS A O 1
ATOM 3351 N N . TYR A 1 408 ? -4.279 4.922 -28.224 1.00 96.75 408 TYR A N 1
ATOM 3352 C CA . TYR A 1 408 ? -3.802 3.675 -28.807 1.00 96.75 408 TYR A CA 1
ATOM 3353 C C . TYR A 1 408 ? -4.804 3.063 -29.784 1.00 96.75 408 TYR A C 1
ATOM 3355 O O . TYR A 1 408 ? -6.006 3.017 -29.506 1.00 96.75 408 TYR A O 1
ATOM 3363 N N . LEU A 1 409 ? -4.295 2.530 -30.896 1.00 97.06 409 LEU A N 1
ATOM 3364 C CA . LEU A 1 409 ? -5.056 1.714 -31.836 1.00 97.06 409 LEU A CA 1
ATOM 3365 C C . LEU A 1 409 ? -5.602 0.481 -31.114 1.00 97.06 409 LEU A C 1
ATOM 3367 O O . LEU A 1 409 ? -4.839 -0.352 -30.628 1.00 97.06 409 LEU A O 1
ATOM 3371 N N . SER A 1 410 ? -6.921 0.365 -31.055 1.00 96.88 410 SER A N 1
ATOM 3372 C CA . SER A 1 410 ? -7.616 -0.592 -30.203 1.00 96.88 410 SER A CA 1
ATOM 3373 C C . SER A 1 410 ? -8.729 -1.322 -30.945 1.00 96.88 410 SER A C 1
ATOM 3375 O O . SER A 1 410 ? -9.300 -0.820 -31.917 1.00 96.88 410 SER A O 1
ATOM 3377 N N . SER A 1 411 ? -9.062 -2.519 -30.463 1.00 96.06 411 SER A N 1
ATOM 3378 C CA . SER A 1 411 ? -10.184 -3.310 -30.961 1.00 96.06 411 SER A CA 1
ATOM 3379 C C . SER A 1 411 ? -10.789 -4.188 -29.867 1.00 96.06 411 SER A C 1
ATOM 3381 O O . SER A 1 411 ? -10.079 -4.780 -29.062 1.00 96.06 411 SER A O 1
ATOM 3383 N N . ILE A 1 412 ? -12.114 -4.330 -29.838 1.00 94.88 412 ILE A N 1
ATOM 3384 C CA . ILE A 1 412 ? -12.795 -5.176 -28.847 1.00 94.88 412 ILE A CA 1
ATOM 3385 C C . ILE A 1 412 ? -13.270 -6.456 -29.530 1.00 94.88 412 ILE A C 1
ATOM 3387 O O . ILE A 1 412 ? -14.028 -6.419 -30.497 1.00 94.88 412 ILE A O 1
ATOM 3391 N N . LYS A 1 413 ? -12.846 -7.611 -29.003 1.00 94.19 413 LYS A N 1
ATOM 3392 C CA . LYS A 1 413 ? -13.237 -8.924 -29.535 1.00 94.19 413 LYS A CA 1
ATOM 3393 C C . LYS A 1 413 ? -14.763 -9.068 -29.563 1.00 94.19 413 LYS A C 1
ATOM 3395 O O . LYS A 1 413 ? -15.404 -8.997 -28.519 1.00 94.19 413 LYS A O 1
ATOM 3400 N N . GLY A 1 414 ? -15.313 -9.332 -30.749 1.00 90.19 414 GLY A N 1
ATOM 3401 C CA . GLY A 1 414 ? -16.750 -9.549 -30.960 1.00 90.19 414 GLY A CA 1
ATOM 3402 C C . GLY A 1 414 ? -17.601 -8.276 -31.026 1.00 90.19 414 GLY A C 1
ATOM 3403 O O . GLY A 1 414 ? -18.823 -8.382 -31.126 1.00 90.19 414 GLY A O 1
ATOM 3404 N N . LEU A 1 415 ? -16.988 -7.089 -30.973 1.00 94.12 415 LEU A N 1
ATOM 3405 C CA . LEU A 1 415 ? -17.683 -5.825 -31.187 1.00 94.12 415 LEU A CA 1
ATOM 3406 C C . LEU A 1 415 ? -17.462 -5.351 -32.626 1.00 94.12 415 LEU A C 1
ATOM 3408 O O . LEU A 1 415 ? -16.341 -5.024 -33.013 1.00 94.12 415 LEU A O 1
ATOM 3412 N N . ASN A 1 416 ? -18.539 -5.305 -33.407 1.00 94.31 416 ASN A N 1
ATOM 3413 C CA . ASN A 1 416 ? -18.486 -5.065 -34.846 1.00 94.31 416 ASN A CA 1
ATOM 3414 C C . ASN A 1 416 ? -19.138 -3.738 -35.237 1.00 94.31 416 ASN A C 1
ATOM 3416 O O . ASN A 1 416 ? -20.017 -3.245 -34.525 1.00 94.31 416 ASN A O 1
ATOM 3420 N N . TYR A 1 417 ? -18.757 -3.202 -36.399 1.00 91.88 417 TYR A N 1
ATOM 3421 C CA . TYR A 1 417 ? -19.491 -2.102 -37.024 1.00 91.88 417 TYR A CA 1
ATOM 3422 C C . TYR A 1 417 ? -20.951 -2.503 -37.298 1.00 91.88 417 TYR A C 1
ATOM 3424 O O . TYR A 1 417 ? -21.248 -3.641 -37.667 1.00 91.88 417 TYR A O 1
ATOM 3432 N N . THR A 1 418 ? -21.886 -1.571 -37.105 1.00 90.81 418 THR A N 1
ATOM 3433 C CA . THR A 1 418 ? -23.311 -1.759 -37.444 1.00 90.81 418 THR A CA 1
ATOM 3434 C C . THR A 1 418 ? -23.602 -1.410 -38.906 1.00 90.81 418 THR A C 1
ATOM 3436 O O . THR A 1 418 ? -24.543 -1.942 -39.499 1.00 90.81 418 THR A O 1
ATOM 3439 N N . THR A 1 419 ? -22.769 -0.548 -39.484 1.00 85.38 419 THR A N 1
ATOM 3440 C CA . THR A 1 419 ? -22.742 -0.130 -40.889 1.00 85.38 419 THR A CA 1
ATOM 3441 C C . THR A 1 419 ? -21.479 -0.667 -41.576 1.00 85.38 419 THR A C 1
ATOM 3443 O O . THR A 1 419 ? -20.675 -1.360 -40.950 1.00 85.38 419 THR A O 1
ATOM 3446 N N . GLY A 1 420 ? -21.321 -0.405 -42.876 1.00 87.88 420 GLY A N 1
ATOM 3447 C CA . GLY A 1 420 ? -20.100 -0.761 -43.602 1.00 87.88 420 GLY A CA 1
ATOM 3448 C C . GLY A 1 420 ? -19.809 -2.265 -43.601 1.00 87.88 420 GLY A C 1
ATOM 3449 O O . GLY A 1 420 ? -20.693 -3.064 -43.924 1.00 87.88 420 GLY A O 1
ATOM 3450 N N . SER A 1 421 ? -18.578 -2.658 -43.257 1.00 88.62 421 SER A N 1
ATOM 3451 C CA . SER A 1 421 ? -18.122 -4.049 -43.425 1.00 88.62 421 SER A CA 1
ATOM 3452 C C . SER A 1 421 ? -18.743 -5.051 -42.449 1.00 88.62 421 SER A C 1
ATOM 3454 O O . SER A 1 421 ? -18.651 -6.259 -42.670 1.00 88.62 421 SER A O 1
ATOM 3456 N N . LYS A 1 422 ? -19.344 -4.567 -41.352 1.00 90.75 422 LYS A N 1
ATOM 3457 C CA . LYS A 1 422 ? -19.834 -5.376 -40.219 1.00 90.75 422 LYS A CA 1
ATOM 3458 C C . LYS A 1 422 ? -18.777 -6.275 -39.561 1.00 90.75 422 LYS A C 1
ATOM 3460 O O . LYS A 1 422 ? -19.126 -7.185 -38.802 1.00 90.75 422 LYS A O 1
ATOM 3465 N N . ASN A 1 423 ? -17.495 -6.018 -39.813 1.00 91.75 423 ASN A N 1
ATOM 3466 C CA . ASN A 1 423 ? -16.391 -6.694 -39.141 1.00 91.75 423 ASN A CA 1
ATOM 3467 C C . ASN A 1 423 ? -16.100 -6.076 -37.775 1.00 91.75 423 ASN A C 1
ATOM 3469 O O . ASN A 1 423 ? -16.643 -5.026 -37.418 1.00 91.75 423 ASN A O 1
ATOM 3473 N N . GLN A 1 424 ? -15.231 -6.744 -37.012 1.00 94.50 424 GLN A N 1
ATOM 3474 C CA . GLN A 1 424 ? -14.790 -6.269 -35.707 1.00 94.50 424 GLN A CA 1
ATOM 3475 C C . GLN A 1 424 ? -14.147 -4.881 -35.848 1.00 94.50 424 GLN A C 1
ATOM 3477 O O . GLN A 1 424 ? -13.250 -4.682 -36.669 1.00 94.50 424 GLN A O 1
ATOM 3482 N N . LEU A 1 425 ? -14.629 -3.920 -35.064 1.00 94.06 425 LEU A N 1
ATOM 3483 C CA . LEU A 1 425 ? -14.320 -2.507 -35.266 1.00 94.06 425 LEU A CA 1
ATOM 3484 C C . LEU A 1 425 ? -12.923 -2.126 -34.769 1.00 94.06 425 LEU A C 1
ATOM 3486 O O . LEU A 1 425 ? -12.373 -2.760 -33.861 1.00 94.06 425 LEU A O 1
ATOM 3490 N N . ILE A 1 426 ? -12.380 -1.051 -35.337 1.00 95.00 426 ILE A N 1
ATOM 3491 C CA . ILE A 1 426 ? -11.123 -0.421 -34.924 1.00 95.00 426 ILE A CA 1
ATOM 3492 C C . ILE A 1 426 ? -11.408 0.997 -34.437 1.00 95.00 426 ILE A C 1
ATOM 3494 O O . ILE A 1 426 ? -12.242 1.707 -34.997 1.00 95.00 426 ILE A O 1
ATOM 3498 N N . PHE A 1 427 ? -10.724 1.402 -33.372 1.00 95.38 427 PHE A N 1
ATOM 3499 C CA . PHE A 1 427 ? -10.870 2.727 -32.780 1.00 95.38 427 PHE A CA 1
ATOM 3500 C C . PHE A 1 427 ? -9.593 3.157 -32.060 1.00 95.38 427 PHE A C 1
ATOM 3502 O O . PHE A 1 427 ? -8.720 2.334 -31.792 1.00 95.38 427 PHE A O 1
ATOM 3509 N N . ALA A 1 428 ? -9.488 4.438 -31.715 1.00 94.94 428 ALA A N 1
ATOM 3510 C CA . ALA A 1 428 ? -8.415 4.944 -30.862 1.00 94.94 428 ALA A CA 1
ATOM 3511 C C . ALA A 1 428 ? -8.907 5.131 -29.413 1.00 94.94 428 ALA A C 1
ATOM 3513 O O . ALA A 1 428 ? -9.949 5.747 -29.183 1.00 94.94 428 ALA A O 1
ATOM 3514 N N . ASN A 1 429 ? -8.165 4.620 -28.423 1.00 92.50 429 ASN A N 1
ATOM 3515 C CA . ASN A 1 429 ? -8.546 4.662 -27.004 1.00 92.50 429 ASN A CA 1
ATOM 3516 C C . ASN A 1 429 ? -7.439 5.214 -26.092 1.00 92.50 429 ASN A C 1
ATOM 3518 O O . ASN A 1 429 ? -6.262 5.057 -26.376 1.00 92.50 429 ASN A O 1
ATOM 3522 N N . ASN A 1 430 ? -7.791 5.816 -24.955 1.00 89.62 430 ASN A N 1
ATOM 3523 C CA . ASN A 1 430 ? -6.810 6.342 -23.993 1.00 89.62 430 ASN A CA 1
ATOM 3524 C C . ASN A 1 430 ? -6.081 5.242 -23.199 1.00 89.62 430 ASN A C 1
ATOM 3526 O O . ASN A 1 430 ? -5.027 5.496 -22.619 1.00 89.62 430 ASN A O 1
ATOM 3530 N N . LEU A 1 431 ? -6.660 4.044 -23.118 1.00 87.31 431 LEU A N 1
ATOM 3531 C CA . LEU A 1 431 ? -6.165 2.962 -22.271 1.00 87.31 431 LEU A CA 1
ATOM 3532 C C . LEU A 1 431 ? -5.212 2.050 -23.048 1.00 87.31 431 LEU A C 1
ATOM 3534 O O . LEU A 1 431 ? -5.595 1.484 -24.070 1.00 87.31 431 LEU A O 1
ATOM 3538 N N . LEU A 1 432 ? -4.001 1.861 -22.519 1.00 90.56 432 LEU A N 1
ATOM 3539 C CA . LEU A 1 432 ? -3.100 0.785 -22.931 1.00 90.56 432 LEU A CA 1
ATOM 3540 C C . LEU A 1 432 ? -3.500 -0.496 -22.185 1.00 90.56 432 LEU A C 1
ATOM 3542 O O . LEU A 1 432 ? -2.959 -0.813 -21.127 1.00 90.56 432 LEU A O 1
ATOM 3546 N N . ASP A 1 433 ? -4.515 -1.187 -22.698 1.00 90.06 433 ASP A N 1
ATOM 3547 C CA . ASP A 1 433 ? -5.031 -2.437 -22.140 1.00 90.06 433 ASP A CA 1
ATOM 3548 C C . ASP A 1 433 ? -4.921 -3.596 -23.149 1.00 90.06 433 ASP A C 1
ATOM 3550 O O . ASP A 1 433 ? -4.384 -3.455 -24.245 1.00 90.06 433 ASP A O 1
ATOM 3554 N N . SER A 1 434 ? -5.471 -4.763 -22.799 1.00 90.94 434 SER A N 1
ATOM 3555 C CA . SER A 1 434 ? -5.469 -5.948 -23.674 1.00 90.94 434 SER A CA 1
ATOM 3556 C C . SER A 1 434 ? -6.077 -5.741 -25.072 1.00 90.94 434 SER A C 1
ATOM 3558 O O . SER A 1 434 ? -5.813 -6.550 -25.959 1.00 90.94 434 SER A O 1
ATOM 3560 N N . ASN A 1 435 ? -6.915 -4.717 -25.265 1.00 93.69 435 ASN A N 1
ATOM 3561 C CA . ASN A 1 435 ? -7.570 -4.398 -26.535 1.00 93.69 435 ASN A CA 1
ATOM 3562 C C . ASN A 1 435 ? -6.684 -3.519 -27.439 1.00 93.69 435 ASN A C 1
ATOM 3564 O O . ASN A 1 435 ? -6.987 -3.367 -28.619 1.00 93.69 435 ASN A O 1
ATOM 3568 N N . ALA A 1 436 ? -5.607 -2.941 -26.896 1.00 96.50 436 ALA A N 1
ATOM 3569 C CA . ALA A 1 436 ? -4.644 -2.104 -27.612 1.00 96.50 436 ALA A CA 1
ATOM 3570 C C . ALA A 1 436 ? -3.390 -2.871 -28.080 1.00 96.50 436 ALA A C 1
ATOM 3572 O O . ALA A 1 436 ? -2.476 -2.276 -28.650 1.00 96.50 436 ALA A O 1
ATOM 3573 N N . LEU A 1 437 ? -3.318 -4.183 -27.820 1.00 97.31 437 LEU A N 1
ATOM 3574 C CA . LEU A 1 437 ? -2.134 -5.002 -28.087 1.00 97.31 437 LEU A CA 1
ATOM 3575 C C . LEU A 1 437 ? -2.216 -5.717 -29.437 1.00 97.31 437 LEU A C 1
ATOM 3577 O O . LEU A 1 437 ? -3.182 -6.429 -29.736 1.00 97.31 437 LEU A O 1
ATOM 3581 N N . TRP A 1 438 ? -1.140 -5.602 -30.210 1.00 96.69 438 TRP A N 1
ATOM 3582 C CA . TRP A 1 438 ? -1.015 -6.162 -31.550 1.00 96.69 438 TRP A CA 1
ATOM 3583 C C . TRP A 1 438 ? 0.249 -7.003 -31.650 1.00 96.69 438 TRP A C 1
ATOM 3585 O O . TRP A 1 438 ? 1.333 -6.549 -31.312 1.00 96.69 438 TRP A O 1
ATOM 3595 N N . LYS A 1 439 ? 0.133 -8.231 -32.145 1.00 95.44 439 LYS A N 1
ATOM 3596 C CA . LYS A 1 439 ? 1.282 -9.021 -32.569 1.00 95.44 439 LYS A CA 1
ATOM 3597 C C . LYS A 1 439 ? 1.707 -8.554 -33.955 1.00 95.44 439 LYS A C 1
ATOM 3599 O O . LYS A 1 439 ? 0.919 -8.644 -34.899 1.00 95.44 439 LYS A O 1
ATOM 3604 N N . ILE A 1 440 ? 2.936 -8.071 -34.077 1.00 93.06 440 ILE A N 1
ATOM 3605 C CA . ILE A 1 440 ? 3.508 -7.669 -35.360 1.00 93.06 440 ILE A CA 1
ATOM 3606 C C . ILE A 1 440 ? 4.274 -8.837 -35.973 1.00 93.06 440 ILE A C 1
ATOM 3608 O O . ILE A 1 440 ? 5.025 -9.523 -35.288 1.00 93.06 440 ILE A O 1
ATOM 3612 N N . THR A 1 441 ? 4.079 -9.096 -37.263 1.00 92.00 441 THR A N 1
ATOM 3613 C CA . THR A 1 441 ? 4.834 -10.129 -37.989 1.00 92.00 441 THR A CA 1
ATOM 3614 C C . THR A 1 441 ? 5.343 -9.614 -39.321 1.00 92.00 441 THR A C 1
ATOM 3616 O O . THR A 1 441 ? 4.713 -8.754 -39.934 1.00 92.00 441 THR A O 1
ATOM 3619 N N . PHE A 1 442 ? 6.482 -10.142 -39.766 1.00 89.00 442 PHE A N 1
ATOM 3620 C CA . PHE A 1 442 ? 7.179 -9.715 -40.978 1.00 89.00 442 PHE A CA 1
ATOM 3621 C C . PHE A 1 442 ? 7.179 -10.827 -42.026 1.00 89.00 442 PHE A C 1
ATOM 3623 O O . PHE A 1 442 ? 7.366 -12.004 -41.706 1.00 89.00 442 PHE A O 1
ATOM 3630 N N . SER A 1 443 ? 7.009 -10.471 -43.300 1.00 80.69 443 SER A N 1
ATOM 3631 C CA . SER A 1 443 ? 7.071 -11.441 -44.397 1.00 80.69 443 SER A CA 1
ATOM 3632 C C . SER A 1 443 ? 8.503 -11.955 -44.614 1.00 80.69 443 SER A C 1
ATOM 3634 O O . SER A 1 443 ? 9.327 -11.261 -45.212 1.00 80.69 443 SER A O 1
ATOM 3636 N N . GLY A 1 444 ? 8.794 -13.174 -44.150 1.00 70.94 444 GLY A N 1
ATOM 3637 C CA . GLY A 1 444 ? 10.031 -13.902 -44.473 1.00 70.94 444 GLY A CA 1
ATOM 3638 C C . GLY A 1 444 ? 11.322 -13.333 -43.870 1.00 70.94 444 GLY A C 1
ATOM 3639 O O . GLY A 1 444 ? 12.402 -13.702 -44.321 1.00 70.94 444 GLY A O 1
ATOM 3640 N N . LYS A 1 445 ? 11.230 -12.437 -42.878 1.00 74.94 445 LYS A N 1
ATOM 3641 C CA . LYS A 1 445 ? 12.377 -11.826 -42.186 1.00 74.94 445 LYS A CA 1
ATOM 3642 C C . LYS A 1 445 ? 12.169 -11.863 -40.671 1.00 74.94 445 LYS A C 1
ATOM 3644 O O . LYS A 1 445 ? 11.036 -11.795 -40.201 1.00 74.94 445 LYS A O 1
ATOM 3649 N N . GLU A 1 446 ? 13.251 -11.959 -39.905 1.00 75.44 446 GLU A N 1
ATOM 3650 C CA . GLU A 1 446 ? 13.214 -11.837 -38.437 1.00 75.44 446 GLU A CA 1
ATOM 3651 C C . GLU A 1 446 ? 13.147 -10.368 -37.990 1.00 75.44 446 GLU A C 1
ATOM 3653 O O . GLU A 1 446 ? 12.440 -10.036 -37.039 1.00 75.44 446 GLU A O 1
ATOM 3658 N N . LEU A 1 447 ? 13.823 -9.482 -38.727 1.00 79.62 447 LEU A N 1
ATOM 3659 C CA . LEU A 1 447 ? 13.904 -8.048 -38.460 1.00 79.62 447 LEU A CA 1
ATOM 3660 C C . LEU A 1 447 ? 13.267 -7.238 -39.596 1.00 79.62 447 LEU A C 1
ATOM 3662 O O . LEU A 1 447 ? 13.361 -7.605 -40.772 1.00 79.62 447 LEU A O 1
ATOM 3666 N N . SER A 1 448 ? 12.637 -6.114 -39.253 1.00 74.81 448 SER A N 1
ATOM 3667 C CA . SER A 1 448 ? 12.047 -5.192 -40.228 1.00 74.81 448 SER A CA 1
ATOM 3668 C C . SER A 1 448 ? 12.973 -4.017 -40.506 1.00 74.81 448 SER A C 1
ATOM 3670 O O . SER A 1 448 ? 13.411 -3.355 -39.567 1.00 74.81 448 SER A O 1
ATOM 3672 N N . SER A 1 449 ? 13.199 -3.709 -41.786 1.00 72.00 449 SER A N 1
ATOM 3673 C CA . SER A 1 449 ? 13.681 -2.390 -42.203 1.00 72.00 449 SER A CA 1
ATOM 3674 C C . SER A 1 449 ? 12.497 -1.437 -42.395 1.00 72.00 449 SER A C 1
ATOM 3676 O O . SER A 1 449 ? 11.350 -1.877 -42.517 1.00 72.00 449 SER A O 1
ATOM 3678 N N . TYR A 1 450 ? 12.761 -0.131 -42.412 1.00 67.38 450 TYR A N 1
ATOM 3679 C CA . TYR A 1 450 ? 11.712 0.891 -42.509 1.00 67.38 450 TYR A CA 1
ATOM 3680 C C . TYR A 1 450 ? 10.974 0.924 -43.857 1.00 67.38 450 TYR A C 1
ATOM 3682 O O . TYR A 1 450 ? 9.859 1.431 -43.911 1.00 67.38 450 TYR A O 1
ATOM 3690 N N . THR A 1 451 ? 11.565 0.403 -44.937 1.00 63.47 451 THR A N 1
ATOM 3691 C CA . THR A 1 451 ? 11.061 0.608 -46.311 1.00 63.47 451 THR A CA 1
ATOM 3692 C C . THR A 1 451 ? 10.723 -0.684 -47.071 1.00 63.47 451 THR A C 1
ATOM 3694 O O . THR A 1 451 ? 9.888 -0.656 -47.979 1.00 63.47 451 THR A O 1
ATOM 3697 N N . ASP A 1 452 ? 11.287 -1.832 -46.669 1.00 68.12 452 ASP A N 1
ATOM 3698 C CA . ASP A 1 452 ? 11.311 -3.067 -47.478 1.00 68.12 452 ASP A CA 1
ATOM 3699 C C . ASP A 1 452 ? 10.742 -4.310 -46.777 1.00 68.12 452 ASP A C 1
ATOM 3701 O O . ASP A 1 452 ? 11.049 -5.453 -47.143 1.00 68.12 452 ASP A O 1
ATOM 3705 N N . THR A 1 453 ? 9.886 -4.110 -45.775 1.00 80.81 453 THR A N 1
ATOM 3706 C CA . THR A 1 453 ? 9.252 -5.217 -45.053 1.00 80.81 453 THR A CA 1
ATOM 3707 C C . THR A 1 453 ? 7.741 -5.042 -45.004 1.00 80.81 453 THR A C 1
ATOM 3709 O O . THR A 1 453 ? 7.233 -4.055 -44.474 1.00 80.81 453 THR A O 1
ATOM 3712 N N . ASN A 1 454 ? 7.016 -6.022 -45.553 1.00 88.19 454 ASN A N 1
ATOM 3713 C CA . ASN A 1 454 ? 5.575 -6.122 -45.351 1.00 88.19 454 ASN A CA 1
ATOM 3714 C C . ASN A 1 454 ? 5.315 -6.617 -43.931 1.00 88.19 454 ASN A C 1
ATOM 3716 O O . ASN A 1 454 ? 5.899 -7.618 -43.499 1.00 88.19 454 ASN A O 1
ATOM 3720 N N . ILE A 1 455 ? 4.415 -5.930 -43.239 1.00 90.81 455 ILE A N 1
ATOM 3721 C CA . ILE A 1 455 ? 4.012 -6.247 -41.879 1.00 90.81 455 ILE A CA 1
ATOM 3722 C C . ILE A 1 455 ? 2.553 -6.696 -41.847 1.00 90.81 455 ILE A C 1
ATOM 3724 O O . ILE A 1 455 ? 1.715 -6.229 -42.625 1.00 90.81 455 ILE A O 1
ATOM 3728 N N . TYR A 1 456 ? 2.248 -7.548 -40.878 1.00 91.81 456 TYR A N 1
ATOM 3729 C CA . TYR A 1 456 ? 0.886 -7.871 -40.481 1.00 91.81 456 TYR A CA 1
ATOM 3730 C C . TYR A 1 456 ? 0.719 -7.541 -39.007 1.00 91.81 456 TYR A C 1
ATOM 3732 O O . TYR A 1 456 ? 1.572 -7.887 -38.187 1.00 91.81 456 TYR A O 1
ATOM 3740 N N . LEU A 1 457 ? -0.393 -6.892 -38.678 1.00 93.62 457 LEU A N 1
ATOM 3741 C CA . LEU A 1 457 ? -0.766 -6.554 -37.312 1.00 93.62 457 LEU A CA 1
ATOM 3742 C C . LEU A 1 457 ? -1.937 -7.441 -36.916 1.00 93.62 457 LEU A C 1
ATOM 3744 O O . LEU A 1 457 ? -3.041 -7.284 -37.430 1.00 93.62 457 LEU A O 1
ATOM 3748 N N . GLN A 1 458 ? -1.694 -8.391 -36.024 1.00 94.56 458 GLN A N 1
ATOM 3749 C CA . GLN A 1 458 ? -2.713 -9.294 -35.510 1.00 94.56 458 GLN A CA 1
ATOM 3750 C C . GLN A 1 458 ? -3.150 -8.826 -34.127 1.00 94.56 458 GLN A C 1
ATOM 3752 O O . GLN A 1 458 ? -2.343 -8.750 -33.207 1.00 94.56 458 GLN A O 1
ATOM 3757 N N . HIS A 1 459 ? -4.430 -8.534 -33.947 1.00 95.75 459 HIS A N 1
ATOM 3758 C CA . HIS A 1 459 ? -4.959 -8.151 -32.649 1.00 95.75 459 HIS A CA 1
ATOM 3759 C C . HIS A 1 459 ? -4.812 -9.310 -31.655 1.00 95.75 459 HIS A C 1
ATOM 3761 O O . HIS A 1 459 ? -5.376 -10.389 -31.865 1.00 95.75 459 HIS A O 1
ATOM 3767 N N . LYS A 1 460 ? -4.087 -9.088 -30.550 1.00 93.25 460 LYS A N 1
ATOM 3768 C CA . LYS A 1 460 ? -3.663 -10.145 -29.612 1.00 93.25 460 LYS A CA 1
ATOM 3769 C C . LYS A 1 460 ? -4.840 -10.932 -29.032 1.00 93.25 460 LYS A C 1
ATOM 3771 O O . LYS A 1 460 ? -4.753 -12.138 -28.838 1.00 93.25 460 LYS A O 1
ATOM 3776 N N . LYS A 1 461 ? -5.959 -10.259 -28.748 1.00 93.44 461 LYS A N 1
ATOM 3777 C CA . LYS A 1 461 ? -7.102 -10.863 -28.043 1.00 93.44 461 LYS A CA 1
ATOM 3778 C C . LYS A 1 461 ? -8.058 -11.629 -28.955 1.00 93.44 461 LYS A C 1
ATOM 3780 O O . LYS A 1 461 ? -8.654 -12.623 -28.533 1.00 93.44 461 LYS A O 1
ATOM 3785 N N . SER A 1 462 ? -8.264 -11.152 -30.184 1.00 92.00 462 SER A N 1
ATOM 3786 C CA . SER A 1 462 ? -9.157 -11.816 -31.145 1.00 92.00 462 SER A CA 1
ATOM 3787 C C . SER A 1 462 ? -8.423 -12.748 -32.105 1.00 92.00 462 SER A C 1
ATOM 3789 O O . SER A 1 462 ? -9.080 -13.608 -32.680 1.00 92.00 462 SER A O 1
ATOM 3791 N N . ASN A 1 463 ? -7.097 -12.629 -32.239 1.00 92.94 463 ASN A N 1
ATOM 3792 C CA . ASN A 1 463 ? -6.278 -13.297 -33.257 1.00 92.94 463 ASN A CA 1
ATOM 3793 C C . ASN A 1 463 ? -6.661 -12.921 -34.699 1.00 92.94 463 ASN A C 1
ATOM 3795 O O . ASN A 1 463 ? -6.374 -13.669 -35.632 1.00 92.94 463 ASN A O 1
ATOM 3799 N N . ILE A 1 464 ? -7.291 -11.760 -34.884 1.00 93.75 464 ILE A N 1
ATOM 3800 C CA . ILE A 1 464 ? -7.764 -11.254 -36.178 1.00 93.75 464 ILE A CA 1
ATOM 3801 C C . ILE A 1 464 ? -6.828 -10.137 -36.656 1.00 93.75 464 ILE A C 1
ATOM 3803 O O . ILE A 1 464 ? -6.269 -9.415 -35.833 1.00 93.75 464 ILE A O 1
ATOM 3807 N N . PHE A 1 465 ? -6.634 -9.995 -37.966 1.00 93.38 465 PHE A N 1
ATOM 3808 C CA . PHE A 1 465 ? -5.667 -9.061 -38.542 1.00 93.38 465 PHE A CA 1
ATOM 3809 C C . PHE A 1 465 ? -6.271 -7.684 -38.808 1.00 93.38 465 PHE A C 1
ATOM 3811 O O . PHE A 1 465 ? -7.429 -7.571 -39.200 1.00 93.38 465 PHE A O 1
ATOM 3818 N N . LEU A 1 466 ? -5.479 -6.630 -38.636 1.00 93.75 466 LEU A N 1
ATOM 3819 C CA . LEU A 1 466 ? -5.834 -5.289 -39.082 1.00 93.75 466 LEU A CA 1
ATOM 3820 C C . LEU A 1 466 ? -5.940 -5.275 -40.608 1.00 93.75 466 LEU A C 1
ATOM 3822 O O . LEU A 1 466 ? -5.005 -5.677 -41.306 1.00 93.75 466 LEU A O 1
ATOM 3826 N N . GLY A 1 467 ? -7.047 -4.766 -41.136 1.00 89.88 467 GLY A N 1
ATOM 3827 C CA . GLY A 1 467 ? -7.280 -4.773 -42.566 1.00 89.88 467 GLY A CA 1
ATOM 3828 C C . GLY A 1 467 ? -8.259 -3.723 -43.069 1.00 89.88 467 GLY A C 1
ATOM 3829 O O . GLY A 1 467 ? -8.946 -3.044 -42.311 1.00 89.88 467 GLY A O 1
ATOM 3830 N N . ILE A 1 468 ? -8.308 -3.622 -44.393 1.00 87.44 468 ILE A N 1
ATOM 3831 C CA . ILE A 1 468 ? -9.238 -2.804 -45.169 1.00 87.44 468 ILE A CA 1
ATOM 3832 C C . ILE A 1 468 ? -9.790 -3.640 -46.329 1.00 87.44 468 ILE A C 1
ATOM 3834 O O . ILE A 1 468 ? -9.144 -4.586 -46.782 1.00 87.44 468 ILE A O 1
ATOM 3838 N N . TYR A 1 469 ? -10.966 -3.285 -46.837 1.00 79.94 469 TYR A N 1
ATOM 3839 C CA . TYR A 1 469 ? -11.589 -3.941 -47.992 1.00 79.94 469 TYR A CA 1
ATOM 3840 C C . TYR A 1 469 ? -11.608 -2.994 -49.191 1.00 79.94 469 TYR A C 1
ATOM 3842 O O . TYR A 1 469 ? -12.615 -2.328 -49.389 1.00 79.94 469 TYR A O 1
ATOM 3850 N N . ASN A 1 470 ? -10.506 -2.921 -49.950 1.00 69.62 470 ASN A N 1
ATOM 3851 C CA . ASN A 1 470 ? -10.358 -2.245 -51.257 1.00 69.62 470 ASN A CA 1
ATOM 3852 C C . ASN A 1 470 ? -11.306 -1.045 -51.514 1.00 69.62 470 ASN A C 1
ATOM 3854 O O . ASN A 1 470 ? -11.984 -1.006 -52.535 1.00 69.62 470 ASN A O 1
ATOM 3858 N N . GLU A 1 471 ? -11.390 -0.104 -50.563 1.00 72.06 471 GLU A N 1
ATOM 3859 C CA . GLU A 1 471 ? -12.266 1.090 -50.575 1.00 72.06 471 GLU A CA 1
ATOM 3860 C C . GLU A 1 471 ? -13.790 0.855 -50.655 1.00 72.06 471 GLU A C 1
ATOM 3862 O O . GLU A 1 471 ? -14.548 1.827 -50.743 1.00 72.06 471 GLU A O 1
ATOM 3867 N N . VAL A 1 472 ? -14.243 -0.401 -50.586 1.00 81.75 472 VAL A N 1
ATOM 3868 C CA . VAL A 1 472 ? -15.650 -0.822 -50.698 1.00 81.75 472 VAL A CA 1
ATOM 3869 C C . VAL A 1 472 ? -16.491 -0.249 -49.563 1.00 81.75 472 VAL A C 1
ATOM 3871 O O . VAL A 1 472 ? -17.604 0.222 -49.788 1.00 81.75 472 VAL A O 1
ATOM 3874 N N . TYR A 1 473 ? -15.961 -0.2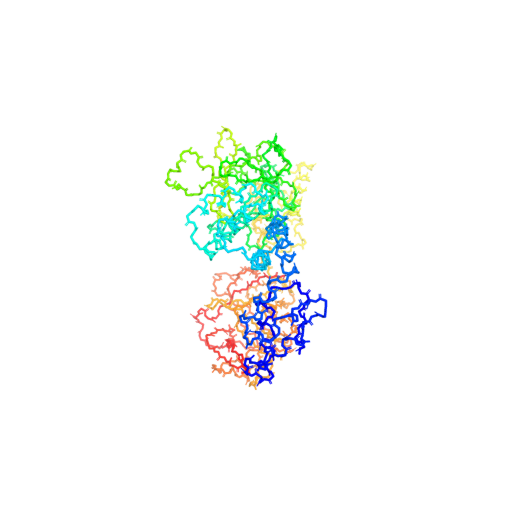89 -48.341 1.00 88.62 473 TYR A N 1
ATOM 3875 C CA . TYR A 1 473 ? -16.663 0.182 -47.153 1.00 88.62 473 TYR A CA 1
ATOM 3876 C C . TYR A 1 473 ? -16.110 1.523 -46.694 1.00 88.62 473 TYR A C 1
ATOM 3878 O O . TYR A 1 473 ? -14.893 1.735 -46.647 1.00 88.62 473 TYR A O 1
ATOM 3886 N N . LYS A 1 474 ? -17.033 2.424 -46.364 1.00 90.81 474 LYS A N 1
ATOM 3887 C CA . LYS A 1 474 ? -16.735 3.768 -45.885 1.00 90.81 474 LYS A CA 1
ATOM 3888 C C . LYS A 1 474 ? -16.901 3.847 -44.374 1.00 90.81 474 LYS A C 1
ATOM 3890 O O . LYS A 1 474 ? -17.788 3.206 -43.813 1.00 90.81 474 LYS A O 1
ATOM 3895 N N . SER A 1 475 ? -16.030 4.621 -43.739 1.00 90.00 475 SER A N 1
ATOM 3896 C CA . SER A 1 475 ? -16.040 4.853 -42.305 1.00 90.00 475 SER A CA 1
ATOM 3897 C C . SER A 1 475 ? -17.341 5.550 -41.873 1.00 90.00 475 SER A C 1
ATOM 3899 O O . SER A 1 475 ? -17.925 6.302 -42.662 1.00 90.00 475 SER A O 1
ATOM 3901 N N . PRO A 1 476 ? -17.835 5.306 -40.646 1.00 88.94 476 PRO A N 1
ATOM 3902 C CA . PRO A 1 476 ? -19.140 5.804 -40.211 1.00 88.94 476 PRO A CA 1
ATOM 3903 C C . PRO A 1 476 ? -19.320 7.327 -40.269 1.00 88.94 476 PRO A C 1
ATOM 3905 O O . PRO A 1 476 ? -20.442 7.781 -40.492 1.00 88.94 476 PRO A O 1
ATOM 3908 N N . VAL A 1 477 ? -18.257 8.110 -40.060 1.00 90.88 477 VAL A N 1
ATOM 3909 C CA . VAL A 1 477 ? -18.340 9.572 -39.920 1.00 90.88 477 VAL A CA 1
ATOM 3910 C C . VAL A 1 477 ? -17.750 10.276 -41.129 1.00 90.88 477 VAL A C 1
ATOM 3912 O O . VAL A 1 477 ? -18.462 10.972 -41.848 1.00 90.88 477 VAL A O 1
ATOM 3915 N N . THR A 1 478 ? -16.453 10.093 -41.366 1.00 89.81 478 THR A N 1
ATOM 3916 C CA . THR A 1 478 ? -15.711 10.859 -42.380 1.00 89.81 478 THR A CA 1
ATOM 3917 C C . THR A 1 478 ? -15.876 10.329 -43.801 1.00 89.81 478 THR A C 1
ATOM 3919 O O . THR A 1 478 ? -15.480 10.998 -44.751 1.00 89.81 478 THR A O 1
ATOM 3922 N N . GLN A 1 479 ? -16.475 9.145 -43.966 1.00 89.81 479 GLN A N 1
ATOM 3923 C CA . GLN A 1 479 ? -16.635 8.465 -45.255 1.00 89.81 479 GLN A CA 1
ATOM 3924 C C . GLN A 1 479 ? -15.305 8.154 -45.972 1.00 89.81 479 GLN A C 1
ATOM 3926 O O . GLN A 1 479 ? -15.285 7.874 -47.174 1.00 89.81 479 GLN A O 1
ATOM 3931 N N . HIS A 1 480 ? -14.190 8.150 -45.236 1.00 90.56 480 HIS A N 1
ATOM 3932 C CA . HIS A 1 480 ? -12.915 7.597 -45.691 1.00 90.56 480 HIS A CA 1
ATOM 3933 C C . HIS A 1 480 ? -12.970 6.062 -45.726 1.00 90.56 480 HIS A C 1
ATOM 3935 O O . HIS A 1 480 ? -13.995 5.459 -45.416 1.00 90.56 480 HIS A O 1
ATOM 3941 N N . THR A 1 481 ? -11.896 5.387 -46.136 1.00 90.56 481 THR A N 1
ATOM 3942 C CA . THR A 1 481 ? -11.887 3.918 -46.190 1.00 90.56 481 THR A CA 1
ATOM 3943 C C . THR A 1 481 ? -11.938 3.333 -44.776 1.00 90.56 481 THR A C 1
ATOM 3945 O O . THR A 1 481 ? -11.114 3.673 -43.924 1.00 90.56 481 THR A O 1
ATOM 3948 N N . GLU A 1 482 ? -12.902 2.443 -44.528 1.00 92.12 482 GLU A N 1
ATOM 3949 C CA . GLU A 1 482 ? -13.091 1.791 -43.229 1.00 92.12 482 GLU A CA 1
ATOM 3950 C C . GLU A 1 482 ? -11.932 0.830 -42.909 1.00 92.12 482 GLU A C 1
ATOM 3952 O O . GLU A 1 482 ? -11.549 -0.006 -43.735 1.00 92.12 482 GLU A O 1
ATOM 3957 N N . VAL A 1 483 ? -11.410 0.919 -41.682 1.00 92.62 483 VAL A N 1
ATOM 3958 C CA . VAL A 1 483 ? -10.395 0.007 -41.140 1.00 92.62 483 VAL A CA 1
ATOM 3959 C C . VAL A 1 483 ? -11.056 -0.921 -40.129 1.00 92.62 483 VAL A C 1
ATOM 3961 O O . VAL A 1 483 ? -11.739 -0.474 -39.215 1.00 92.62 483 VAL A O 1
ATOM 3964 N N . SER A 1 484 ? -10.861 -2.228 -40.280 1.00 92.62 484 SER A N 1
ATOM 3965 C CA . SER A 1 484 ? -11.491 -3.241 -39.429 1.00 92.62 484 SER A CA 1
ATOM 3966 C C . SER A 1 484 ? -10.537 -4.393 -39.112 1.00 92.62 484 SER A C 1
ATOM 3968 O O . SER A 1 484 ? -9.513 -4.589 -39.766 1.00 92.62 484 SER A O 1
ATOM 3970 N N . CYS A 1 485 ? -10.871 -5.180 -38.093 1.00 91.94 485 CYS A N 1
ATOM 3971 C CA . CYS A 1 485 ? -10.263 -6.484 -37.863 1.00 91.94 485 CYS A CA 1
ATOM 3972 C C . CYS A 1 485 ? -10.872 -7.498 -38.848 1.00 91.94 485 CYS A C 1
ATOM 3974 O O . CYS A 1 485 ? -12.035 -7.884 -38.711 1.00 91.94 485 CYS A O 1
ATOM 3976 N N . ASN A 1 486 ? -10.079 -7.956 -39.815 1.00 83.50 486 ASN A N 1
ATOM 3977 C CA . ASN A 1 486 ? -10.460 -8.903 -40.855 1.00 83.50 486 ASN A CA 1
ATOM 3978 C C . ASN A 1 486 ? -9.832 -10.295 -40.616 1.00 83.50 486 ASN A C 1
ATOM 3980 O O . ASN A 1 486 ? -8.622 -10.389 -40.388 1.00 83.50 486 ASN A O 1
ATOM 3984 N N . PRO A 1 487 ? -10.608 -11.397 -40.673 1.00 78.31 487 PRO A N 1
ATOM 3985 C CA . PRO A 1 487 ? -10.054 -12.752 -40.601 1.00 78.31 487 PRO A CA 1
ATOM 3986 C C . PRO A 1 487 ? -9.140 -13.110 -41.785 1.00 78.31 487 PRO A C 1
ATOM 3988 O O . PRO A 1 487 ? -8.346 -14.041 -41.674 1.00 78.31 487 PRO A O 1
ATOM 3991 N N . ASN A 1 488 ? -9.226 -12.388 -42.906 1.00 72.75 488 ASN A N 1
ATOM 3992 C CA . ASN A 1 488 ? -8.333 -12.567 -44.044 1.00 72.75 488 ASN A CA 1
ATOM 3993 C C . ASN A 1 488 ? -6.922 -12.042 -43.723 1.00 72.75 488 ASN A C 1
ATOM 3995 O O . ASN A 1 488 ? -6.720 -10.844 -43.526 1.00 72.75 488 ASN A O 1
ATOM 3999 N N . ASN A 1 489 ? -5.939 -12.940 -43.721 1.00 64.81 489 ASN A N 1
ATOM 4000 C CA . ASN A 1 489 ? -4.535 -12.651 -43.427 1.00 64.81 489 ASN A CA 1
ATOM 4001 C C . ASN A 1 489 ? -3.746 -12.084 -44.624 1.00 64.81 489 ASN A C 1
ATOM 4003 O O . ASN A 1 489 ? -2.557 -11.818 -44.485 1.00 64.81 489 ASN A O 1
ATOM 4007 N N . ASN A 1 490 ? -4.377 -11.864 -45.782 1.00 71.88 490 ASN A N 1
ATOM 4008 C CA . ASN A 1 490 ? -3.699 -11.368 -46.988 1.00 71.88 490 ASN A CA 1
ATOM 4009 C C . ASN A 1 490 ? -3.538 -9.836 -47.040 1.00 71.88 490 ASN A C 1
ATOM 4011 O O . ASN A 1 490 ? -3.128 -9.292 -48.068 1.00 71.88 490 ASN A O 1
ATOM 4015 N N . ILE A 1 491 ? -3.884 -9.114 -45.970 1.00 81.81 491 ILE A N 1
ATOM 4016 C CA . ILE A 1 491 ? -3.792 -7.651 -45.949 1.00 81.81 491 ILE A CA 1
ATOM 4017 C C . ILE A 1 491 ? -2.449 -7.237 -45.363 1.00 81.81 491 ILE A C 1
ATOM 4019 O O . ILE A 1 491 ? -2.197 -7.365 -44.167 1.00 81.81 491 ILE A O 1
ATOM 4023 N N . GLN A 1 492 ? -1.593 -6.739 -46.248 1.00 87.69 492 GLN A N 1
ATOM 4024 C CA . GLN A 1 492 ? -0.243 -6.312 -45.928 1.00 87.69 492 GLN A CA 1
ATOM 4025 C C . GLN A 1 492 ? -0.199 -4.808 -45.676 1.00 87.69 492 GLN A C 1
ATOM 4027 O O . GLN A 1 492 ? -0.791 -4.009 -46.410 1.00 87.69 492 GLN A O 1
ATOM 4032 N N . TRP A 1 493 ? 0.570 -4.435 -44.663 1.00 89.44 493 TRP A N 1
ATOM 4033 C CA . TRP A 1 493 ? 0.915 -3.057 -44.358 1.00 89.44 493 TRP A CA 1
ATOM 4034 C C . TRP A 1 493 ? 2.416 -2.854 -44.545 1.00 89.44 493 TRP A C 1
ATOM 4036 O O . TRP A 1 493 ? 3.191 -3.809 -44.580 1.00 89.44 493 TRP A O 1
ATOM 4046 N N . LYS A 1 494 ? 2.840 -1.605 -44.671 1.00 88.88 494 LYS A N 1
ATOM 4047 C CA . LYS A 1 494 ? 4.243 -1.201 -44.641 1.00 88.88 494 LYS A CA 1
ATOM 4048 C C . LYS A 1 494 ? 4.378 0.016 -43.751 1.00 88.88 494 LYS A C 1
ATOM 4050 O O . LYS A 1 494 ? 3.484 0.862 -43.720 1.00 88.88 494 LYS A O 1
ATOM 4055 N N . PHE A 1 495 ? 5.508 0.121 -43.072 1.00 86.31 495 PHE A N 1
ATOM 4056 C CA . PHE A 1 495 ? 5.897 1.397 -42.500 1.00 86.31 495 PHE A CA 1
ATOM 4057 C C . PHE A 1 495 ? 6.397 2.325 -43.607 1.00 86.31 495 PHE A C 1
ATOM 4059 O O . PHE A 1 495 ? 6.901 1.888 -44.645 1.00 86.31 495 PHE A O 1
ATOM 4066 N N . ASP A 1 496 ? 6.178 3.612 -43.403 1.00 78.12 496 ASP A N 1
ATOM 4067 C CA . ASP A 1 496 ? 6.757 4.677 -44.201 1.00 78.12 496 ASP A CA 1
ATOM 4068 C C . ASP A 1 496 ? 7.359 5.685 -43.226 1.00 78.12 496 ASP A C 1
ATOM 4070 O O . ASP A 1 496 ? 6.657 6.219 -42.365 1.00 78.12 496 ASP A O 1
ATOM 4074 N N . ASN A 1 497 ? 8.674 5.878 -43.296 1.00 67.00 497 ASN A N 1
ATOM 4075 C CA . ASN A 1 497 ? 9.397 6.772 -42.402 1.00 67.00 497 ASN A CA 1
ATOM 4076 C C . ASN A 1 497 ? 10.049 7.878 -43.233 1.00 67.00 497 ASN A C 1
ATOM 4078 O O . ASN A 1 497 ? 11.129 7.697 -43.789 1.00 67.00 497 ASN A O 1
ATOM 4082 N N . SER A 1 498 ? 9.378 9.026 -43.322 1.00 54.19 498 SER A N 1
ATOM 4083 C CA . SER A 1 498 ? 9.816 10.159 -44.146 1.00 54.19 498 SER A CA 1
ATOM 4084 C C . SER A 1 498 ? 10.885 11.046 -43.488 1.00 54.19 498 SER A C 1
ATOM 4086 O O . SER A 1 498 ? 11.340 11.996 -44.120 1.00 54.19 498 SER A O 1
ATOM 4088 N N . LYS A 1 499 ? 11.298 10.767 -42.237 1.00 56.09 499 LYS A N 1
ATOM 4089 C CA . LYS A 1 499 ? 12.205 11.636 -41.453 1.00 56.09 499 LYS A CA 1
ATOM 4090 C C . LYS A 1 499 ? 13.631 11.112 -41.262 1.00 56.09 499 LYS A C 1
ATOM 4092 O O . LYS A 1 499 ? 14.473 11.866 -40.785 1.00 56.09 499 LYS A O 1
ATOM 4097 N N . LEU A 1 500 ? 13.930 9.863 -41.615 1.00 54.41 500 LEU A N 1
ATOM 4098 C CA . LEU A 1 500 ? 15.311 9.373 -41.615 1.00 54.41 500 LEU A CA 1
ATOM 4099 C C . LEU A 1 500 ? 15.933 9.646 -42.986 1.00 54.41 500 LEU A C 1
ATOM 4101 O O . LEU A 1 500 ? 15.566 8.993 -43.959 1.00 54.41 500 LEU A O 1
ATOM 4105 N N . GLU A 1 501 ? 16.899 10.567 -43.048 1.00 41.69 501 GLU A N 1
ATOM 4106 C CA . GLU A 1 501 ? 17.557 11.022 -44.289 1.00 41.69 501 GLU A CA 1
ATOM 4107 C C . GLU A 1 501 ? 18.213 9.904 -45.124 1.00 41.69 501 GLU A C 1
ATOM 4109 O O . GLU A 1 501 ? 18.575 10.155 -46.265 1.00 41.69 501 GLU A O 1
ATOM 4114 N N . ASN A 1 502 ? 18.310 8.663 -44.624 1.00 45.53 502 ASN A N 1
ATOM 4115 C CA . ASN A 1 502 ? 18.924 7.547 -45.354 1.00 45.53 502 ASN A CA 1
ATOM 4116 C C . ASN A 1 502 ? 18.135 6.223 -45.377 1.00 45.53 502 ASN A C 1
ATOM 4118 O O . ASN A 1 502 ? 18.643 5.257 -45.937 1.00 45.53 502 ASN A O 1
ATOM 4122 N N . GLY A 1 503 ? 16.937 6.110 -44.783 1.00 51.88 503 GLY A N 1
ATOM 4123 C CA . GLY A 1 503 ? 16.143 4.858 -44.809 1.00 51.88 503 GLY A CA 1
ATOM 4124 C C . GLY A 1 503 ? 16.837 3.595 -44.250 1.00 51.88 503 GLY A C 1
ATOM 4125 O O . GLY A 1 503 ? 16.311 2.489 -44.375 1.00 51.88 503 GLY A O 1
ATOM 4126 N N . GLN A 1 504 ? 18.015 3.741 -43.637 1.00 54.59 504 GLN A N 1
ATOM 4127 C CA . GLN A 1 504 ? 18.837 2.662 -43.099 1.00 54.59 504 GLN A CA 1
ATOM 4128 C C . GLN A 1 504 ? 18.553 2.495 -41.606 1.00 54.59 504 GLN A C 1
ATOM 4130 O O . GLN A 1 504 ? 18.683 3.442 -40.834 1.00 54.59 504 GLN A O 1
ATOM 4135 N N . GLY A 1 505 ? 18.168 1.285 -41.204 1.00 72.00 505 GLY A N 1
ATOM 4136 C CA . GLY A 1 505 ? 17.960 0.928 -39.804 1.00 72.00 505 GLY A CA 1
ATOM 4137 C C . GLY A 1 505 ? 16.879 -0.131 -39.612 1.00 72.00 505 GLY A C 1
ATOM 4138 O O . GLY A 1 505 ? 16.133 -0.465 -40.537 1.00 72.00 505 GLY A O 1
ATOM 4139 N N . TYR A 1 506 ? 16.830 -0.660 -38.395 1.00 82.50 506 TYR A N 1
ATOM 4140 C CA . TYR A 1 506 ? 15.836 -1.630 -37.952 1.00 82.50 506 TYR A CA 1
ATOM 4141 C C . TYR A 1 506 ? 14.745 -0.928 -37.154 1.00 82.50 506 TYR A C 1
ATOM 4143 O O . TYR A 1 506 ? 15.030 0.039 -36.455 1.00 82.50 506 TYR A O 1
ATOM 4151 N N . LEU A 1 507 ? 13.522 -1.443 -37.232 1.00 86.06 507 LEU A N 1
ATOM 4152 C CA . LEU A 1 507 ? 12.382 -0.945 -36.467 1.00 86.06 507 LEU A CA 1
ATOM 4153 C C . LEU A 1 507 ? 12.635 -1.047 -34.950 1.00 86.06 507 LEU A C 1
ATOM 4155 O O . LEU A 1 507 ? 12.855 -2.146 -34.431 1.00 86.06 507 LEU A O 1
ATOM 4159 N N . LYS A 1 508 ? 12.564 0.083 -34.244 1.00 87.25 508 LYS A N 1
ATOM 4160 C CA . LYS A 1 508 ? 12.798 0.201 -32.801 1.00 87.25 508 LYS A CA 1
ATOM 4161 C C . LYS A 1 508 ? 11.552 0.706 -32.066 1.00 87.25 508 LYS A C 1
ATOM 4163 O O . LYS A 1 508 ? 10.654 1.328 -32.632 1.00 87.25 508 LYS A O 1
ATOM 4168 N N . SER A 1 509 ? 11.501 0.422 -30.770 1.00 88.94 509 SER A N 1
ATOM 4169 C CA . SER A 1 509 ? 10.494 0.952 -29.857 1.00 88.94 509 SER A CA 1
ATOM 4170 C C . SER A 1 509 ? 10.609 2.475 -29.755 1.00 88.94 509 SER A C 1
ATOM 4172 O O . SER A 1 509 ? 11.702 3.021 -29.609 1.00 88.94 509 SER A O 1
ATOM 4174 N N . ASN A 1 510 ? 9.461 3.143 -29.755 1.00 88.06 510 ASN A N 1
ATOM 4175 C CA . ASN A 1 510 ? 9.243 4.588 -29.824 1.00 88.06 510 ASN A CA 1
ATOM 4176 C C . ASN A 1 510 ? 9.531 5.243 -31.181 1.00 88.06 510 ASN A C 1
ATOM 4178 O O . ASN A 1 510 ? 9.531 6.474 -31.272 1.00 88.06 510 ASN A O 1
ATOM 4182 N N . ASP A 1 511 ? 9.729 4.459 -32.241 1.00 86.69 511 ASP A N 1
ATOM 4183 C CA . ASP A 1 511 ? 9.803 5.028 -33.580 1.00 86.69 511 ASP A CA 1
ATOM 4184 C C . ASP A 1 511 ? 8.457 5.637 -33.988 1.00 86.69 511 ASP A C 1
ATOM 4186 O O . ASP A 1 511 ? 7.387 5.066 -33.752 1.00 86.69 511 ASP A O 1
ATOM 4190 N N . ILE A 1 512 ? 8.523 6.802 -34.632 1.00 86.62 512 ILE A N 1
ATOM 4191 C CA . ILE A 1 512 ? 7.364 7.543 -35.130 1.00 86.62 512 ILE A CA 1
ATOM 4192 C C . ILE A 1 512 ? 7.276 7.355 -36.644 1.00 86.62 512 ILE A C 1
ATOM 4194 O O . ILE A 1 512 ? 8.181 7.744 -37.381 1.00 86.62 512 ILE A O 1
ATOM 4198 N N . LEU A 1 513 ? 6.183 6.744 -37.098 1.00 87.81 513 LEU A N 1
ATOM 4199 C CA . LEU A 1 513 ? 6.045 6.178 -38.438 1.00 87.81 513 LEU A CA 1
ATOM 4200 C C . LEU A 1 513 ? 4.662 6.488 -39.013 1.00 87.81 513 LEU A C 1
ATOM 4202 O O . LEU A 1 513 ? 3.685 6.625 -38.272 1.00 87.81 513 LEU A O 1
ATOM 4206 N N . ASN A 1 514 ? 4.551 6.468 -40.336 1.00 88.00 514 ASN A N 1
ATOM 4207 C CA . ASN A 1 514 ? 3.272 6.297 -41.010 1.00 88.00 514 ASN A CA 1
ATOM 4208 C C . ASN A 1 514 ? 3.066 4.810 -41.332 1.00 88.00 514 ASN A C 1
ATOM 4210 O O . ASN A 1 514 ? 4.017 4.078 -41.613 1.00 88.00 514 ASN A O 1
ATOM 4214 N N . ILE A 1 515 ? 1.814 4.356 -41.317 1.00 89.50 515 ILE A N 1
ATOM 4215 C CA . ILE A 1 515 ? 1.454 2.978 -41.672 1.00 89.50 515 ILE A CA 1
ATOM 4216 C C . ILE A 1 515 ? 0.644 3.035 -42.960 1.00 89.50 515 ILE A C 1
ATOM 4218 O O . ILE A 1 515 ? -0.457 3.583 -42.975 1.00 89.50 515 ILE A O 1
ATOM 4222 N N . LYS A 1 516 ? 1.188 2.484 -44.046 1.00 88.50 516 LYS A N 1
ATOM 4223 C CA . LYS A 1 516 ? 0.541 2.460 -45.360 1.00 88.50 516 LYS A CA 1
ATOM 4224 C C . LYS A 1 516 ? 0.056 1.071 -45.722 1.00 88.50 516 LYS A C 1
ATOM 4226 O O . LYS A 1 516 ? 0.716 0.072 -45.432 1.00 88.50 516 LYS A O 1
ATOM 4231 N N . ASN A 1 517 ? -1.087 1.000 -46.384 1.00 88.06 517 ASN A N 1
ATOM 4232 C CA . ASN A 1 517 ? -1.565 -0.253 -46.939 1.00 88.06 517 ASN A CA 1
ATOM 4233 C C . ASN A 1 517 ? -0.792 -0.598 -48.224 1.00 88.06 517 ASN A C 1
ATOM 4235 O O . ASN A 1 517 ? -0.548 0.272 -49.060 1.00 88.06 517 ASN A O 1
ATOM 4239 N N . VAL A 1 518 ? -0.401 -1.865 -48.385 1.00 84.38 518 VAL A N 1
ATOM 4240 C CA . VAL A 1 518 ? 0.351 -2.321 -49.570 1.00 84.38 518 VAL A CA 1
ATOM 4241 C C . VAL A 1 518 ? -0.568 -2.538 -50.770 1.00 84.38 518 VAL A C 1
ATOM 4243 O O . VAL A 1 518 ? -0.192 -2.203 -51.890 1.00 84.38 518 VAL A O 1
ATOM 4246 N N . ASN A 1 519 ? -1.773 -3.066 -50.539 1.00 77.44 519 ASN A N 1
ATOM 4247 C CA . ASN A 1 519 ? -2.722 -3.408 -51.601 1.00 77.44 519 ASN A CA 1
ATOM 4248 C C . ASN A 1 519 ? -3.354 -2.155 -52.224 1.00 77.44 519 ASN A C 1
ATOM 4250 O O . ASN A 1 519 ? -3.616 -2.125 -53.423 1.00 77.44 519 ASN A O 1
ATOM 4254 N N . LEU A 1 520 ? -3.564 -1.109 -51.422 1.00 75.00 520 LEU A N 1
ATOM 4255 C CA . LEU A 1 520 ? -4.027 0.199 -51.875 1.00 75.00 520 LEU A CA 1
ATOM 4256 C C . LEU A 1 520 ? -2.892 1.216 -51.788 1.00 75.00 520 LEU A C 1
ATOM 4258 O O . LEU A 1 520 ? -2.800 1.994 -50.833 1.00 75.00 520 LEU A O 1
ATOM 4262 N N . SER A 1 521 ? -2.020 1.216 -52.799 1.00 65.00 521 SER A N 1
ATOM 4263 C CA . SER A 1 521 ? -0.919 2.178 -52.892 1.00 65.00 521 SER A CA 1
ATOM 4264 C C . SER A 1 521 ? -1.443 3.603 -52.663 1.00 65.00 521 SER A C 1
ATOM 4266 O O . SER A 1 521 ? -2.356 4.025 -53.374 1.00 65.00 521 SER A O 1
ATOM 4268 N N . LYS A 1 522 ? -0.847 4.331 -51.704 1.00 73.12 522 LYS A N 1
ATOM 4269 C CA . LYS A 1 522 ? -1.203 5.693 -51.234 1.00 73.12 522 LYS A CA 1
ATOM 4270 C C . LYS A 1 522 ? -2.236 5.798 -50.098 1.00 73.12 522 LYS A C 1
ATOM 4272 O O . LYS A 1 522 ? -2.556 6.922 -49.738 1.00 73.12 522 LYS A O 1
ATOM 4277 N N . HIS A 1 523 ? -2.717 4.701 -49.506 1.00 84.00 523 HIS A N 1
ATOM 4278 C CA . HIS A 1 523 ? -3.598 4.777 -48.329 1.00 84.00 523 HIS A CA 1
ATOM 4279 C C . HIS A 1 523 ? -2.835 4.671 -47.010 1.00 84.00 523 HIS A C 1
ATOM 4281 O O . HIS A 1 523 ? -2.165 3.665 -46.767 1.00 84.00 523 HIS A O 1
ATOM 4287 N N . PHE A 1 524 ? -2.993 5.671 -46.144 1.00 88.38 524 PHE A N 1
ATOM 4288 C CA . PHE A 1 524 ? -2.346 5.750 -44.834 1.00 88.38 524 PHE A CA 1
ATOM 4289 C C . PHE A 1 524 ? -3.355 5.587 -43.703 1.00 88.38 524 PHE A C 1
ATOM 4291 O O . PHE A 1 524 ? -4.490 6.052 -43.805 1.00 88.38 524 PHE A O 1
ATOM 4298 N N . LEU A 1 525 ? -2.947 4.900 -42.636 1.00 91.44 525 LEU A N 1
ATOM 4299 C CA . LEU A 1 525 ? -3.723 4.766 -41.409 1.00 91.44 525 LEU A CA 1
ATOM 4300 C C . LEU A 1 525 ? -3.716 6.093 -40.643 1.00 91.44 525 LEU A C 1
ATOM 4302 O O . LEU A 1 525 ? -2.655 6.589 -40.264 1.00 91.44 525 LEU A O 1
ATOM 4306 N N . ARG A 1 526 ? -4.902 6.618 -40.355 1.00 89.69 526 ARG A N 1
ATOM 4307 C CA . ARG A 1 526 ? -5.111 7.911 -39.703 1.00 89.69 526 ARG A CA 1
ATOM 4308 C C . ARG A 1 526 ? -6.089 7.778 -38.550 1.00 89.69 526 ARG A C 1
ATOM 4310 O O . ARG A 1 526 ? -7.029 6.986 -38.607 1.00 89.69 526 ARG A O 1
ATOM 4317 N N . SER A 1 527 ? -5.880 8.581 -37.517 1.00 89.75 527 SER A N 1
ATOM 4318 C CA . SER A 1 527 ? -6.840 8.772 -36.433 1.00 89.75 527 SER A CA 1
ATOM 4319 C C . SER A 1 527 ? -7.101 10.263 -36.258 1.00 89.75 527 SER A C 1
ATOM 4321 O O . SER A 1 527 ? -6.233 11.086 -36.506 1.00 89.75 527 SER A O 1
ATOM 4323 N N . HIS A 1 528 ? -8.298 10.634 -35.824 1.00 86.12 528 HIS A N 1
ATOM 4324 C CA . HIS A 1 528 ? -8.710 12.038 -35.703 1.00 86.12 528 HIS A CA 1
ATOM 4325 C C . HIS A 1 528 ? -9.824 12.186 -34.671 1.00 86.12 528 HIS A C 1
ATOM 4327 O O . HIS A 1 528 ? -10.380 11.185 -34.231 1.00 86.12 528 HIS A O 1
ATOM 4333 N N . ASP A 1 529 ? -10.194 13.411 -34.306 1.00 86.88 529 ASP A N 1
ATOM 4334 C CA . ASP A 1 529 ? -11.117 13.658 -33.189 1.00 86.88 529 ASP A CA 1
ATOM 4335 C C . ASP A 1 529 ? -12.594 13.337 -33.483 1.00 86.88 529 ASP A C 1
ATOM 4337 O O . ASP A 1 529 ? -13.429 13.417 -32.579 1.00 86.88 529 ASP A O 1
ATOM 4341 N N . PHE A 1 530 ? -12.932 12.929 -34.712 1.00 90.12 530 PHE A N 1
ATOM 4342 C CA . PHE A 1 530 ? -14.272 12.439 -35.038 1.00 90.12 530 PHE A CA 1
ATOM 4343 C C . PHE A 1 530 ? -14.600 11.140 -34.297 1.00 90.12 530 PHE A C 1
ATOM 4345 O O . PHE A 1 530 ? -13.763 10.247 -34.139 1.00 90.12 530 PHE A O 1
ATOM 4352 N N . GLN A 1 531 ? -15.849 11.037 -33.852 1.00 93.50 531 GLN A N 1
ATOM 4353 C CA . GLN A 1 531 ? -16.342 9.929 -33.046 1.00 93.50 531 GLN A CA 1
ATOM 4354 C C . GLN A 1 531 ? -17.636 9.370 -33.625 1.00 93.50 531 GLN A C 1
ATOM 4356 O O . GLN A 1 531 ? -18.450 10.110 -34.174 1.00 93.50 531 GLN A O 1
ATOM 4361 N N . PHE A 1 532 ? -17.842 8.070 -33.448 1.00 92.69 532 PHE A N 1
ATOM 4362 C CA . PHE A 1 532 ? -19.083 7.378 -33.782 1.00 92.69 532 PHE A CA 1
ATOM 4363 C C . PHE A 1 532 ? -19.566 6.563 -32.586 1.00 92.69 532 PHE A C 1
ATOM 4365 O O . PHE A 1 532 ? -18.778 6.140 -31.739 1.00 92.69 532 PHE A O 1
ATOM 4372 N N . THR A 1 533 ? -20.872 6.327 -32.524 1.00 92.88 533 THR A N 1
ATOM 4373 C CA . THR A 1 533 ? -21.498 5.586 -31.428 1.00 92.88 533 THR A CA 1
ATOM 4374 C C . THR A 1 533 ? -21.970 4.227 -31.921 1.00 92.88 533 THR A C 1
ATOM 4376 O O . THR A 1 533 ? -22.654 4.124 -32.940 1.00 92.88 533 THR A O 1
ATOM 4379 N N . ILE A 1 534 ? -21.638 3.177 -31.172 1.00 88.50 534 ILE A N 1
ATOM 4380 C CA . ILE A 1 534 ? -22.236 1.852 -31.336 1.00 88.50 534 ILE A CA 1
ATOM 4381 C C . ILE A 1 534 ? -22.908 1.481 -30.022 1.00 88.50 534 ILE A C 1
ATOM 4383 O O . ILE A 1 534 ? -22.265 1.415 -28.977 1.00 88.50 534 ILE A O 1
ATOM 4387 N N . LYS A 1 535 ? -24.216 1.207 -30.083 1.00 84.88 535 LYS A N 1
ATOM 4388 C CA . LYS A 1 535 ? -25.071 1.029 -28.899 1.00 84.88 535 LYS A CA 1
ATOM 4389 C C . LYS A 1 535 ? -25.024 2.284 -28.012 1.00 84.88 535 LYS A C 1
ATOM 4391 O O . LYS A 1 535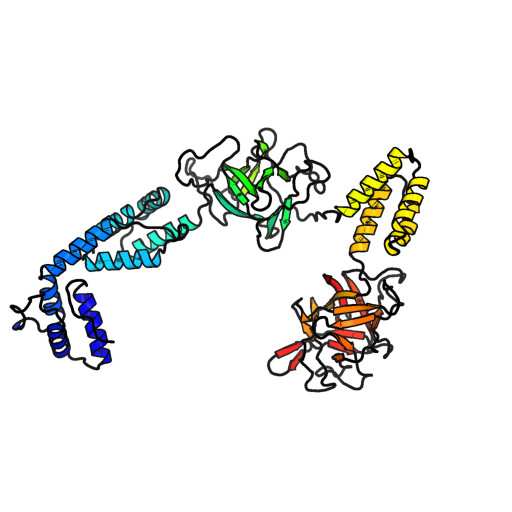 ? -25.518 3.317 -28.445 1.00 84.88 535 LYS A O 1
ATOM 4396 N N . ASN A 1 536 ? -24.431 2.191 -26.820 1.00 88.25 536 ASN A N 1
ATOM 4397 C CA . ASN A 1 536 ? -24.322 3.283 -25.846 1.00 88.25 536 ASN A CA 1
ATOM 4398 C C . ASN A 1 536 ? -22.884 3.805 -25.692 1.00 88.25 536 ASN A C 1
ATOM 4400 O O . ASN A 1 536 ? -22.660 4.721 -24.906 1.00 88.25 536 ASN A O 1
ATOM 4404 N N . ASP A 1 537 ? -21.927 3.225 -26.420 1.00 91.38 537 ASP A N 1
ATOM 4405 C CA . ASP A 1 537 ? -20.508 3.544 -26.293 1.00 91.38 537 ASP A CA 1
ATOM 4406 C C . ASP A 1 537 ? -20.041 4.389 -27.480 1.00 91.38 537 ASP A C 1
ATOM 4408 O O . ASP A 1 537 ? -20.402 4.131 -28.635 1.00 91.38 537 ASP A O 1
ATOM 4412 N N . THR A 1 538 ? -19.213 5.392 -27.192 1.00 93.00 538 THR A N 1
ATOM 4413 C CA . THR A 1 538 ? -18.658 6.315 -28.187 1.00 93.00 538 THR A CA 1
ATOM 4414 C C . THR A 1 538 ? -17.186 6.007 -28.429 1.00 93.00 538 THR A C 1
ATOM 4416 O O . THR A 1 538 ? -16.391 5.927 -27.492 1.00 93.00 538 THR A O 1
ATOM 4419 N N . PHE A 1 539 ? -16.817 5.864 -29.699 1.00 93.69 539 PHE A N 1
ATOM 4420 C CA . PHE A 1 539 ? -15.492 5.450 -30.144 1.00 93.69 539 PHE A CA 1
ATOM 4421 C C . PHE A 1 539 ? -14.876 6.509 -31.050 1.00 93.69 539 PHE A C 1
ATOM 4423 O O . PHE A 1 539 ? -15.562 7.085 -31.894 1.00 93.69 539 PHE A O 1
ATOM 4430 N N . GLN A 1 540 ? -13.572 6.749 -30.901 1.00 94.31 540 GLN A N 1
ATOM 4431 C CA . GLN A 1 540 ? -12.836 7.597 -31.831 1.00 94.31 540 GLN A CA 1
ATOM 4432 C C . GLN A 1 540 ? -12.559 6.841 -33.127 1.00 94.31 540 GLN A C 1
ATOM 4434 O O . GLN A 1 540 ? -12.018 5.735 -33.107 1.00 94.31 540 GLN A O 1
ATOM 4439 N N . GLU A 1 541 ? -12.919 7.461 -34.242 1.00 93.94 541 GLU A N 1
ATOM 4440 C CA . GLU A 1 541 ? -12.786 6.879 -35.567 1.00 93.94 541 GLU A CA 1
ATOM 4441 C C . GLU A 1 541 ? -11.317 6.809 -36.018 1.00 93.94 541 GLU A C 1
ATOM 4443 O O . GLU A 1 541 ? -10.535 7.746 -35.841 1.00 93.94 541 GLU A O 1
ATOM 4448 N N . VAL A 1 542 ? -10.966 5.663 -36.605 1.00 94.19 542 VAL A N 1
ATOM 4449 C CA . VAL A 1 542 ? -9.684 5.382 -37.258 1.00 94.19 542 VAL A CA 1
ATOM 4450 C C . VAL A 1 542 ? -9.988 4.943 -38.686 1.00 94.19 542 VAL A C 1
ATOM 4452 O O . VAL A 1 542 ? -10.851 4.090 -38.903 1.00 94.19 542 VAL A O 1
ATOM 4455 N N . VAL A 1 543 ? -9.288 5.520 -39.659 1.00 91.88 543 VAL A N 1
ATOM 4456 C CA . VAL A 1 543 ? -9.587 5.363 -41.089 1.00 91.88 543 VAL A CA 1
ATOM 4457 C C . VAL A 1 543 ? -8.328 5.149 -41.918 1.00 91.88 543 VAL A C 1
ATOM 4459 O O . VAL A 1 543 ? -7.210 5.380 -41.457 1.00 91.88 543 VAL A O 1
ATOM 4462 N N . CYS A 1 544 ? -8.519 4.751 -43.174 1.00 89.81 544 CYS A N 1
ATOM 4463 C CA . CYS A 1 544 ? -7.510 4.881 -44.214 1.00 89.81 544 CYS A CA 1
ATOM 4464 C C . CYS A 1 544 ? -7.902 5.969 -45.216 1.00 89.81 544 CYS A C 1
ATOM 4466 O O . CYS A 1 544 ? -9.028 5.980 -45.712 1.00 89.81 544 CYS A O 1
ATOM 4468 N N . HIS A 1 545 ? -6.965 6.847 -45.565 1.00 86.50 545 HIS A N 1
ATOM 4469 C CA . HIS A 1 545 ? -7.185 7.933 -46.527 1.00 86.50 545 HIS A CA 1
ATOM 4470 C C . HIS A 1 545 ? -6.018 8.039 -47.518 1.00 86.50 545 HIS A C 1
ATOM 4472 O O . HIS A 1 545 ? -4.916 7.575 -47.230 1.00 86.50 545 HIS A O 1
ATOM 4478 N N . ASN A 1 546 ? -6.272 8.641 -48.681 1.00 82.38 546 ASN A N 1
ATOM 4479 C CA . ASN A 1 546 ? -5.313 8.837 -49.777 1.00 82.38 546 ASN A CA 1
ATOM 4480 C C . ASN A 1 546 ? -5.010 10.320 -50.066 1.00 82.38 546 ASN A C 1
ATOM 4482 O O . ASN A 1 546 ? -4.541 10.670 -51.151 1.00 82.38 546 ASN A O 1
ATOM 4486 N N . GLU A 1 547 ? -5.312 11.190 -49.104 1.00 80.62 547 GLU A N 1
ATOM 4487 C CA . GLU A 1 547 ? -5.142 12.641 -49.211 1.00 80.62 547 GLU A CA 1
ATOM 4488 C C . GLU A 1 547 ? -3.678 13.069 -48.993 1.00 80.62 547 GLU A C 1
ATOM 4490 O O . GLU A 1 547 ? -2.807 12.258 -48.675 1.00 80.62 547 GLU A O 1
ATOM 4495 N N . ARG A 1 548 ? -3.382 14.359 -49.207 1.00 69.62 548 ARG A N 1
ATOM 4496 C CA . ARG A 1 548 ? -2.022 14.902 -49.087 1.00 69.62 548 ARG A CA 1
ATOM 4497 C C . ARG A 1 548 ? -1.528 14.825 -47.637 1.00 69.62 548 ARG A C 1
ATOM 4499 O O . ARG A 1 548 ? -2.113 15.465 -46.773 1.00 69.62 548 ARG A O 1
ATOM 4506 N N . LEU A 1 549 ? -0.399 14.142 -47.438 1.00 66.56 549 LEU A N 1
ATOM 4507 C CA . LEU A 1 549 ? 0.302 14.059 -46.154 1.00 66.56 549 LEU A CA 1
ATOM 4508 C C . LEU A 1 549 ? 0.758 15.440 -45.662 1.00 66.56 549 LEU A C 1
ATOM 4510 O O . LEU A 1 549 ? 1.239 16.259 -46.457 1.00 66.56 549 LEU A O 1
ATOM 4514 N N . GLY A 1 550 ? 0.669 15.679 -44.353 1.00 58.44 550 GLY A N 1
ATOM 4515 C CA . GLY A 1 550 ? 1.157 16.929 -43.755 1.00 58.44 550 GLY A CA 1
ATOM 4516 C C . GLY A 1 550 ? 0.658 17.260 -42.349 1.00 58.44 550 GLY A C 1
ATOM 4517 O O . GLY A 1 550 ? 1.103 18.263 -41.789 1.00 58.44 550 GLY A O 1
ATOM 4518 N N . GLY A 1 551 ? -0.236 16.451 -41.775 1.00 62.59 551 GLY A N 1
ATOM 4519 C CA . GLY A 1 551 ? -0.753 16.635 -40.418 1.00 62.59 551 GLY A CA 1
ATOM 4520 C C . GLY A 1 551 ? -0.079 15.724 -39.384 1.00 62.59 551 GLY A C 1
ATOM 4521 O O . GLY A 1 551 ? 0.479 14.676 -39.705 1.00 62.59 551 GLY A O 1
ATOM 4522 N N . ASN A 1 552 ? -0.113 16.115 -38.103 1.00 62.38 552 ASN A N 1
ATOM 4523 C CA . ASN A 1 552 ? 0.371 15.275 -36.991 1.00 62.38 552 ASN A CA 1
ATOM 4524 C C . ASN A 1 552 ? -0.557 14.077 -36.693 1.00 62.38 552 ASN A C 1
ATOM 4526 O O . ASN A 1 552 ? -0.210 13.209 -35.894 1.00 62.38 552 ASN A O 1
ATOM 4530 N N . ASP A 1 553 ? -1.732 14.046 -37.314 1.00 60.84 553 ASP A N 1
ATOM 4531 C CA . ASP A 1 553 ? -2.800 13.056 -37.168 1.00 60.84 553 ASP A CA 1
ATOM 4532 C C . ASP A 1 553 ? -2.600 11.784 -38.024 1.00 60.84 553 ASP A C 1
ATOM 4534 O O . ASP A 1 553 ? -3.413 10.861 -38.031 1.00 60.84 553 ASP A O 1
ATOM 4538 N N . GLU A 1 554 ? -1.480 11.720 -38.740 1.00 68.88 554 GLU A N 1
ATOM 4539 C CA . GLU A 1 554 ? -1.099 10.606 -39.617 1.00 68.88 554 GLU A CA 1
ATOM 4540 C C . GLU A 1 554 ? 0.030 9.748 -39.009 1.00 68.88 554 GLU A C 1
ATOM 4542 O O . GLU A 1 554 ? 0.467 8.763 -39.610 1.00 68.88 554 GLU A O 1
ATOM 4547 N N . TRP A 1 555 ? 0.516 10.126 -37.820 1.00 82.31 555 TRP A N 1
ATOM 4548 C CA . TRP A 1 555 ? 1.719 9.573 -37.202 1.00 82.31 555 TRP A CA 1
ATOM 4549 C C . TRP A 1 555 ? 1.408 8.644 -36.033 1.00 82.31 555 TRP A C 1
ATOM 4551 O O . TRP A 1 555 ? 0.639 8.971 -35.122 1.00 82.31 555 TRP A O 1
ATOM 4561 N N . TRP A 1 556 ? 2.098 7.507 -36.023 1.00 89.56 556 TRP A N 1
ATOM 4562 C CA . TRP A 1 556 ? 1.978 6.475 -35.004 1.00 89.56 556 TRP A CA 1
ATOM 4563 C C . TRP A 1 556 ? 3.337 6.208 -34.366 1.00 89.56 556 TRP A C 1
ATOM 4565 O O . TRP A 1 556 ? 4.317 5.948 -35.056 1.00 89.56 556 TRP A O 1
ATOM 4575 N N . CYS A 1 557 ? 3.380 6.267 -33.041 1.00 90.56 557 CYS A N 1
ATOM 4576 C CA . CYS A 1 557 ? 4.495 5.813 -32.228 1.00 90.56 557 CYS A CA 1
ATOM 4577 C C . CYS A 1 557 ? 4.295 4.326 -31.923 1.00 90.56 557 CYS A C 1
ATOM 4579 O O . CYS A 1 557 ? 3.273 3.951 -31.340 1.00 90.56 557 CYS A O 1
ATOM 4581 N N . ILE A 1 558 ? 5.238 3.480 -32.336 1.00 91.12 558 ILE A N 1
ATOM 4582 C CA . ILE A 1 558 ? 5.199 2.044 -32.043 1.00 91.12 558 ILE A CA 1
ATOM 4583 C C . ILE A 1 558 ? 5.933 1.753 -30.735 1.00 91.12 558 ILE A C 1
ATOM 4585 O O . ILE A 1 558 ? 7.086 2.124 -30.576 1.00 91.12 558 ILE A O 1
ATOM 4589 N N . GLU A 1 559 ? 5.282 1.091 -29.787 1.00 92.12 559 GLU A N 1
ATOM 4590 C CA . GLU A 1 559 ? 5.848 0.783 -28.470 1.00 92.12 559 GLU A CA 1
ATOM 4591 C C . GLU A 1 559 ? 5.974 -0.739 -28.316 1.00 92.12 559 GLU A C 1
ATOM 4593 O O . GLU A 1 559 ? 4.986 -1.459 -28.466 1.00 92.12 559 GLU A O 1
ATOM 4598 N N . LEU A 1 560 ? 7.185 -1.240 -28.047 1.00 91.00 560 LEU A N 1
ATOM 4599 C CA . LEU A 1 560 ? 7.438 -2.657 -27.755 1.00 91.00 560 LEU A CA 1
ATOM 4600 C C . LEU A 1 560 ? 6.918 -3.012 -26.354 1.00 91.00 560 LEU A C 1
ATOM 4602 O O . LEU A 1 560 ? 7.249 -2.328 -25.387 1.00 91.00 560 LEU A O 1
ATOM 4606 N N . ILE A 1 561 ? 6.126 -4.083 -26.256 1.00 90.31 561 ILE A N 1
ATOM 4607 C CA . ILE A 1 561 ? 5.495 -4.549 -25.012 1.00 90.31 561 ILE A CA 1
ATOM 4608 C C . ILE A 1 561 ? 6.059 -5.904 -24.571 1.00 90.31 561 ILE A C 1
ATOM 4610 O O . ILE A 1 561 ? 6.444 -6.042 -23.411 1.00 90.31 561 ILE A O 1
ATOM 4614 N N . GLU A 1 562 ? 6.094 -6.887 -25.482 1.00 82.62 562 GLU A N 1
ATOM 4615 C CA . GLU A 1 562 ? 6.622 -8.249 -25.250 1.00 82.62 562 GLU A CA 1
ATOM 4616 C C . GLU A 1 562 ? 7.473 -8.744 -26.422 1.00 82.62 562 GLU A C 1
ATOM 4618 O O . GLU A 1 562 ? 7.116 -8.454 -27.596 1.00 82.62 562 GLU A O 1
#

Sequence (562 aa):
MDPPRYDGTIHPDEWIKQVRIFCYFKQITDEQEIVKFCKSMINSTINIKNYFEEINTFTSLSNALRSHVTFKILKDSCKRKLQSLKFIPEIHGGDTAKFISYFNKKCFDAEINDLGEQKKLLFYSLSDDFLRKEFNKRIHDVKSKEILLQSFNDIVNEYSRLIKYGSWVTIRHVSTVKYLATCSEKYLTGSRGQIIFGTNTLPETNATWKLNYPFGHQAKTDKEQLVLYGDTISLQNQFAGNMLWAYPNYKSPTSGHVEVSCYSMNQYNNWIIRPSAVSKKPKENAKRYLKSEDKVIIENENNEKVMILHSHDIKYTLAQGGETSKFINTFRQLCYNADINDIEEQKEYFKQTLSSNFYLYDEFSKRKVKISSINELIKEFEEIAMEESNIIRNGSIVALKHVATGKYLSSIKGLNYTTGSKNQLIFANNLLDSNALWKITFSGKELSSYTDTNIYLQHKKSNIFLGIYNEVYKSPVTQHTEVSCNPNNNIQWKFDNSKLENGQGYLKSNDILNIKNVNLSKHFLRSHDFQFTIKNDTFQEVVCHNERLGGNDEWWCIELIE